Protein AF-0000000067174290 (afdb_homodimer)

Secondary structure (DSSP, 8-state):
------HHHHHHHHHHHHHHHHHHHHHHHHGGG--HHHHHHHHTS-HHHHHHH-SSHHHHHHHHHHHHHHHHHHHHHHHTT-S-HHHHHHHHHHHHHHHHHHH--HHHHHHTTT-HHHHHHHHHHHHHHHHHHHHHHHTTSS-TT--HHHHHHHTTHHHHHHHTSSS--TTTHHHHHHHHHHHHSSTT----SSPPP---/------HHHHHHHHHHHHHHHHHHHHHHHHGGG--HHHHHHHHTS-HHHHHHH-SSHHHHHHHHHHHHHHHHHHHHHHHTT-S-HHHHHHHHHHHHHHHHHHH--HHHHHHTTT-HHHHHHHHHHHHHHHHHHHHHHHTTSS-TT--HHHHHHHTTHHHHHHHTSSS--TTTHHHHHHHHHHHHSSTT----SSPPP---

InterPro domains:
  IPR001647 DNA-binding HTH domain, TetR-type [PF00440] (19-64)
  IPR001647 DNA-binding HTH domain, TetR-type [PR00455] (19-32)
  IPR001647 DNA-binding HTH domain, TetR-type [PR00455] (39-62)
  IPR001647 DNA-binding HTH domain, TetR-type [PS50977] (13-72)
  IPR009057 Homedomain-like superfamily [SSF46689] (7-86)
  IPR023772 DNA-binding HTH domain, TetR-type, conserved site [PS01081] (31-61)
  IPR036271 Tetracyclin repressor-like, C-terminal domain superfamily [SSF48498] (83-187)
  IPR049445 Transcriptional regulator SbtR-like, C-terminal domain [PF21597] (84-186)
  IPR050109 HTH-type, TetR-like transcriptional regulator [PTHR30055] (1-163)

Structure (mmCIF, N/CA/C/O backbone):
data_AF-0000000067174290-model_v1
#
loop_
_entity.id
_entity.type
_entity.pdbx_description
1 polymer 'TetR-type regulator'
#
loop_
_atom_site.group_PDB
_atom_site.id
_atom_site.type_symbol
_atom_site.label_atom_id
_atom_site.label_alt_id
_atom_site.label_comp_id
_atom_site.label_asym_id
_atom_site.label_entity_id
_atom_site.label_seq_id
_atom_site.pdbx_PDB_ins_code
_atom_site.Cartn_x
_atom_site.Cartn_y
_atom_site.Cartn_z
_atom_site.occupancy
_atom_site.B_iso_or_equiv
_atom_site.auth_seq_id
_atom_site.auth_comp_id
_atom_site.auth_asym_id
_atom_site.auth_atom_id
_atom_site.pdbx_PDB_model_num
ATOM 1 N N . MET A 1 1 ? 39.781 38.219 22.359 1 39 1 MET A N 1
ATOM 2 C CA . MET A 1 1 ? 38.312 38.281 22.391 1 39 1 MET A CA 1
ATOM 3 C C . MET A 1 1 ? 37.688 37.25 21.438 1 39 1 MET A C 1
ATOM 5 O O . MET A 1 1 ? 37.656 37.438 20.234 1 39 1 MET A O 1
ATOM 9 N N . THR A 1 2 ? 38.031 35.969 21.562 1 43.5 2 THR A N 1
ATOM 10 C CA . THR A 1 2 ? 37.5 34.844 20.828 1 43.5 2 THR A CA 1
ATOM 11 C C . THR A 1 2 ? 36 34.875 20.75 1 43.5 2 THR A C 1
ATOM 13 O O . THR A 1 2 ? 35.312 34.969 21.781 1 43.5 2 THR A O 1
ATOM 16 N N . SER A 1 3 ? 35.438 35.562 19.766 1 41.34 3 SER A N 1
ATOM 17 C CA . SER A 1 3 ? 34.031 35.656 19.453 1 41.34 3 SER A CA 1
ATOM 18 C C . SER A 1 3 ? 33.344 34.281 19.562 1 41.34 3 SER A C 1
ATOM 20 O O . SER A 1 3 ? 33.625 33.375 18.766 1 41.34 3 SER A O 1
ATOM 22 N N . SER A 1 4 ? 33.156 33.75 20.828 1 43.16 4 SER A N 1
ATOM 23 C CA . SER A 1 4 ? 32.375 32.562 21.141 1 43.16 4 SER A CA 1
ATOM 24 C C . SER A 1 4 ? 31.125 32.5 20.266 1 43.16 4 SER A C 1
ATOM 26 O O . SER A 1 4 ? 30.297 33.438 20.281 1 43.16 4 SER A O 1
ATOM 28 N N . VAL A 1 5 ? 31.172 32.25 19.016 1 43.81 5 VAL A N 1
ATOM 29 C CA . VAL A 1 5 ? 30.094 31.828 18.125 1 43.81 5 VAL A CA 1
ATOM 30 C C . VAL A 1 5 ? 28.938 31.25 18.938 1 43.81 5 VAL A C 1
ATOM 32 O O . VAL A 1 5 ? 29.109 30.234 19.609 1 43.81 5 VAL A O 1
ATOM 35 N N . LYS A 1 6 ? 27.688 31.969 19.391 1 49.22 6 LYS A N 1
ATOM 36 C CA . LYS A 1 6 ? 26.75 32.406 20.422 1 49.22 6 LYS A CA 1
ATOM 37 C C . LYS A 1 6 ? 25.844 31.281 20.859 1 49.22 6 LYS A C 1
ATOM 39 O O . LYS A 1 6 ? 25.234 30.594 20.031 1 49.22 6 LYS A O 1
ATOM 44 N N . PRO A 1 7 ? 25.594 30.531 22.031 1 51.22 7 PRO A N 1
ATOM 45 C CA . PRO A 1 7 ? 24.688 29.734 22.859 1 51.22 7 PRO A CA 1
ATOM 46 C C . PRO A 1 7 ? 23.219 29.891 22.453 1 51.22 7 PRO A C 1
ATOM 48 O O . PRO A 1 7 ? 22.438 28.953 22.594 1 51.22 7 PRO A O 1
ATOM 51 N N . ALA A 1 8 ? 22.812 30.891 21.812 1 53.38 8 ALA A N 1
ATOM 52 C CA . ALA A 1 8 ? 21.422 31.203 21.516 1 53.38 8 ALA A CA 1
ATOM 53 C C . ALA A 1 8 ? 20.906 30.406 20.328 1 53.38 8 ALA A C 1
ATOM 55 O O . ALA A 1 8 ? 19.781 29.906 20.328 1 53.38 8 ALA A O 1
ATOM 56 N N . ARG A 1 9 ? 21.766 30.25 19.375 1 58.72 9 ARG A N 1
ATOM 57 C CA . ARG A 1 9 ? 21.375 29.484 18.188 1 58.72 9 ARG A CA 1
ATOM 58 C C . ARG A 1 9 ? 21.25 28 18.516 1 58.72 9 ARG A C 1
ATOM 60 O O . ARG A 1 9 ? 20.312 27.344 18.062 1 58.72 9 ARG A O 1
ATOM 67 N N . ALA A 1 10 ? 22.172 27.484 19.266 1 61.91 10 ALA A N 1
ATOM 68 C CA . ALA A 1 10 ? 22.109 26.094 19.703 1 61.91 10 ALA A CA 1
ATOM 69 C C . ALA A 1 10 ? 20.875 25.844 20.562 1 61.91 10 ALA A C 1
ATOM 71 O O . ALA A 1 10 ? 20.219 24.812 20.438 1 61.91 10 ALA A O 1
ATOM 72 N N . ASP A 1 11 ? 20.609 26.797 21.391 1 67.56 11 ASP A N 1
ATOM 73 C CA . ASP A 1 11 ? 19.438 26.688 22.234 1 67.56 11 ASP A CA 1
ATOM 74 C C . ASP A 1 11 ? 18.156 26.734 21.406 1 67.56 11 ASP A C 1
ATOM 76 O O . ASP A 1 11 ? 17.219 25.984 21.672 1 67.56 11 ASP A O 1
ATOM 80 N N . ALA A 1 12 ? 18.297 27.547 20.359 1 70.25 12 ALA A N 1
ATOM 81 C CA . ALA A 1 12 ? 17.141 27.672 19.469 1 70.25 12 ALA A CA 1
ATOM 82 C C . ALA A 1 12 ? 16.906 26.375 18.703 1 70.25 12 ALA A C 1
ATOM 84 O O . ALA A 1 12 ? 15.758 25.938 18.547 1 70.25 12 ALA A O 1
ATOM 85 N N . THR A 1 13 ? 17.969 25.828 18.281 1 74.88 13 THR A N 1
ATOM 86 C CA . THR A 1 13 ? 17.891 24.562 17.547 1 74.88 13 THR A CA 1
ATOM 87 C C . THR A 1 13 ? 17.406 23.438 18.469 1 74.88 13 THR A C 1
ATOM 89 O O . THR A 1 13 ? 16.578 22.625 18.078 1 74.88 13 THR A O 1
ATOM 92 N N . ARG A 1 14 ? 17.922 23.406 19.609 1 75.69 14 ARG A N 1
ATOM 93 C CA . ARG A 1 14 ? 17.5 22.406 20.594 1 75.69 14 ARG A CA 1
ATOM 94 C C . ARG A 1 14 ? 16.031 22.547 20.922 1 75.69 14 ARG A C 1
ATOM 96 O O . ARG A 1 14 ? 15.312 21.547 21.047 1 75.69 14 ARG A O 1
ATOM 103 N N . ASN A 1 15 ? 15.57 23.766 21 1 82.44 15 ASN A N 1
ATOM 104 C CA . ASN A 1 15 ? 14.164 24.016 21.281 1 82.44 15 ASN A CA 1
ATOM 105 C C . ASN A 1 15 ? 13.266 23.594 20.141 1 82.44 15 ASN A C 1
ATOM 107 O O . ASN A 1 15 ? 12.211 22.984 20.359 1 82.44 15 ASN A O 1
ATOM 111 N N . ARG A 1 16 ? 13.828 23.859 18.969 1 88.94 16 ARG A N 1
ATOM 112 C CA . ARG A 1 16 ? 13.055 23.469 17.781 1 88.94 16 ARG A CA 1
ATOM 113 C C . ARG A 1 16 ? 12.898 21.953 17.703 1 88.94 16 ARG A C 1
ATOM 115 O O . ARG A 1 16 ? 11.812 21.453 17.438 1 88.94 16 ARG A O 1
ATOM 122 N N . GLU A 1 17 ? 13.953 21.266 18.031 1 89.94 17 GLU A N 1
ATOM 123 C CA . GLU A 1 17 ? 13.938 19.812 17.984 1 89.94 17 GLU A CA 1
ATOM 124 C C . GLU A 1 17 ? 13.023 19.234 19.062 1 89.94 17 GLU A C 1
ATOM 126 O O . GLU A 1 17 ? 12.32 18.25 18.828 1 89.94 17 GLU A O 1
ATOM 131 N N . ALA A 1 18 ? 13.086 19.812 20.156 1 89.12 18 ALA A N 1
ATOM 132 C CA . ALA A 1 18 ? 12.219 19.391 21.25 1 89.12 18 ALA A CA 1
ATOM 133 C C . ALA A 1 18 ? 10.742 19.594 20.906 1 89.12 18 ALA A C 1
ATOM 135 O O . ALA A 1 18 ? 9.898 18.766 21.219 1 89.12 18 ALA A O 1
ATOM 136 N N . LEU A 1 19 ? 10.5 20.688 20.281 1 92.5 19 LEU A N 1
ATOM 137 C CA . LEU A 1 19 ? 9.141 20.984 19.859 1 92.5 19 LEU A CA 1
ATOM 138 C C . LEU A 1 19 ? 8.656 19.984 18.812 1 92.5 19 LEU A C 1
ATOM 140 O O .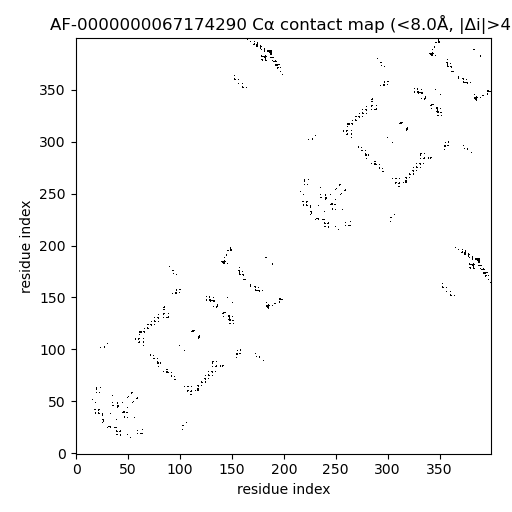 LEU A 1 19 ? 7.52 19.516 18.891 1 92.5 19 LEU A O 1
ATOM 144 N N . LEU A 1 20 ? 9.539 19.672 17.906 1 93.5 20 LEU A N 1
ATOM 145 C CA . LEU A 1 20 ? 9.188 18.688 16.875 1 93.5 20 LEU A CA 1
ATOM 146 C C . LEU A 1 20 ? 8.898 17.328 17.5 1 93.5 20 LEU A C 1
ATOM 148 O O . LEU A 1 20 ? 7.938 16.656 17.125 1 93.5 20 LEU A O 1
ATOM 152 N N . ALA A 1 21 ? 9.711 16.984 18.453 1 92.81 21 ALA A N 1
ATOM 153 C CA . ALA A 1 21 ? 9.531 15.703 19.125 1 92.81 21 ALA A CA 1
ATOM 154 C C . ALA A 1 21 ? 8.211 15.664 19.875 1 92.81 21 ALA A C 1
ATOM 156 O O . ALA A 1 21 ? 7.48 14.68 19.812 1 92.81 21 ALA A O 1
ATOM 157 N N . ALA A 1 22 ? 7.91 16.672 20.547 1 94.25 22 ALA A N 1
ATOM 158 C CA . ALA A 1 22 ? 6.652 16.781 21.281 1 94.25 22 ALA A CA 1
ATOM 159 C C . ALA A 1 22 ? 5.457 16.734 20.344 1 94.25 22 ALA A C 1
ATOM 161 O O . ALA A 1 22 ? 4.453 16.078 20.625 1 94.25 22 ALA A O 1
ATOM 162 N N . ALA A 1 23 ? 5.59 17.469 19.266 1 94.44 23 ALA A N 1
ATOM 163 C CA . ALA A 1 23 ? 4.52 17.5 18.281 1 94.44 23 ALA A CA 1
ATOM 164 C C . ALA A 1 23 ? 4.273 16.109 17.688 1 94.44 23 ALA A C 1
ATOM 166 O O . ALA A 1 23 ? 3.125 15.664 17.578 1 94.44 23 ALA A O 1
ATOM 167 N N . GLU A 1 24 ? 5.309 15.445 17.328 1 92.56 24 GLU A N 1
ATOM 168 C CA . GLU A 1 24 ? 5.195 14.109 16.766 1 92.56 24 GLU A CA 1
ATOM 169 C C . GLU A 1 24 ? 4.484 13.164 17.734 1 92.56 24 GLU A C 1
ATOM 171 O O . GLU A 1 24 ? 3.641 12.367 17.328 1 92.56 24 GLU A O 1
ATOM 176 N N . GLU A 1 25 ? 4.832 13.266 18.969 1 92.5 25 GLU A N 1
ATOM 177 C CA . GLU A 1 25 ? 4.211 12.422 20 1 92.5 25 GLU A CA 1
ATOM 178 C C . GLU A 1 25 ? 2.725 12.734 20.141 1 92.5 25 GLU A C 1
ATOM 180 O O . GLU A 1 25 ? 1.901 11.828 20.25 1 92.5 25 GLU A O 1
ATOM 185 N N . GLU A 1 26 ? 2.367 13.977 20.141 1 93.38 26 GLU A N 1
ATOM 186 C CA . GLU A 1 26 ? 0.969 14.383 20.25 1 93.38 26 GLU A CA 1
ATOM 187 C C . GLU A 1 26 ? 0.163 13.906 19.047 1 93.38 26 GLU A C 1
ATOM 189 O O . GLU A 1 26 ? -0.939 13.375 19.203 1 93.38 26 GLU A O 1
ATOM 194 N N . PHE A 1 27 ? 0.795 14.078 17.875 1 92.5 27 PHE A N 1
ATOM 195 C CA . PHE A 1 27 ? 0.119 13.633 16.656 1 92.5 27 PHE A CA 1
ATOM 196 C C . PHE A 1 27 ? -0.029 12.117 16.641 1 92.5 27 PHE A C 1
ATOM 198 O O . PHE A 1 27 ? -1.019 11.594 16.125 1 92.5 27 PHE A O 1
ATOM 205 N N . ALA A 1 28 ? 0.944 11.422 17.141 1 87.94 28 ALA A N 1
ATOM 206 C CA . ALA A 1 28 ? 0.881 9.961 17.203 1 87.94 28 ALA A CA 1
ATOM 207 C C . ALA A 1 28 ? -0.272 9.5 18.094 1 87.94 28 ALA A C 1
ATOM 209 O O . ALA A 1 28 ? -0.925 8.5 17.797 1 87.94 28 ALA A O 1
ATOM 210 N N . GLU A 1 29 ? -0.539 10.234 19.109 1 88.69 29 GLU A N 1
ATOM 211 C CA . GLU A 1 29 ? -1.548 9.859 20.094 1 88.69 29 GLU A CA 1
ATOM 212 C C . GLU A 1 29 ? -2.932 10.352 19.688 1 88.69 29 GLU A C 1
ATOM 214 O O . GLU A 1 29 ? -3.924 9.641 19.844 1 88.69 29 GLU A O 1
ATOM 219 N N . ARG A 1 30 ? -3.027 11.523 19.078 1 90.31 30 ARG A N 1
ATOM 220 C CA . ARG A 1 30 ? -4.332 12.164 18.922 1 90.31 30 ARG A CA 1
ATOM 221 C C . ARG A 1 30 ? -4.633 12.453 17.453 1 90.31 30 ARG A C 1
ATOM 223 O O . ARG A 1 30 ? -5.711 12.945 17.109 1 90.31 30 ARG A O 1
ATOM 230 N N . GLY A 1 31 ? -3.729 12.102 16.625 1 88.25 31 GLY A N 1
ATOM 231 C CA . GLY A 1 31 ? -3.932 12.438 15.227 1 88.25 31 GLY A CA 1
ATOM 232 C C . GLY A 1 31 ? -3.957 13.93 14.969 1 88.25 31 GLY A C 1
ATOM 233 O O . GLY A 1 31 ? -3.277 14.695 15.656 1 88.25 31 GLY A O 1
ATOM 234 N N . LEU A 1 32 ? -4.684 14.344 13.945 1 89.06 32 LEU A N 1
ATOM 235 C CA . LEU A 1 32 ? -4.719 15.742 13.539 1 89.06 32 LEU A CA 1
ATOM 236 C C . LEU A 1 32 ? -5.566 16.578 14.5 1 89.06 32 LEU A C 1
ATOM 238 O O . LEU A 1 32 ? -5.59 17.797 14.414 1 89.06 32 LEU A O 1
ATOM 242 N N . ALA A 1 33 ? -6.16 15.945 15.453 1 90.31 33 ALA A N 1
ATOM 243 C CA . ALA A 1 33 ? -6.945 16.641 16.469 1 90.31 33 ALA A CA 1
ATOM 244 C C . ALA A 1 33 ? -6.035 17.297 17.5 1 90.31 33 ALA A C 1
ATOM 246 O O . ALA A 1 33 ? -6.477 18.172 18.266 1 90.31 33 ALA A O 1
ATOM 247 N N . ALA A 1 34 ? -4.816 16.812 17.531 1 92.56 34 ALA A N 1
ATOM 248 C CA . ALA A 1 34 ? -3.869 17.438 18.453 1 92.56 34 ALA A CA 1
ATOM 249 C C . ALA A 1 34 ? -3.779 18.938 18.219 1 92.56 34 ALA A C 1
ATOM 251 O O . ALA A 1 34 ? -3.703 19.391 17.078 1 92.56 34 ALA A O 1
ATOM 252 N N . SER A 1 35 ? -3.795 19.734 19.344 1 93.44 35 SER A N 1
ATOM 253 C CA . SER A 1 35 ? -3.748 21.188 19.234 1 93.44 35 SER A CA 1
ATOM 254 C C . SER A 1 35 ? -2.344 21.719 19.516 1 93.44 35 SER A C 1
ATOM 256 O O . SER A 1 35 ? -1.525 21.031 20.125 1 93.44 35 SER A O 1
ATOM 258 N N . VAL A 1 36 ? -2.189 22.906 19.016 1 93.62 36 VAL A N 1
ATOM 259 C CA . VAL A 1 36 ? -0.921 23.578 19.297 1 93.62 36 VAL A CA 1
ATOM 260 C C . VAL A 1 36 ? -0.767 23.781 20.797 1 93.62 36 VAL A C 1
ATOM 262 O O . VAL A 1 36 ? 0.34 23.703 21.344 1 93.62 36 VAL A O 1
ATOM 265 N N . ALA A 1 37 ? -1.863 24.047 21.453 1 94.44 37 ALA A N 1
ATOM 266 C CA . ALA A 1 37 ? -1.839 24.188 22.906 1 94.44 37 ALA A CA 1
ATOM 267 C C . ALA A 1 37 ? -1.35 22.922 23.578 1 94.44 37 ALA A C 1
ATOM 269 O O . ALA A 1 37 ? -0.529 22.969 24.5 1 94.44 37 ALA A O 1
ATOM 270 N N . ASP A 1 38 ? -1.781 21.781 23.172 1 95 38 ASP A N 1
ATOM 271 C CA . ASP A 1 38 ? -1.356 20.484 23.703 1 95 38 ASP A CA 1
ATOM 272 C C . ASP A 1 38 ? 0.132 20.25 23.453 1 95 38 ASP A C 1
ATOM 274 O O . ASP A 1 38 ? 0.845 19.766 24.328 1 95 38 ASP A O 1
ATOM 278 N N . ILE A 1 39 ? 0.584 20.594 22.297 1 95.12 39 ILE A N 1
ATOM 279 C CA . ILE A 1 39 ? 1.976 20.406 21.891 1 95.12 39 ILE A CA 1
ATOM 280 C C . ILE A 1 39 ? 2.877 21.297 22.75 1 95.12 39 ILE A C 1
ATOM 282 O O . ILE A 1 39 ? 3.914 20.844 23.234 1 95.12 39 ILE A O 1
ATOM 286 N N . ALA A 1 40 ? 2.43 22.516 22.906 1 95 40 ALA A N 1
ATOM 287 C CA . ALA A 1 40 ? 3.174 23.453 23.75 1 95 40 ALA A CA 1
ATOM 288 C C . ALA A 1 40 ? 3.291 22.922 25.172 1 95 40 ALA A C 1
ATOM 290 O O . ALA A 1 40 ? 4.379 22.922 25.766 1 95 40 ALA A O 1
ATOM 291 N N . ARG A 1 41 ? 2.225 22.484 25.703 1 95.38 41 ARG A N 1
ATOM 292 C CA . ARG A 1 41 ? 2.193 21.922 27.062 1 95.38 41 ARG A CA 1
ATOM 293 C C . ARG A 1 41 ? 3.15 20.75 27.188 1 95.38 41 ARG A C 1
ATOM 295 O O . ARG A 1 41 ? 3.934 20.672 28.141 1 95.38 41 ARG A O 1
ATOM 302 N N . ARG A 1 42 ? 3.133 19.891 26.234 1 95 42 ARG A N 1
ATOM 303 C CA . ARG A 1 42 ? 3.996 18.719 26.266 1 95 42 ARG A CA 1
ATOM 304 C C . ARG A 1 42 ? 5.465 19.109 26.188 1 95 42 ARG A C 1
ATOM 306 O O . ARG A 1 42 ? 6.32 18.469 26.797 1 95 42 ARG A O 1
ATOM 313 N N . ALA A 1 43 ? 5.734 20.078 25.391 1 94.19 43 ALA A N 1
ATOM 314 C CA . ALA A 1 43 ? 7.109 20.516 25.188 1 94.19 43 ALA A CA 1
ATOM 315 C C . ALA A 1 43 ? 7.582 21.391 26.359 1 94.19 43 ALA A C 1
ATOM 317 O O . ALA A 1 43 ? 8.766 21.719 26.453 1 94.19 43 ALA A O 1
ATOM 318 N N . GLY A 1 44 ? 6.68 21.797 27.203 1 94.31 44 GLY A N 1
ATOM 319 C CA . GLY A 1 44 ? 7.027 22.625 28.344 1 94.31 44 GLY A CA 1
ATOM 320 C C . GLY A 1 44 ? 7.34 24.062 27.953 1 94.31 44 GLY A C 1
ATOM 321 O O . GLY A 1 44 ? 8.242 24.688 28.516 1 94.31 44 GLY A O 1
ATOM 322 N N . VAL A 1 45 ? 6.688 24.562 26.922 1 93.94 45 VAL A N 1
ATOM 323 C CA . VAL A 1 45 ? 6.91 25.938 26.453 1 93.94 45 VAL A CA 1
ATOM 324 C C . VAL A 1 45 ? 5.57 26.656 26.312 1 93.94 45 VAL A C 1
ATOM 326 O O . VAL A 1 45 ? 4.512 26.031 26.422 1 93.94 45 VAL A O 1
ATOM 329 N N . ALA A 1 46 ? 5.605 27.953 26.141 1 92.12 46 ALA A N 1
ATOM 330 C CA . ALA A 1 46 ? 4.402 28.734 25.859 1 92.12 46 ALA A CA 1
ATOM 331 C C . ALA A 1 46 ? 3.932 28.547 24.422 1 92.12 46 ALA A C 1
ATOM 333 O O . ALA A 1 46 ? 4.738 28.281 23.531 1 92.12 46 ALA A O 1
ATOM 334 N N . LYS A 1 47 ? 2.623 28.688 24.234 1 93.06 47 LYS A N 1
ATOM 335 C CA . LYS A 1 47 ? 2.041 28.562 22.906 1 93.06 47 LYS A CA 1
ATOM 336 C C . LYS A 1 47 ? 2.717 29.516 21.922 1 93.06 47 LYS A C 1
ATOM 338 O O . LYS A 1 47 ? 2.955 29.156 20.766 1 93.06 47 LYS A O 1
ATOM 343 N N . GLY A 1 48 ? 3.02 30.688 22.391 1 92.5 48 GLY A N 1
ATOM 344 C CA . GLY A 1 48 ? 3.678 31.672 21.562 1 92.5 48 GLY A CA 1
ATOM 345 C C . GLY A 1 48 ? 5.031 31.219 21.047 1 92.5 48 GLY A C 1
ATOM 346 O O . GLY A 1 48 ? 5.43 31.562 19.938 1 92.5 48 GLY A O 1
ATOM 347 N N . THR A 1 49 ? 5.723 30.438 21.828 1 92.12 49 THR A N 1
ATOM 348 C CA . THR A 1 49 ? 7.02 29.891 21.438 1 92.12 49 THR A CA 1
ATOM 349 C C . THR A 1 49 ? 6.867 28.938 20.25 1 92.12 49 THR A C 1
ATOM 351 O O . THR A 1 49 ? 7.68 28.953 19.328 1 92.12 49 THR A O 1
ATOM 354 N N . VAL A 1 50 ? 5.777 28.125 20.25 1 93.69 50 VAL A N 1
ATOM 355 C CA . VAL A 1 50 ? 5.516 27.219 19.141 1 93.69 50 VAL A CA 1
ATOM 356 C C . VAL A 1 50 ? 5.297 28.016 17.859 1 93.69 50 VAL A C 1
ATOM 358 O O . VAL A 1 50 ? 5.91 27.734 16.828 1 93.69 50 VAL A O 1
ATOM 361 N N . PHE A 1 51 ? 4.543 29.078 17.938 1 93.31 51 PHE A N 1
ATOM 362 C CA . PHE A 1 51 ? 4.164 29.859 16.766 1 93.31 51 PHE A CA 1
ATOM 363 C C . PHE A 1 51 ? 5.348 30.656 16.25 1 93.31 51 PHE A C 1
ATOM 365 O O . PHE A 1 51 ? 5.414 30.984 15.062 1 93.31 51 PHE A O 1
ATOM 372 N N . ARG A 1 52 ? 6.273 31 17.156 1 93.81 52 ARG A N 1
ATOM 373 C CA . ARG A 1 52 ? 7.496 31.672 16.734 1 93.81 52 ARG A CA 1
ATOM 374 C C . ARG A 1 52 ? 8.32 30.781 15.812 1 93.81 52 ARG A C 1
ATOM 376 O O . ARG A 1 52 ? 8.906 31.25 14.836 1 93.81 52 ARG A O 1
ATOM 383 N N . HIS A 1 53 ? 8.289 29.5 16.094 1 93.44 53 HIS A N 1
ATOM 384 C CA . HIS A 1 53 ? 9.062 28.547 15.305 1 93.44 53 HIS A CA 1
ATOM 385 C C . HIS A 1 53 ? 8.258 28.047 14.109 1 93.44 53 HIS A C 1
ATOM 387 O O . HIS A 1 53 ? 8.812 27.844 13.023 1 93.44 53 HIS A O 1
ATOM 393 N N . PHE A 1 54 ? 6.949 27.859 14.367 1 95.69 54 PHE A N 1
ATOM 394 C CA . PHE A 1 54 ? 6.035 27.328 13.367 1 95.69 54 PHE A CA 1
ATOM 395 C C . PHE A 1 54 ? 4.758 28.156 13.305 1 95.69 54 PHE A C 1
ATOM 397 O O . PHE A 1 54 ? 3.803 27.906 14.039 1 95.69 54 PHE A O 1
ATOM 404 N N . PRO A 1 55 ? 4.691 29.031 12.367 1 95.19 55 PRO A N 1
ATOM 405 C CA . PRO A 1 55 ? 3.609 30.016 12.312 1 95.19 55 PRO A CA 1
ATOM 406 C C . PRO A 1 55 ? 2.227 29.375 12.227 1 95.19 55 PRO A C 1
ATOM 408 O O . PRO A 1 55 ? 1.244 29.953 12.695 1 95.19 55 PRO A O 1
ATOM 411 N N . THR A 1 56 ? 2.186 28.203 11.594 1 94 56 THR A N 1
ATOM 412 C CA . THR A 1 56 ? 0.914 27.5 11.523 1 94 56 THR A CA 1
ATOM 413 C C . THR A 1 56 ? 1.095 26.031 11.883 1 94 56 THR A C 1
ATOM 415 O O . THR A 1 56 ? 2.217 25.516 11.898 1 94 56 THR A O 1
ATOM 418 N N . LYS A 1 57 ? -0.018 25.344 12.188 1 93.38 57 LYS A N 1
ATOM 419 C CA . LYS A 1 57 ? 0.004 23.906 12.422 1 93.38 57 LYS A CA 1
ATOM 420 C C . LYS A 1 57 ? 0.513 23.141 11.195 1 93.38 57 LYS A C 1
ATOM 422 O O . LYS A 1 57 ? 1.235 22.156 11.328 1 93.38 57 LYS A O 1
ATOM 427 N N . GLU A 1 58 ? 0.185 23.688 10.047 1 94.19 58 GLU A N 1
ATOM 428 C CA . GLU A 1 58 ? 0.638 23.094 8.789 1 94.19 58 GLU A CA 1
ATOM 429 C C . GLU A 1 58 ? 2.154 23.188 8.648 1 94.19 58 GLU A C 1
ATOM 431 O O . GLU A 1 58 ? 2.797 22.25 8.172 1 94.19 58 GLU A O 1
ATOM 436 N N . ASP A 1 59 ? 2.635 24.25 9.086 1 95.44 59 ASP A N 1
ATOM 437 C CA . ASP A 1 59 ? 4.086 24.406 9.062 1 95.44 59 ASP A CA 1
ATOM 438 C C . ASP A 1 59 ? 4.762 23.391 9.977 1 95.44 59 ASP A C 1
ATOM 440 O O . ASP A 1 59 ? 5.828 22.875 9.641 1 95.44 59 ASP A O 1
ATOM 444 N N . LEU A 1 60 ? 4.156 23.219 11.07 1 95.25 60 LEU A N 1
ATOM 445 C CA . LEU A 1 60 ? 4.676 22.266 12.031 1 95.25 60 LEU A CA 1
ATOM 446 C C . LEU A 1 60 ? 4.637 20.844 11.469 1 95.25 60 LEU A C 1
ATOM 448 O O . LEU A 1 60 ? 5.621 20.109 11.547 1 95.25 60 LEU A O 1
ATOM 452 N N . ILE A 1 61 ? 3.592 20.469 10.836 1 95.56 61 ILE A N 1
ATOM 453 C CA . ILE A 1 61 ? 3.428 19.156 10.219 1 95.56 61 ILE A CA 1
ATOM 454 C C . ILE A 1 61 ? 4.453 18.984 9.102 1 95.56 61 ILE A C 1
ATOM 456 O O . ILE A 1 61 ? 5.133 17.953 9.031 1 95.56 61 ILE A O 1
ATOM 460 N N . ALA A 1 62 ? 4.562 19.953 8.289 1 96.75 62 ALA A N 1
ATOM 461 C CA . ALA A 1 62 ? 5.531 19.906 7.199 1 96.75 62 ALA A CA 1
ATOM 462 C C . ALA A 1 62 ? 6.949 19.719 7.73 1 96.75 62 ALA A C 1
ATOM 464 O O . ALA A 1 62 ? 7.738 18.969 7.148 1 96.75 62 ALA A O 1
ATOM 465 N N . ALA A 1 63 ? 7.219 20.375 8.789 1 96.31 63 ALA A N 1
ATOM 466 C CA . ALA A 1 63 ? 8.555 20.281 9.375 1 96.31 63 ALA A CA 1
ATOM 467 C C . ALA A 1 63 ? 8.844 18.859 9.859 1 96.31 63 ALA A C 1
ATOM 469 O O . ALA A 1 63 ? 9.953 18.344 9.688 1 96.31 63 ALA A O 1
ATOM 470 N N . ILE A 1 64 ? 7.887 18.234 10.43 1 95.38 64 ILE A N 1
ATOM 471 C CA . ILE A 1 64 ? 8.039 16.859 10.906 1 95.38 64 ILE A CA 1
ATOM 472 C C . ILE A 1 64 ? 8.305 15.938 9.727 1 95.38 64 ILE A C 1
ATOM 474 O O . ILE A 1 64 ? 9.266 15.164 9.742 1 95.38 64 ILE A O 1
ATOM 478 N N . VAL A 1 65 ? 7.527 15.992 8.711 1 95.88 65 VAL A N 1
ATOM 479 C CA . VAL A 1 65 ? 7.637 15.133 7.535 1 95.88 65 VAL A CA 1
ATOM 480 C C . VAL A 1 65 ? 8.969 15.375 6.836 1 95.88 65 VAL A C 1
ATOM 482 O O . VAL A 1 65 ? 9.672 14.43 6.461 1 95.88 65 VAL A O 1
ATOM 485 N N . THR A 1 66 ? 9.305 16.656 6.68 1 96.56 66 THR A N 1
ATOM 486 C CA . THR A 1 66 ? 10.562 17.016 6.035 1 96.56 66 THR A CA 1
ATOM 487 C C . THR A 1 66 ? 11.75 16.422 6.793 1 96.56 66 THR A C 1
ATOM 489 O O . THR A 1 66 ? 12.672 15.883 6.184 1 96.56 66 THR A O 1
ATOM 492 N N . ALA A 1 67 ? 11.711 16.531 8.086 1 94.88 67 ALA A N 1
ATOM 493 C CA . ALA A 1 67 ? 12.805 16.031 8.906 1 94.88 67 ALA A CA 1
ATOM 494 C C . ALA A 1 67 ? 12.969 14.523 8.727 1 94.88 67 ALA A C 1
ATOM 496 O O . ALA A 1 67 ? 14.094 14.031 8.57 1 94.88 67 ALA A O 1
ATOM 497 N N . HIS A 1 68 ? 11.914 13.805 8.734 1 95 68 HIS A N 1
ATOM 498 C CA . HIS A 1 68 ? 11.977 12.352 8.57 1 95 68 HIS A CA 1
ATOM 499 C C . HIS A 1 68 ? 12.453 11.984 7.164 1 95 68 HIS A C 1
ATOM 501 O O . HIS A 1 68 ? 13.258 11.062 7 1 95 68 HIS A O 1
ATOM 507 N N . THR A 1 69 ? 11.953 12.688 6.168 1 96.56 69 THR A N 1
ATOM 508 C CA . THR A 1 69 ? 12.375 12.445 4.793 1 96.56 69 THR A CA 1
ATOM 509 C C . THR A 1 69 ? 13.859 12.734 4.617 1 96.56 69 THR A C 1
ATOM 511 O O . THR A 1 69 ? 14.562 11.992 3.932 1 96.56 69 THR A O 1
ATOM 514 N N . ALA A 1 70 ? 14.312 13.781 5.254 1 96.44 70 ALA A N 1
ATOM 515 C CA . ALA A 1 70 ? 15.727 14.141 5.191 1 96.44 70 ALA A CA 1
ATOM 516 C C . ALA A 1 70 ? 16.594 13.055 5.816 1 96.44 70 ALA A C 1
ATOM 518 O O . ALA A 1 70 ? 17.688 12.766 5.32 1 96.44 70 ALA A O 1
ATOM 519 N N . THR A 1 71 ? 16.141 12.5 6.895 1 96 71 THR A N 1
ATOM 520 C CA . THR A 1 71 ? 16.859 11.398 7.531 1 96 71 THR A CA 1
ATOM 521 C C . THR A 1 71 ? 17.016 10.227 6.57 1 96 71 THR A C 1
ATOM 523 O O . THR A 1 71 ? 18.078 9.609 6.492 1 96 71 THR A O 1
ATOM 526 N N . LEU A 1 72 ? 16 9.906 5.828 1 97.31 72 LEU A N 1
ATOM 527 C CA . LEU A 1 72 ? 16.062 8.836 4.84 1 97.31 72 LEU A CA 1
ATOM 528 C C . LEU A 1 72 ? 17.016 9.188 3.713 1 97.31 72 LEU A C 1
ATOM 530 O O . LEU A 1 72 ? 17.75 8.328 3.221 1 97.31 72 LEU A O 1
ATOM 534 N N . SER A 1 73 ? 17 10.477 3.33 1 98.44 73 SER A N 1
ATOM 535 C CA . SER A 1 73 ? 17.953 10.93 2.314 1 98.44 73 SER A CA 1
ATOM 536 C C . SER A 1 73 ? 19.391 10.711 2.764 1 98.44 73 SER A C 1
ATOM 538 O O . SER A 1 73 ? 20.219 10.234 1.986 1 98.44 73 SER A O 1
ATOM 540 N N . GLU A 1 74 ? 19.625 11.039 3.998 1 98.19 74 GLU A N 1
ATOM 541 C CA . GLU A 1 74 ? 20.969 10.852 4.535 1 98.19 74 GLU A CA 1
ATOM 542 C C . GLU A 1 74 ? 21.344 9.375 4.559 1 98.19 74 GLU A C 1
ATOM 544 O O . GLU A 1 74 ? 22.484 9.023 4.242 1 98.19 74 GLU A O 1
ATOM 549 N N . THR A 1 75 ? 20.422 8.539 4.938 1 98.31 75 THR A N 1
ATOM 550 C CA . THR A 1 75 ? 20.656 7.098 4.922 1 98.31 75 THR A CA 1
ATOM 551 C C . THR A 1 75 ? 21 6.621 3.51 1 98.31 75 THR A C 1
ATOM 553 O O . THR A 1 75 ? 21.984 5.906 3.311 1 98.31 75 THR A O 1
ATOM 556 N N . ALA A 1 76 ? 20.203 7.031 2.547 1 98.75 76 ALA A N 1
ATOM 557 C CA . ALA A 1 76 ? 20.453 6.656 1.157 1 98.75 76 ALA A CA 1
ATOM 558 C C . ALA A 1 76 ? 21.828 7.148 0.689 1 98.75 76 ALA A C 1
ATOM 560 O O . ALA A 1 76 ? 22.594 6.387 0.109 1 98.75 76 ALA A O 1
ATOM 561 N N . ARG A 1 77 ? 22.094 8.391 0.974 1 98.31 77 ARG A N 1
ATOM 562 C CA . ARG A 1 77 ? 23.359 9.016 0.571 1 98.31 77 ARG A CA 1
ATOM 563 C C . ARG A 1 77 ? 24.547 8.234 1.106 1 98.31 77 ARG A C 1
ATOM 565 O O . ARG A 1 77 ? 25.531 8.023 0.391 1 98.31 77 ARG A O 1
ATOM 572 N N . SER A 1 78 ? 24.469 7.801 2.338 1 98.38 78 SER A N 1
ATOM 573 C CA . SER A 1 78 ? 25.578 7.105 2.988 1 98.38 78 SER A CA 1
ATOM 574 C C . SER A 1 78 ? 25.797 5.727 2.371 1 98.38 78 SER A C 1
ATOM 576 O O . SER A 1 78 ? 26.859 5.125 2.561 1 98.38 78 SER A O 1
ATOM 578 N N . LEU A 1 79 ? 24.844 5.172 1.614 1 98.62 79 LEU A N 1
ATOM 579 C CA . LEU A 1 79 ? 24.906 3.803 1.112 1 98.62 79 LEU A CA 1
ATOM 580 C C . LEU A 1 79 ? 25.234 3.781 -0.374 1 98.62 79 LEU A C 1
ATOM 582 O O . LEU A 1 79 ? 25.531 2.723 -0.932 1 98.62 79 LEU A O 1
ATOM 586 N N . VAL A 1 80 ? 25.219 4.895 -1.089 1 97.25 80 VAL A N 1
ATOM 587 C CA . VAL A 1 80 ? 25.359 4.977 -2.539 1 97.25 80 VAL A CA 1
ATOM 588 C C . VAL A 1 80 ? 26.688 4.379 -2.973 1 97.25 80 VAL A C 1
ATOM 590 O O . VAL A 1 80 ? 26.766 3.701 -4 1 97.25 80 VAL A O 1
ATOM 593 N N . ASP A 1 81 ? 27.719 4.551 -2.182 1 96 81 ASP A N 1
ATOM 594 C CA . ASP A 1 81 ? 29.062 4.117 -2.592 1 96 81 ASP A CA 1
ATOM 595 C C . ASP A 1 81 ? 29.469 2.832 -1.873 1 96 81 ASP A C 1
ATOM 597 O O . ASP A 1 81 ? 30.641 2.49 -1.824 1 96 81 ASP A O 1
ATOM 601 N N . ALA A 1 82 ? 28.516 2.164 -1.297 1 97.88 82 ALA A N 1
ATOM 602 C CA . ALA A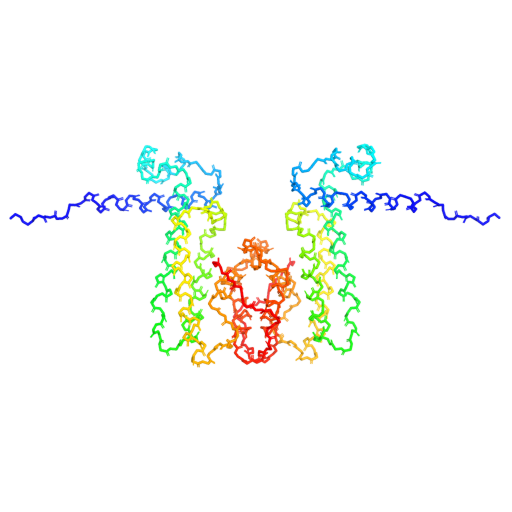 1 82 ? 28.812 0.907 -0.616 1 97.88 82 ALA A CA 1
ATOM 603 C C . ALA A 1 82 ? 29.375 -0.125 -1.589 1 97.88 82 ALA A C 1
ATOM 605 O O . ALA A 1 82 ? 29 -0.146 -2.766 1 97.88 82 ALA A O 1
ATOM 606 N N . PRO A 1 83 ? 30.234 -0.99 -1.159 1 97.94 83 PRO A N 1
ATOM 607 C CA . PRO A 1 83 ? 30.891 -1.96 -2.031 1 97.94 83 PRO A CA 1
ATOM 608 C C . PRO A 1 83 ? 29.922 -2.973 -2.637 1 97.94 83 PRO A C 1
ATOM 610 O O . PRO A 1 83 ? 30.156 -3.484 -3.732 1 97.94 83 PRO A O 1
ATOM 613 N N . ASP A 1 84 ? 28.906 -3.377 -1.939 1 98.62 84 ASP A N 1
ATOM 614 C CA . ASP A 1 84 ? 27.859 -4.27 -2.43 1 98.62 84 ASP A CA 1
ATOM 615 C C . ASP A 1 84 ? 26.562 -3.51 -2.674 1 98.62 84 ASP A C 1
ATOM 617 O O . ASP A 1 84 ? 25.75 -3.346 -1.76 1 98.62 84 ASP A O 1
ATOM 621 N N . PRO A 1 85 ? 26.297 -3.115 -3.961 1 98.62 85 PRO A N 1
ATOM 622 C CA . PRO A 1 85 ? 25.156 -2.25 -4.254 1 98.62 85 PRO A CA 1
ATOM 623 C C . PRO A 1 85 ? 23.812 -2.926 -3.963 1 98.62 85 PRO A C 1
ATOM 625 O O . PRO A 1 85 ? 22.859 -2.258 -3.564 1 98.62 85 PRO A O 1
ATOM 628 N N . GLY A 1 86 ? 23.75 -4.215 -4.172 1 98.5 86 GLY A N 1
ATOM 629 C CA . GLY A 1 86 ? 22.531 -4.934 -3.836 1 98.5 86 GLY A CA 1
ATOM 630 C C . GLY A 1 86 ? 22.219 -4.926 -2.352 1 98.5 86 GLY A C 1
ATOM 631 O O . GLY A 1 86 ? 21.078 -4.656 -1.946 1 98.5 86 GLY A O 1
ATOM 632 N N . ALA A 1 87 ? 23.234 -5.227 -1.565 1 98.69 87 ALA A N 1
ATOM 633 C CA . ALA A 1 87 ? 23.078 -5.203 -0.113 1 98.69 87 ALA A CA 1
ATOM 634 C C . ALA A 1 87 ? 22.766 -3.795 0.384 1 98.69 87 ALA A C 1
ATOM 636 O O . ALA A 1 87 ? 22 -3.619 1.333 1 98.69 87 ALA A O 1
ATOM 637 N N . ALA A 1 88 ? 23.359 -2.832 -0.275 1 98.88 88 ALA A N 1
ATOM 638 C CA . ALA A 1 88 ? 23.125 -1.437 0.085 1 98.88 88 ALA A CA 1
ATOM 639 C C . ALA A 1 88 ? 21.672 -1.044 -0.147 1 98.88 88 ALA A C 1
ATOM 641 O O . ALA A 1 88 ? 21.047 -0.387 0.697 1 98.88 88 ALA A O 1
ATOM 642 N N . LEU A 1 89 ? 21.125 -1.44 -1.278 1 98.88 89 LEU A N 1
ATOM 643 C CA . LEU A 1 89 ? 19.734 -1.138 -1.591 1 98.88 89 LEU A CA 1
ATOM 644 C C . LEU A 1 89 ? 18.797 -1.808 -0.593 1 98.88 89 LEU A C 1
ATOM 646 O O . LEU A 1 89 ? 17.859 -1.178 -0.096 1 98.88 89 LEU A O 1
ATOM 650 N N . LEU A 1 90 ? 19.062 -3.072 -0.272 1 98.75 90 LEU A N 1
ATOM 651 C CA . LEU A 1 90 ? 18.234 -3.785 0.706 1 98.75 90 LEU A CA 1
ATOM 652 C C . LEU A 1 90 ? 18.328 -3.121 2.076 1 98.75 90 LEU A C 1
ATOM 654 O O . LEU A 1 90 ? 17.328 -3 2.777 1 98.75 90 LEU A O 1
ATOM 658 N N . GLU A 1 91 ? 19.5 -2.709 2.465 1 98.75 91 GLU A N 1
ATOM 659 C CA . GLU A 1 91 ? 19.672 -2.014 3.736 1 98.75 91 GLU A CA 1
ATOM 660 C C . GLU A 1 91 ? 18.859 -0.722 3.777 1 98.75 91 GLU A C 1
ATOM 662 O O . GLU A 1 91 ? 18.203 -0.427 4.777 1 98.75 91 GLU A O 1
ATOM 667 N N . PHE A 1 92 ? 18.938 0.03 2.682 1 98.88 92 PHE A N 1
ATOM 668 C CA . PHE A 1 92 ? 18.156 1.259 2.613 1 98.88 92 PHE A CA 1
ATOM 669 C C . PHE A 1 92 ? 16.672 0.966 2.781 1 98.88 92 PHE A C 1
ATOM 671 O O . PHE A 1 92 ? 15.992 1.622 3.572 1 98.88 92 PHE A O 1
ATOM 678 N N . LEU A 1 93 ? 16.141 -0.013 2.062 1 98.69 93 LEU A N 1
ATOM 679 C CA . LEU A 1 93 ? 14.719 -0.349 2.123 1 98.69 93 LEU A CA 1
ATOM 680 C C . LEU A 1 93 ? 14.336 -0.83 3.52 1 98.69 93 LEU A C 1
ATOM 682 O O . LEU A 1 93 ? 13.234 -0.553 3.992 1 98.69 93 LEU A O 1
ATOM 686 N N . THR A 1 94 ? 15.203 -1.498 4.195 1 98.31 94 THR A N 1
ATOM 687 C CA . THR A 1 94 ? 14.984 -1.937 5.566 1 98.31 94 THR A CA 1
ATOM 688 C C . THR A 1 94 ? 14.859 -0.738 6.504 1 98.31 94 THR A C 1
ATOM 690 O O . THR A 1 94 ? 13.93 -0.663 7.309 1 98.31 94 THR A O 1
ATOM 693 N N . GLU A 1 95 ? 15.766 0.169 6.34 1 97.44 95 GLU A N 1
ATOM 694 C CA . GLU A 1 95 ? 15.75 1.363 7.18 1 97.44 95 GLU A CA 1
ATOM 695 C C . GLU A 1 95 ? 14.523 2.219 6.902 1 97.44 95 GLU A C 1
ATOM 697 O O . GLU A 1 95 ? 13.93 2.779 7.828 1 97.44 95 GLU A O 1
ATOM 702 N N . ALA A 1 96 ? 14.211 2.334 5.648 1 96.69 96 ALA A N 1
ATOM 703 C CA . ALA A 1 96 ? 13.031 3.104 5.273 1 96.69 96 ALA A CA 1
ATOM 704 C C . ALA A 1 96 ? 11.773 2.531 5.922 1 96.69 96 ALA A C 1
ATOM 706 O O . ALA A 1 96 ? 10.969 3.27 6.496 1 96.69 96 ALA A O 1
ATOM 707 N N . ALA A 1 97 ? 11.602 1.239 5.883 1 95.44 97 ALA A N 1
ATOM 708 C CA . ALA A 1 97 ? 10.453 0.572 6.484 1 95.44 97 ALA A CA 1
ATOM 709 C C . ALA A 1 97 ? 10.469 0.709 8.008 1 95.44 97 ALA A C 1
ATOM 711 O O . ALA A 1 97 ? 9.445 1.006 8.617 1 95.44 97 ALA A O 1
ATOM 712 N N . ASP A 1 98 ? 11.586 0.54 8.555 1 93.75 98 ASP A N 1
ATOM 713 C CA . ASP A 1 98 ? 11.711 0.628 10.008 1 93.75 98 ASP A CA 1
ATOM 714 C C . ASP A 1 98 ? 11.367 2.029 10.508 1 93.75 98 ASP A C 1
ATOM 716 O O . ASP A 1 98 ? 10.68 2.184 11.523 1 93.75 98 ASP A O 1
ATOM 720 N N . GLN A 1 99 ? 11.836 2.998 9.812 1 91.94 99 GLN A N 1
ATOM 721 C CA . GLN A 1 99 ? 11.531 4.379 10.172 1 91.94 99 GLN A CA 1
ATOM 722 C C . GLN A 1 99 ? 10.039 4.656 10.078 1 91.94 99 GLN A C 1
ATOM 724 O O . GLN A 1 99 ? 9.461 5.297 10.953 1 91.94 99 GLN A O 1
ATOM 729 N N . ARG A 1 100 ? 9.453 4.188 9.023 1 89.69 100 ARG A N 1
ATOM 730 C CA . ARG A 1 100 ? 8.016 4.371 8.828 1 89.69 100 ARG A CA 1
ATOM 731 C C . ARG A 1 100 ? 7.223 3.682 9.93 1 89.69 100 ARG A C 1
ATOM 733 O O . ARG A 1 100 ? 6.227 4.223 10.414 1 89.69 100 ARG A O 1
ATOM 740 N N . ARG A 1 101 ? 7.598 2.537 10.312 1 86.25 101 ARG A N 1
ATOM 741 C CA . ARG A 1 101 ? 6.949 1.779 11.383 1 86.25 101 ARG A CA 1
ATOM 742 C C . ARG A 1 101 ? 7.027 2.525 12.711 1 86.25 101 ARG A C 1
ATOM 744 O O . ARG A 1 101 ? 6.039 2.594 13.445 1 86.25 101 ARG A O 1
ATOM 751 N N . GLN A 1 102 ? 8.125 3.137 12.922 1 82.31 102 GLN A N 1
ATOM 752 C CA . GLN A 1 102 ? 8.383 3.803 14.195 1 82.31 102 GLN A CA 1
ATOM 753 C C . GLN A 1 102 ? 7.586 5.098 14.312 1 82.31 102 GLN A C 1
ATOM 755 O O . GLN A 1 102 ? 7.168 5.48 15.406 1 82.31 102 GLN A O 1
ATOM 760 N N . HIS A 1 103 ? 7.34 5.789 13.266 1 78 103 HIS A N 1
ATOM 761 C CA . HIS A 1 103 ? 6.809 7.141 13.367 1 78 103 HIS A CA 1
ATOM 762 C C . HIS A 1 103 ? 5.414 7.234 12.75 1 78 103 HIS A C 1
ATOM 764 O O . HIS A 1 103 ? 4.691 8.203 12.992 1 78 103 HIS A O 1
ATOM 770 N N . ASP A 1 104 ? 4.816 6.152 12.219 1 75 104 ASP A N 1
ATOM 771 C CA . ASP A 1 104 ? 3.541 6.133 11.508 1 75 104 ASP A CA 1
ATOM 772 C C . ASP A 1 104 ? 3.205 7.508 10.938 1 75 104 ASP A C 1
ATOM 774 O O . ASP A 1 104 ? 2.332 8.203 11.453 1 75 104 ASP A O 1
ATOM 778 N N . LEU A 1 105 ? 3.773 8.023 9.906 1 79.5 105 LEU A N 1
ATOM 779 C CA . LEU A 1 105 ? 3.678 9.383 9.367 1 79.5 105 LEU A CA 1
ATOM 780 C C . LEU A 1 105 ? 2.66 9.445 8.234 1 79.5 105 LEU A C 1
ATOM 782 O O . LEU A 1 105 ? 2.576 10.445 7.523 1 79.5 105 LEU A O 1
ATOM 786 N N . THR A 1 106 ? 1.88 8.438 8.109 1 80.38 106 THR A N 1
ATOM 787 C CA . THR A 1 106 ? 1.008 8.336 6.945 1 80.38 106 THR A CA 1
ATOM 788 C C . THR A 1 106 ? 0.071 9.539 6.871 1 80.38 106 THR A C 1
ATOM 790 O O . THR A 1 106 ? 0.017 10.227 5.848 1 80.38 106 THR A O 1
ATOM 793 N N . PHE A 1 107 ? -0.608 9.852 7.93 1 81.31 107 PHE A N 1
ATOM 794 C CA . PHE A 1 107 ? -1.579 10.938 7.891 1 81.31 107 PHE A CA 1
ATOM 795 C C . PHE A 1 107 ? -0.876 12.289 7.812 1 81.31 107 PHE A C 1
ATOM 797 O O . PHE A 1 107 ? -1.373 13.211 7.172 1 81.31 107 PHE A O 1
ATOM 804 N N . LEU A 1 108 ? 0.324 12.383 8.391 1 89.81 108 LEU A N 1
ATOM 805 C CA . LEU A 1 108 ? 1.072 13.633 8.328 1 89.81 108 LEU A CA 1
ATOM 806 C C . LEU A 1 108 ? 1.595 13.883 6.914 1 89.81 108 LEU A C 1
ATOM 808 O O . LEU A 1 108 ? 1.597 15.023 6.441 1 89.81 108 LEU A O 1
ATOM 812 N N . GLN A 1 109 ? 1.944 12.836 6.316 1 89.06 109 GLN A N 1
ATOM 813 C CA . GLN A 1 109 ? 2.41 12.93 4.938 1 89.06 109 GLN A CA 1
ATOM 814 C C . GLN A 1 109 ? 1.289 13.398 4.012 1 89.06 109 GLN A C 1
ATOM 816 O O . GLN A 1 109 ? 1.495 14.281 3.174 1 89.06 109 GLN A O 1
ATOM 821 N N . ALA A 1 110 ? 0.183 12.859 4.215 1 85.44 110 ALA A N 1
ATOM 822 C CA . ALA A 1 110 ? -0.97 13.258 3.41 1 85.44 110 ALA A CA 1
ATOM 823 C C . ALA A 1 110 ? -1.324 14.727 3.646 1 85.44 110 ALA A C 1
ATOM 825 O O . ALA A 1 110 ? -1.616 15.461 2.701 1 85.44 110 ALA A O 1
ATOM 826 N N . ALA A 1 111 ? -1.227 15.172 4.848 1 88.5 111 ALA A N 1
ATOM 827 C CA . ALA A 1 111 ? -1.627 16.516 5.254 1 88.5 111 ALA A CA 1
ATOM 828 C C . ALA A 1 111 ? -0.646 17.562 4.73 1 88.5 111 ALA A C 1
ATOM 830 O O . ALA A 1 111 ? -0.981 18.75 4.637 1 88.5 111 ALA A O 1
ATOM 831 N N . SER A 1 112 ? 0.486 17.156 4.371 1 92.25 112 SER A N 1
ATOM 832 C CA . SER A 1 112 ? 1.522 18.109 4.004 1 92.25 112 SER A CA 1
ATOM 833 C C . SER A 1 112 ? 2.016 17.875 2.58 1 92.25 112 SER A C 1
ATOM 835 O O . SER A 1 112 ? 3.062 18.391 2.186 1 92.25 112 SER A O 1
ATOM 837 N N . ALA A 1 113 ? 1.318 17.141 1.815 1 88.5 113 ALA A N 1
ATOM 838 C CA . ALA A 1 113 ? 1.779 16.656 0.518 1 88.5 113 ALA A CA 1
ATOM 839 C C . ALA A 1 113 ? 2.047 17.812 -0.439 1 88.5 113 ALA A C 1
ATOM 841 O O . ALA A 1 113 ? 2.928 17.734 -1.298 1 88.5 113 ALA A O 1
ATOM 842 N N . ASP A 1 114 ? 1.404 18.891 -0.265 1 90.88 114 ASP A N 1
ATOM 843 C CA . ASP A 1 114 ? 1.505 20.016 -1.201 1 90.88 114 ASP A CA 1
ATOM 844 C C . ASP A 1 114 ? 2.504 21.062 -0.708 1 90.88 114 ASP A C 1
ATOM 846 O O . ASP A 1 114 ? 2.768 22.047 -1.395 1 90.88 114 ASP A O 1
ATOM 850 N N . ASP A 1 115 ? 3.025 20.875 0.462 1 95.31 115 ASP A N 1
ATOM 851 C CA . ASP A 1 115 ? 4.012 21.797 1.002 1 95.31 115 ASP A CA 1
ATOM 852 C C . ASP A 1 115 ? 5.32 21.734 0.221 1 95.31 115 ASP A C 1
ATOM 854 O O . ASP A 1 115 ? 5.832 20.641 -0.048 1 95.31 115 ASP A O 1
ATOM 858 N N . SER A 1 116 ? 5.855 22.906 -0.109 1 96.25 116 SER A N 1
ATOM 859 C CA . SER A 1 116 ? 7.027 22.969 -0.979 1 96.25 116 SER A CA 1
ATOM 860 C C . SER A 1 116 ? 8.242 22.328 -0.319 1 96.25 116 SER A C 1
ATOM 862 O O . SER A 1 116 ? 9.07 21.719 -0.994 1 96.25 116 SER A O 1
ATOM 864 N N . SER A 1 117 ? 8.391 22.531 1.007 1 96.62 117 SER A N 1
ATOM 865 C CA . SER A 1 117 ? 9.523 21.938 1.696 1 96.62 117 SER A CA 1
ATOM 866 C C . SER A 1 117 ? 9.43 20.406 1.681 1 96.62 117 SER A C 1
ATOM 868 O O . SER A 1 117 ? 10.445 19.719 1.549 1 96.62 117 SER A O 1
ATOM 870 N N . VAL A 1 118 ? 8.258 19.922 1.776 1 96.62 118 VAL A N 1
ATOM 871 C CA . VAL A 1 118 ? 8.016 18.469 1.732 1 96.62 118 VAL A CA 1
ATOM 872 C C . VAL A 1 118 ? 8.305 17.953 0.329 1 96.62 118 VAL A C 1
ATOM 874 O O . VAL A 1 118 ? 8.992 16.938 0.167 1 96.62 118 VAL A O 1
ATOM 877 N N . THR A 1 119 ? 7.859 18.656 -0.654 1 95.62 119 THR A N 1
ATOM 878 C CA . THR A 1 119 ? 8.094 18.266 -2.037 1 95.62 119 THR A CA 1
ATOM 879 C C . THR A 1 119 ? 9.586 18.266 -2.352 1 95.62 119 THR A C 1
ATOM 881 O O . THR A 1 119 ? 10.094 17.328 -2.977 1 95.62 119 THR A O 1
ATOM 884 N N . ALA A 1 120 ? 10.273 19.266 -1.918 1 97.31 120 ALA A N 1
ATOM 885 C CA . ALA A 1 120 ? 11.719 19.359 -2.143 1 97.31 120 ALA A CA 1
ATOM 886 C C . ALA A 1 120 ? 12.453 18.203 -1.466 1 97.31 120 ALA A C 1
ATOM 888 O O . ALA A 1 120 ? 13.367 17.609 -2.043 1 97.31 120 ALA A O 1
ATOM 889 N N . ALA A 1 121 ? 12.055 17.906 -0.232 1 97.19 121 ALA A N 1
ATOM 890 C CA . ALA A 1 121 ? 12.672 16.797 0.498 1 97.19 121 ALA A CA 1
ATOM 891 C C . ALA A 1 121 ? 12.422 15.469 -0.211 1 97.19 121 ALA A C 1
ATOM 893 O O . ALA A 1 121 ? 13.32 14.633 -0.305 1 97.19 121 ALA A O 1
ATOM 894 N N . ARG A 1 122 ? 11.273 15.305 -0.692 1 96.06 122 ARG A N 1
ATOM 895 C CA . ARG A 1 122 ? 10.922 14.094 -1.427 1 96.06 122 ARG A CA 1
ATOM 896 C C . ARG A 1 122 ? 11.742 13.969 -2.707 1 96.06 122 ARG A C 1
ATOM 898 O O . ARG A 1 122 ? 12.203 12.883 -3.047 1 96.06 122 ARG A O 1
ATOM 905 N N . ASP A 1 123 ? 11.883 15.031 -3.412 1 96.88 123 ASP A N 1
ATOM 906 C CA . ASP A 1 123 ? 12.672 15.031 -4.641 1 96.88 123 ASP A CA 1
ATOM 907 C C . ASP A 1 123 ? 14.125 14.641 -4.355 1 96.88 123 ASP A C 1
ATOM 909 O O . ASP A 1 123 ? 14.727 13.883 -5.117 1 96.88 123 ASP A O 1
ATOM 913 N N . GLU A 1 124 ? 14.602 15.227 -3.307 1 98 124 GLU A N 1
ATOM 914 C CA . GLU A 1 124 ? 15.969 14.891 -2.92 1 98 124 GLU A CA 1
ATOM 915 C C . GLU A 1 124 ? 16.109 13.398 -2.604 1 98 124 GLU A C 1
ATOM 917 O O . GLU A 1 124 ? 17.047 12.742 -3.068 1 98 124 GLU A O 1
ATOM 922 N N . LEU A 1 125 ? 15.195 12.891 -1.859 1 98 125 LEU A N 1
ATOM 923 C CA . LEU A 1 125 ? 15.203 11.469 -1.538 1 98 125 LEU A CA 1
ATOM 924 C C . LEU A 1 125 ? 15.117 10.625 -2.805 1 98 125 LEU A C 1
ATOM 926 O O . LEU A 1 125 ? 15.867 9.656 -2.963 1 98 125 LEU A O 1
ATOM 930 N N . HIS A 1 126 ? 14.234 10.992 -3.676 1 97.69 126 HIS A N 1
ATOM 931 C CA . HIS A 1 126 ? 14.078 10.281 -4.941 1 97.69 126 HIS A CA 1
ATOM 932 C C . HIS A 1 126 ? 15.398 10.227 -5.703 1 97.69 126 HIS A C 1
ATOM 934 O O . HIS A 1 126 ? 15.742 9.195 -6.281 1 97.69 126 HIS A O 1
ATOM 940 N N . GLY A 1 127 ? 16.125 11.289 -5.719 1 98.19 127 GLY A N 1
ATOM 941 C CA . GLY A 1 127 ? 17.422 11.328 -6.375 1 98.19 127 GLY A CA 1
ATOM 942 C C . GLY A 1 127 ? 18.391 10.305 -5.832 1 98.19 127 GLY A C 1
ATOM 943 O O . GLY A 1 127 ? 19.078 9.625 -6.594 1 98.19 127 GLY A O 1
ATOM 944 N N . TYR A 1 128 ? 18.453 10.188 -4.539 1 98.56 128 TYR A N 1
ATOM 945 C CA . TYR A 1 128 ? 19.359 9.227 -3.932 1 98.56 128 TYR A CA 1
ATOM 946 C C . TYR A 1 128 ? 18.891 7.801 -4.168 1 98.56 128 TYR A C 1
ATOM 948 O O . TYR A 1 128 ? 19.703 6.895 -4.371 1 98.56 128 TYR A O 1
ATOM 956 N N . VAL A 1 129 ? 17.609 7.602 -4.152 1 98.62 129 VAL A N 1
ATOM 957 C CA . VAL A 1 129 ? 17.078 6.281 -4.461 1 98.62 129 VAL A CA 1
ATOM 958 C C . VAL A 1 129 ? 17.438 5.895 -5.895 1 98.62 129 VAL A C 1
ATOM 960 O O . VAL A 1 129 ? 17.828 4.75 -6.156 1 98.62 129 VAL A O 1
ATOM 963 N N . GLU A 1 130 ? 17.344 6.836 -6.777 1 98.38 130 GLU A N 1
ATOM 964 C CA . GLU A 1 130 ? 17.75 6.594 -8.156 1 98.38 130 GLU A CA 1
ATOM 965 C C . GLU A 1 130 ? 19.203 6.148 -8.234 1 98.38 130 GLU A C 1
ATOM 967 O O . GLU A 1 130 ? 19.547 5.223 -8.984 1 98.38 130 GLU A O 1
ATOM 972 N N . GLN A 1 131 ? 20.031 6.762 -7.516 1 98.75 131 GLN A N 1
ATOM 973 C CA . GLN A 1 131 ? 21.438 6.414 -7.512 1 98.75 131 GLN A CA 1
ATOM 974 C C . GLN A 1 131 ? 21.656 5.008 -6.957 1 98.75 131 GLN A C 1
ATOM 976 O O . GLN A 1 131 ? 22.438 4.227 -7.52 1 98.75 131 GLN A O 1
ATOM 981 N N . LEU A 1 132 ? 21 4.695 -5.855 1 98.81 132 LEU A N 1
ATOM 982 C CA . LEU A 1 132 ? 21.109 3.367 -5.258 1 98.81 132 LEU A CA 1
ATOM 983 C C . LEU A 1 132 ? 20.672 2.291 -6.246 1 98.81 132 LEU A C 1
ATOM 985 O O . LEU A 1 132 ? 21.344 1.273 -6.402 1 98.81 132 LEU A O 1
ATOM 989 N N . VAL A 1 133 ? 19.562 2.537 -6.91 1 98.69 133 VAL A N 1
ATOM 990 C CA . VAL A 1 133 ? 18.984 1.564 -7.836 1 98.69 133 VAL A CA 1
ATOM 991 C C . VAL A 1 133 ? 19.891 1.432 -9.062 1 98.69 133 VAL A C 1
ATOM 993 O O . VAL A 1 133 ? 20.141 0.322 -9.547 1 98.69 133 VAL A O 1
ATOM 996 N N . ALA A 1 134 ? 20.391 2.541 -9.547 1 98.44 134 ALA A N 1
ATOM 997 C CA . ALA A 1 134 ? 21.297 2.514 -10.688 1 98.44 134 ALA A CA 1
ATOM 998 C C . ALA A 1 134 ? 22.531 1.678 -10.383 1 98.44 134 ALA A C 1
ATOM 1000 O O . ALA A 1 134 ? 22.969 0.865 -11.211 1 98.44 134 ALA A O 1
ATOM 1001 N N . ALA A 1 135 ? 23.125 1.862 -9.25 1 98.56 135 ALA A N 1
ATOM 1002 C CA . ALA A 1 135 ? 24.297 1.102 -8.836 1 98.56 135 ALA A CA 1
ATOM 1003 C C . ALA A 1 135 ? 23.984 -0.388 -8.742 1 98.56 135 ALA A C 1
ATOM 1005 O O . ALA A 1 135 ? 24.781 -1.227 -9.188 1 98.56 135 ALA A O 1
ATOM 1006 N N . ALA A 1 136 ? 22.859 -0.706 -8.148 1 98.75 136 ALA A N 1
ATOM 1007 C CA . ALA A 1 136 ? 22.453 -2.1 -8 1 98.75 136 ALA A CA 1
ATOM 1008 C C . ALA A 1 136 ? 22.203 -2.744 -9.367 1 98.75 136 ALA A C 1
ATOM 1010 O O . ALA A 1 136 ? 22.547 -3.91 -9.578 1 98.75 136 ALA A O 1
ATOM 1011 N N . ARG A 1 137 ? 21.609 -2.002 -10.312 1 98.38 137 ARG A N 1
ATOM 1012 C CA . ARG A 1 137 ? 21.391 -2.488 -11.672 1 98.38 137 ARG A CA 1
ATOM 1013 C C . ARG A 1 137 ? 22.719 -2.744 -12.375 1 98.38 137 ARG A C 1
ATOM 1015 O O . ARG A 1 137 ? 22.906 -3.789 -13 1 98.38 137 ARG A O 1
ATOM 1022 N N . GLU A 1 138 ? 23.562 -1.808 -12.25 1 97.75 138 GLU A N 1
ATOM 1023 C CA . GLU A 1 138 ? 24.875 -1.924 -12.883 1 97.75 138 GLU A CA 1
ATOM 1024 C C . GLU A 1 138 ? 25.641 -3.137 -12.352 1 97.75 138 GLU A C 1
ATOM 1026 O O . GLU A 1 138 ? 26.344 -3.814 -13.109 1 97.75 138 GLU A O 1
ATOM 1031 N N . ALA A 1 139 ? 25.5 -3.428 -11.109 1 98.12 139 ALA A N 1
ATOM 1032 C CA . ALA A 1 139 ? 26.172 -4.555 -10.469 1 98.12 139 ALA A CA 1
ATOM 1033 C C . ALA A 1 139 ? 25.453 -5.867 -10.773 1 98.12 139 ALA A C 1
ATOM 1035 O O . ALA A 1 139 ? 25.922 -6.941 -10.398 1 98.12 139 ALA A O 1
ATOM 1036 N N . GLY A 1 140 ? 24.297 -5.824 -11.383 1 98 140 GLY A N 1
ATOM 1037 C CA . GLY A 1 140 ? 23.531 -7.012 -11.711 1 98 140 GLY A CA 1
ATOM 1038 C C . GLY A 1 140 ? 22.781 -7.59 -10.523 1 98 140 GLY A C 1
ATOM 1039 O O . GLY A 1 140 ? 22.375 -8.75 -10.547 1 98 140 GLY A O 1
ATOM 1040 N N . ALA A 1 141 ? 22.641 -6.746 -9.5 1 97.88 141 ALA A N 1
ATOM 1041 C CA . ALA A 1 141 ? 22.016 -7.223 -8.266 1 97.88 141 ALA A CA 1
ATOM 1042 C C . ALA A 1 141 ? 20.5 -7.148 -8.359 1 97.88 141 ALA A C 1
ATOM 1044 O O . ALA A 1 141 ? 19.781 -7.859 -7.648 1 97.88 141 ALA A O 1
ATOM 1045 N N . ILE A 1 142 ? 19.984 -6.262 -9.164 1 97.88 142 ILE A N 1
ATOM 1046 C CA . ILE A 1 142 ? 18.547 -6.191 -9.391 1 97.88 142 ILE A CA 1
ATOM 1047 C C . ILE A 1 142 ? 18.266 -6.188 -10.891 1 97.88 142 ILE A C 1
ATOM 1049 O O . ILE A 1 142 ? 19.172 -5.996 -11.703 1 97.88 142 ILE A O 1
ATOM 1053 N N . ARG A 1 143 ? 17.047 -6.535 -11.242 1 98.25 143 ARG A N 1
ATOM 1054 C CA . ARG A 1 143 ? 16.625 -6.66 -12.633 1 98.25 143 ARG A CA 1
ATOM 1055 C C . ARG A 1 143 ? 16.797 -5.34 -13.375 1 98.25 143 ARG A C 1
ATOM 1057 O O . ARG A 1 143 ? 16.625 -4.266 -12.789 1 98.25 143 ARG A O 1
ATOM 1064 N N . ALA A 1 144 ? 16.953 -5.332 -14.664 1 97.31 144 ALA A N 1
ATOM 1065 C CA . ALA A 1 144 ? 17.391 -4.207 -15.484 1 97.31 144 ALA A CA 1
ATOM 1066 C C . ALA A 1 144 ? 16.234 -3.268 -15.797 1 97.31 144 ALA A C 1
ATOM 1068 O O . ALA A 1 144 ? 16.438 -2.098 -16.125 1 97.31 144 ALA A O 1
ATOM 1069 N N . ASP A 1 145 ? 15.016 -3.75 -15.727 1 97.88 145 ASP A N 1
ATOM 1070 C CA . ASP A 1 145 ? 13.875 -2.971 -16.203 1 97.88 145 ASP A CA 1
ATOM 1071 C C . ASP A 1 145 ? 13.172 -2.262 -15.055 1 97.88 145 ASP A C 1
ATOM 1073 O O . ASP A 1 145 ? 12.062 -1.741 -15.219 1 97.88 145 ASP A O 1
ATOM 1077 N N . VAL A 1 146 ? 13.805 -2.24 -13.883 1 97.81 146 VAL A N 1
ATOM 1078 C CA . VAL A 1 146 ? 13.305 -1.483 -12.742 1 97.81 146 VAL A CA 1
ATOM 1079 C C . VAL A 1 146 ? 14.062 -0.163 -12.617 1 97.81 146 VAL A C 1
ATOM 1081 O O . VAL A 1 146 ? 15.273 -0.114 -12.836 1 97.81 146 VAL A O 1
ATOM 1084 N N . THR A 1 147 ? 13.414 0.91 -12.297 1 97.38 147 THR A N 1
ATOM 1085 C CA . THR A 1 147 ? 14 2.232 -12.125 1 97.38 147 THR A CA 1
ATOM 1086 C C . THR A 1 147 ? 13.961 2.662 -10.664 1 97.38 147 THR A C 1
ATOM 1088 O O . THR A 1 147 ? 13.328 2.002 -9.836 1 97.38 147 THR A O 1
ATOM 1091 N N . GLY A 1 148 ? 14.68 3.744 -10.391 1 97.81 148 GLY A N 1
ATOM 1092 C CA . GLY A 1 148 ? 14.586 4.336 -9.062 1 97.81 148 GLY A CA 1
ATOM 1093 C C . GLY A 1 148 ? 13.18 4.754 -8.695 1 97.81 148 GLY A C 1
ATOM 1094 O O . GLY A 1 148 ? 12.773 4.621 -7.539 1 97.81 148 GLY A O 1
ATOM 1095 N N . THR A 1 149 ? 12.453 5.203 -9.695 1 96.62 149 THR A N 1
ATOM 1096 C CA . THR A 1 149 ? 11.062 5.598 -9.477 1 96.62 149 THR A CA 1
ATOM 1097 C C . THR A 1 149 ? 10.227 4.398 -9.039 1 96.62 149 THR A C 1
ATOM 1099 O O . THR A 1 149 ? 9.398 4.512 -8.133 1 96.62 149 THR A O 1
ATOM 1102 N N . ASP A 1 150 ? 10.414 3.23 -9.648 1 97.38 150 ASP A N 1
ATOM 1103 C CA . ASP A 1 150 ? 9.703 2.027 -9.227 1 97.38 150 ASP A CA 1
ATOM 1104 C C . ASP A 1 150 ? 9.953 1.733 -7.746 1 97.38 150 ASP A C 1
ATOM 1106 O O . ASP A 1 150 ? 9.008 1.511 -6.984 1 97.38 150 ASP A O 1
ATOM 1110 N N . VAL A 1 151 ? 11.219 1.8 -7.363 1 98.31 151 VAL A N 1
ATOM 1111 C CA . VAL A 1 151 ? 11.609 1.444 -6.004 1 98.31 151 VAL A CA 1
ATOM 1112 C C . VAL A 1 151 ? 11.086 2.488 -5.023 1 98.31 151 VAL A C 1
ATOM 1114 O O . VAL A 1 151 ? 10.617 2.146 -3.934 1 98.31 151 VAL A O 1
ATOM 1117 N N . PHE A 1 152 ? 11.172 3.734 -5.445 1 97.19 152 PHE A N 1
ATOM 1118 C CA . PHE A 1 152 ? 10.648 4.832 -4.637 1 97.19 152 PHE A CA 1
ATOM 1119 C C . PHE A 1 152 ? 9.164 4.637 -4.348 1 97.19 152 PHE A C 1
ATOM 1121 O O . PHE A 1 152 ? 8.719 4.816 -3.211 1 97.19 152 PHE A O 1
ATOM 1128 N N . LEU A 1 153 ? 8.383 4.207 -5.258 1 95.62 153 LEU A N 1
ATOM 1129 C CA . LEU A 1 153 ? 6.941 4.008 -5.117 1 95.62 153 LEU A CA 1
ATOM 1130 C C . LEU A 1 153 ? 6.648 2.768 -4.277 1 95.62 153 LEU A C 1
ATOM 1132 O O . LEU A 1 153 ? 5.641 2.721 -3.564 1 95.62 153 LEU A O 1
ATOM 1136 N N . LEU A 1 154 ? 7.551 1.804 -4.262 1 97.06 154 LEU A N 1
ATOM 1137 C CA . LEU A 1 154 ? 7.312 0.516 -3.619 1 97.06 154 LEU A CA 1
ATOM 1138 C C . LEU A 1 154 ? 7.852 0.514 -2.193 1 97.06 154 LEU A C 1
ATOM 1140 O O . LEU A 1 154 ? 7.512 -0.365 -1.397 1 97.06 154 LEU A O 1
ATOM 1144 N N . MET A 1 155 ? 8.672 1.49 -1.84 1 96.25 155 MET A N 1
ATOM 1145 C CA . MET A 1 155 ? 9.516 1.381 -0.651 1 96.25 155 MET A CA 1
ATOM 1146 C C . MET A 1 155 ? 8.664 1.343 0.615 1 96.25 155 MET A C 1
ATOM 1148 O O . MET A 1 155 ? 9.086 0.801 1.637 1 96.25 155 MET A O 1
ATOM 1152 N N . CYS A 1 156 ? 7.43 1.859 0.588 1 92.62 156 CYS A N 1
ATOM 1153 C CA . CYS A 1 156 ? 6.594 1.853 1.784 1 92.62 156 CYS A CA 1
ATOM 1154 C C . CYS A 1 156 ? 5.637 0.666 1.774 1 92.62 156 CYS A C 1
ATOM 1156 O O . CYS A 1 156 ? 4.938 0.419 2.758 1 92.62 156 CYS A O 1
ATOM 1158 N N . THR A 1 157 ? 5.629 -0.083 0.727 1 94.25 157 THR A N 1
ATOM 1159 C CA . THR A 1 157 ? 4.695 -1.185 0.526 1 94.25 157 THR A CA 1
ATOM 1160 C C . THR A 1 157 ? 4.754 -2.162 1.696 1 94.25 157 THR A C 1
ATOM 1162 O O . THR A 1 157 ? 3.715 -2.572 2.219 1 94.25 157 THR A O 1
ATOM 1165 N N . PRO A 1 158 ? 5.918 -2.584 2.24 1 96.06 158 PRO A N 1
ATOM 1166 C CA . PRO A 1 158 ? 5.953 -3.555 3.336 1 96.06 158 PRO A CA 1
ATOM 1167 C C . PRO A 1 158 ? 5.191 -3.078 4.57 1 96.06 158 PRO A C 1
ATOM 1169 O O . PRO A 1 158 ? 4.559 -3.883 5.258 1 96.06 158 PRO A O 1
ATOM 1172 N N . ILE A 1 159 ? 5.199 -1.815 4.809 1 93.12 159 ILE A N 1
ATOM 1173 C CA . ILE A 1 159 ? 4.516 -1.266 5.973 1 93.12 159 ILE A CA 1
ATOM 1174 C C . ILE A 1 159 ? 3.021 -1.143 5.684 1 93.12 159 ILE A C 1
ATOM 1176 O O . ILE A 1 159 ? 2.189 -1.474 6.531 1 93.12 159 ILE A O 1
ATOM 1180 N N . HIS A 1 160 ? 2.701 -0.678 4.473 1 91.25 160 HIS A N 1
ATOM 1181 C CA . HIS A 1 160 ? 1.3 -0.534 4.09 1 91.25 160 HIS A CA 1
ATOM 1182 C C . HIS A 1 160 ? 0.565 -1.867 4.18 1 91.25 160 HIS A C 1
ATOM 1184 O O . HIS A 1 160 ? -0.587 -1.918 4.613 1 91.25 160 HIS A O 1
ATOM 1190 N N . VAL A 1 161 ? 1.176 -2.916 3.807 1 93.69 161 VAL A N 1
ATOM 1191 C CA . VAL A 1 161 ? 0.574 -4.246 3.807 1 93.69 161 VAL A CA 1
ATOM 1192 C C . VAL A 1 161 ? 0.2 -4.645 5.23 1 93.69 161 VAL A C 1
ATOM 1194 O O . VAL A 1 161 ? -0.906 -5.133 5.477 1 93.69 161 VAL A O 1
ATOM 1197 N N . VAL A 1 162 ? 1.049 -4.391 6.188 1 92.31 162 VAL A N 1
ATOM 1198 C CA . VAL A 1 162 ? 0.835 -4.883 7.547 1 92.31 162 VAL A CA 1
ATOM 1199 C C . VAL A 1 162 ? -0.122 -3.953 8.289 1 92.31 162 VAL A C 1
ATOM 1201 O O . VAL A 1 162 ? -0.749 -4.355 9.273 1 92.31 162 VAL A O 1
ATOM 1204 N N . GLU A 1 163 ? -0.222 -2.715 7.836 1 84.31 163 GLU A N 1
ATOM 1205 C CA . GLU A 1 163 ? -1.131 -1.759 8.461 1 84.31 163 GLU A CA 1
ATOM 1206 C C . GLU A 1 163 ? -2.586 -2.182 8.281 1 84.31 163 GLU A C 1
ATOM 1208 O O . GLU A 1 163 ? -3.469 -1.714 9 1 84.31 163 GLU A O 1
ATOM 1213 N N . ASN A 1 164 ? -2.855 -3.057 7.312 1 79.25 164 ASN A N 1
ATOM 1214 C CA . ASN A 1 164 ? -4.211 -3.543 7.074 1 79.25 164 ASN A CA 1
ATOM 1215 C C . ASN A 1 164 ? -4.598 -4.633 8.07 1 79.25 164 ASN A C 1
ATOM 1217 O O . ASN A 1 164 ? -5.75 -5.066 8.102 1 79.25 164 ASN A O 1
ATOM 1221 N N . LEU A 1 165 ? -3.631 -5.062 8.852 1 87.06 165 LEU A N 1
ATOM 1222 C CA . LEU A 1 165 ? -3.889 -6.062 9.883 1 87.06 165 LEU A CA 1
ATOM 1223 C C . LEU A 1 165 ? -4.195 -5.398 11.219 1 87.06 165 LEU A C 1
ATOM 1225 O O . LEU A 1 165 ? -3.584 -4.387 11.57 1 87.06 165 LEU A O 1
ATOM 1229 N N . PRO A 1 166 ? -5.152 -5.891 12 1 81.25 166 PRO A N 1
ATOM 1230 C CA . PRO A 1 166 ? -5.52 -5.273 13.281 1 81.25 166 PRO A CA 1
ATOM 1231 C C . PRO A 1 166 ? -4.371 -5.273 14.289 1 81.25 166 PRO A C 1
ATOM 1233 O O . PRO A 1 166 ? -4.188 -4.297 15.016 1 81.25 166 PRO A O 1
ATOM 1236 N N . ASP A 1 167 ? -3.611 -6.312 14.391 1 85.06 167 ASP A N 1
ATOM 1237 C CA . ASP A 1 167 ? -2.539 -6.426 15.375 1 85.06 167 ASP A CA 1
ATOM 1238 C C . ASP A 1 167 ? -1.355 -7.207 14.812 1 85.06 167 ASP A C 1
ATOM 1240 O O . ASP A 1 167 ? -1.029 -8.289 15.305 1 85.06 167 ASP A O 1
ATOM 1244 N N . PRO A 1 168 ? -0.778 -6.523 13.93 1 88.19 168 PRO A N 1
ATOM 1245 C CA . PRO A 1 168 ? 0.339 -7.254 13.336 1 88.19 168 PRO A CA 1
ATOM 1246 C C . PRO A 1 168 ? 1.554 -7.34 14.258 1 88.19 168 PRO A C 1
ATOM 1248 O O . PRO A 1 168 ? 1.808 -6.414 15.031 1 88.19 168 PRO A O 1
ATOM 1251 N N . SER A 1 169 ? 2.27 -8.492 14.156 1 92 169 SER A N 1
ATOM 1252 C CA . SER A 1 169 ? 3.58 -8.547 14.789 1 92 169 SER A CA 1
ATOM 1253 C C . SER A 1 169 ? 4.469 -7.395 14.336 1 92 169 SER A C 1
ATOM 1255 O O . SER A 1 169 ? 4.465 -7.023 13.164 1 92 169 SER A O 1
ATOM 1257 N N . PRO A 1 170 ? 5.281 -6.801 15.242 1 90.31 170 PRO A N 1
ATOM 1258 C CA . PRO A 1 170 ? 6.051 -5.598 14.922 1 90.31 170 PRO A CA 1
ATOM 1259 C C . PRO A 1 170 ? 7.039 -5.809 13.773 1 90.31 170 PRO A C 1
ATOM 1261 O O . PRO A 1 170 ? 7.355 -4.867 13.047 1 90.31 170 PRO A O 1
ATOM 1264 N N . ASP A 1 171 ? 7.508 -7.008 13.586 1 94.69 171 ASP A N 1
ATOM 1265 C CA . ASP A 1 171 ? 8.539 -7.23 12.578 1 94.69 171 ASP A CA 1
ATOM 1266 C C . ASP A 1 171 ? 7.957 -7.898 11.336 1 94.69 171 ASP A C 1
ATOM 1268 O O . ASP A 1 171 ? 8.688 -8.25 10.406 1 94.69 171 ASP A O 1
ATOM 1272 N N . LEU A 1 172 ? 6.648 -8.023 11.242 1 96.31 172 LEU A N 1
ATOM 1273 C CA . LEU A 1 172 ? 6.004 -8.75 10.156 1 96.31 172 LEU A CA 1
ATOM 1274 C C . LEU A 1 172 ? 6.309 -8.094 8.812 1 96.31 172 LEU A C 1
ATOM 1276 O O . LEU A 1 172 ? 6.371 -8.773 7.785 1 96.31 172 LEU A O 1
ATOM 1280 N N . TRP A 1 173 ? 6.551 -6.801 8.836 1 96.38 173 TRP A N 1
ATOM 1281 C CA . TRP A 1 173 ? 6.844 -6.074 7.605 1 96.38 173 TRP A CA 1
ATOM 1282 C C . TRP A 1 173 ? 8.078 -6.645 6.918 1 96.38 173 TRP A C 1
ATOM 1284 O O . TRP A 1 173 ? 8.211 -6.566 5.695 1 96.38 173 TRP A O 1
ATOM 1294 N N . GLN A 1 174 ? 8.969 -7.234 7.617 1 97.94 174 GLN A N 1
ATOM 1295 C CA . GLN A 1 174 ? 10.195 -7.793 7.051 1 97.94 174 GLN A CA 1
ATOM 1296 C C . GLN A 1 174 ? 9.883 -8.953 6.105 1 97.94 174 GLN A C 1
ATOM 1298 O O . GLN A 1 174 ? 10.609 -9.18 5.137 1 97.94 174 GLN A O 1
ATOM 1303 N N . ARG A 1 175 ? 8.805 -9.695 6.422 1 97.81 175 ARG A N 1
ATOM 1304 C CA . ARG A 1 175 ? 8.344 -10.773 5.555 1 97.81 175 ARG A CA 1
ATOM 1305 C C . ARG A 1 175 ? 7.973 -10.242 4.172 1 97.81 175 ARG A C 1
ATOM 1307 O O . ARG A 1 175 ? 8.383 -10.812 3.156 1 97.81 175 ARG A O 1
ATOM 1314 N N . TYR A 1 176 ? 7.309 -9.117 4.125 1 98 176 TYR A N 1
ATOM 1315 C CA . TYR A 1 176 ? 6.824 -8.555 2.869 1 98 176 TYR A CA 1
ATOM 1316 C C . TYR A 1 176 ? 7.934 -7.797 2.148 1 98 176 TYR A C 1
ATOM 1318 O O . TYR A 1 176 ? 7.953 -7.738 0.916 1 98 176 TYR A O 1
ATOM 1326 N N . LEU A 1 177 ? 8.914 -7.254 2.906 1 98.44 177 LEU A N 1
ATOM 1327 C CA . LEU A 1 177 ? 10.117 -6.73 2.266 1 98.44 177 LEU A CA 1
ATOM 1328 C C . LEU A 1 177 ? 10.867 -7.832 1.528 1 98.44 177 LEU A C 1
ATOM 1330 O O . LEU A 1 177 ? 11.367 -7.617 0.423 1 98.44 177 LEU A O 1
ATOM 1334 N N . GLY A 1 178 ? 10.938 -9 2.16 1 98.38 178 GLY A N 1
ATOM 1335 C CA . GLY A 1 178 ? 11.578 -10.125 1.505 1 98.38 178 GLY A CA 1
ATOM 1336 C C . GLY A 1 178 ? 10.938 -10.484 0.178 1 98.38 178 GLY A C 1
ATOM 1337 O O . GLY A 1 178 ? 11.633 -10.68 -0.822 1 98.38 178 GLY A O 1
ATOM 1338 N N . ILE A 1 179 ? 9.602 -10.555 0.162 1 98.38 179 ILE A N 1
ATOM 1339 C CA . ILE A 1 179 ? 8.875 -10.891 -1.059 1 98.38 179 ILE A CA 1
ATOM 1340 C C . ILE A 1 179 ? 9.102 -9.797 -2.104 1 98.38 179 ILE A C 1
ATOM 1342 O O . ILE A 1 179 ? 9.391 -10.094 -3.264 1 98.38 179 ILE A O 1
ATOM 1346 N N . LEU A 1 180 ? 8.961 -8.516 -1.675 1 98.38 180 LEU A N 1
ATOM 1347 C CA . LEU A 1 180 ? 9.148 -7.387 -2.574 1 98.38 180 LEU A CA 1
ATOM 1348 C C . LEU A 1 180 ? 10.547 -7.398 -3.188 1 98.38 180 LEU A C 1
ATOM 1350 O O . LEU A 1 180 ? 10.695 -7.262 -4.402 1 98.38 180 LEU A O 1
ATOM 1354 N N . PHE A 1 181 ? 11.562 -7.59 -2.375 1 98.62 181 PHE A N 1
ATOM 1355 C CA . PHE A 1 181 ? 12.938 -7.52 -2.854 1 98.62 181 PHE A CA 1
ATOM 1356 C C . PHE A 1 181 ? 13.242 -8.68 -3.793 1 98.62 181 PHE A C 1
ATOM 1358 O O . PHE A 1 181 ? 13.992 -8.516 -4.762 1 98.62 181 PHE A O 1
ATOM 1365 N N . ASP A 1 182 ? 12.727 -9.844 -3.494 1 98.56 182 ASP A N 1
ATOM 1366 C CA . ASP A 1 182 ? 12.93 -10.977 -4.402 1 98.56 182 ASP A CA 1
ATOM 1367 C C . ASP A 1 182 ? 12.32 -10.688 -5.773 1 98.56 182 ASP A C 1
ATOM 1369 O O . ASP A 1 182 ? 12.836 -11.156 -6.793 1 98.56 182 ASP A O 1
ATOM 1373 N N . GLY A 1 183 ? 11.211 -9.883 -5.828 1 98.44 183 GLY A N 1
ATOM 1374 C CA . GLY A 1 183 ? 10.625 -9.461 -7.09 1 98.44 183 GLY A CA 1
ATOM 1375 C C . GLY A 1 183 ? 11.484 -8.469 -7.848 1 98.44 183 GLY A C 1
ATOM 1376 O O . GLY A 1 183 ? 11.266 -8.234 -9.039 1 98.44 183 GLY A O 1
ATOM 1377 N N . LEU A 1 184 ? 12.445 -7.887 -7.156 1 98.44 184 LEU A N 1
ATOM 1378 C CA . LEU A 1 184 ? 13.359 -6.926 -7.77 1 98.44 184 LEU A CA 1
ATOM 1379 C C . LEU A 1 184 ? 14.609 -7.621 -8.297 1 98.44 184 LEU A C 1
ATOM 1381 O O . LEU A 1 184 ? 15.375 -7.035 -9.062 1 98.44 184 LEU A O 1
ATOM 1385 N N . ARG A 1 185 ? 14.867 -8.773 -7.891 1 98 185 ARG A N 1
ATOM 1386 C CA . ARG A 1 185 ? 16.062 -9.5 -8.305 1 98 185 ARG A CA 1
ATOM 1387 C C . ARG A 1 185 ? 15.953 -9.969 -9.75 1 98 185 ARG A C 1
ATOM 1389 O O . ARG A 1 185 ? 14.844 -10.133 -10.273 1 98 185 ARG A O 1
ATOM 1396 N N . PRO A 1 186 ? 17.094 -10.195 -10.383 1 97.56 186 PRO A N 1
ATOM 1397 C CA . PRO A 1 186 ? 17.062 -10.617 -11.789 1 97.56 186 PRO A CA 1
ATOM 1398 C C . PRO A 1 186 ? 16.641 -12.078 -11.953 1 97.56 186 PRO A C 1
ATOM 1400 O O . PRO A 1 186 ? 16.062 -12.438 -12.984 1 97.56 186 PRO A O 1
ATOM 1403 N N . GLU A 1 187 ? 16.844 -12.883 -10.93 1 95.19 187 GLU A N 1
ATOM 1404 C CA . GLU A 1 187 ? 16.484 -14.289 -11.023 1 95.19 187 GLU A CA 1
ATOM 1405 C C . GLU A 1 187 ? 14.977 -14.477 -11.047 1 95.19 187 GLU A C 1
ATOM 1407 O O . GLU A 1 187 ? 14.273 -14.016 -10.148 1 95.19 187 GLU A O 1
ATOM 1412 N N . GLY A 1 188 ? 14.469 -15.07 -12.125 1 91.19 188 GLY A N 1
ATOM 1413 C CA . GLY A 1 188 ? 13.047 -15.352 -12.242 1 91.19 188 GLY A CA 1
ATOM 1414 C C . GLY A 1 188 ? 12.234 -14.172 -12.742 1 91.19 188 GLY A C 1
ATOM 1415 O O . GLY A 1 188 ? 11.008 -14.227 -12.797 1 91.19 188 GLY A O 1
ATOM 1416 N N . ALA A 1 189 ? 12.977 -13.141 -13.102 1 96.56 189 ALA A N 1
ATOM 1417 C CA . ALA A 1 189 ? 12.305 -11.93 -13.562 1 96.56 189 ALA A CA 1
ATO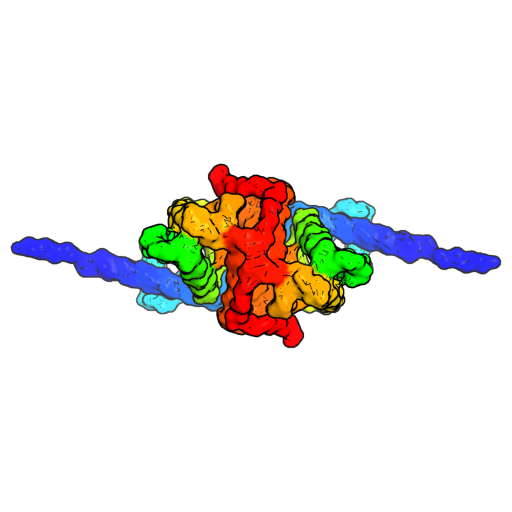M 1418 C C . ALA A 1 189 ? 11.648 -12.148 -14.922 1 96.56 189 ALA A C 1
ATOM 1420 O O . ALA A 1 189 ? 12.203 -12.812 -15.789 1 96.56 189 ALA A O 1
ATOM 1421 N N . HIS A 1 190 ? 10.5 -11.672 -15.07 1 96.94 190 HIS A N 1
ATOM 1422 C CA . HIS A 1 190 ? 9.789 -11.594 -16.344 1 96.94 190 HIS A CA 1
ATOM 1423 C C . HIS A 1 190 ? 9.672 -10.148 -16.812 1 96.94 190 HIS A C 1
ATOM 1425 O O . HIS A 1 190 ? 9.602 -9.227 -16 1 96.94 190 HIS A O 1
ATOM 1431 N N . PRO A 1 191 ? 9.688 -9.93 -18.125 1 97.06 191 PRO A N 1
ATOM 1432 C CA . PRO A 1 191 ? 9.555 -8.562 -18.609 1 97.06 191 PRO A CA 1
ATOM 1433 C C . PRO A 1 191 ? 8.312 -7.855 -18.078 1 97.06 191 PRO A C 1
ATOM 1435 O O . PRO A 1 191 ? 7.238 -8.461 -18 1 97.06 191 PRO A O 1
ATOM 1438 N N . LEU A 1 192 ? 8.492 -6.629 -17.688 1 97 192 LEU A N 1
ATOM 1439 C CA . LEU A 1 192 ? 7.371 -5.859 -17.156 1 97 192 LEU A CA 1
ATOM 1440 C C . LEU A 1 192 ? 6.496 -5.324 -18.281 1 97 192 LEU A C 1
ATOM 1442 O O . LEU A 1 192 ? 7.008 -4.844 -19.297 1 97 192 LEU A O 1
ATOM 1446 N N . PRO A 1 193 ? 5.199 -5.387 -18.141 1 94.12 193 PRO A N 1
ATOM 1447 C CA . PRO A 1 193 ? 4.262 -5.102 -19.219 1 94.12 193 PRO A CA 1
ATOM 1448 C C . PRO A 1 193 ? 4.113 -3.605 -19.5 1 94.12 193 PRO A C 1
ATOM 1450 O O . PRO A 1 193 ? 3.584 -3.217 -20.547 1 94.12 193 PRO A O 1
ATOM 1453 N N . GLN A 1 194 ? 4.441 -2.623 -18.625 1 94.38 194 GLN A N 1
ATOM 1454 C CA . GLN A 1 194 ? 4.266 -1.182 -18.766 1 94.38 194 GLN A CA 1
ATOM 1455 C C . GLN A 1 194 ? 5.582 -0.441 -18.562 1 94.38 194 GLN A C 1
ATOM 1457 O O . GLN A 1 194 ? 6.461 -0.914 -17.844 1 94.38 194 GLN A O 1
ATOM 1462 N N . PRO A 1 195 ? 5.754 0.637 -19.297 1 93.81 195 PRO A N 1
ATOM 1463 C CA . PRO A 1 195 ? 6.941 1.459 -19.047 1 93.81 195 PRO A CA 1
ATOM 1464 C C . PRO A 1 195 ? 6.965 2.064 -17.641 1 93.81 195 PRO A C 1
ATOM 1466 O O . PRO A 1 195 ? 5.926 2.127 -16.984 1 93.81 195 PRO A O 1
ATOM 1469 N N . PRO A 1 196 ? 8.148 2.379 -17.188 1 92.75 196 PRO A N 1
ATOM 1470 C CA . PRO A 1 196 ? 8.227 3.02 -15.867 1 92.75 196 PRO A CA 1
ATOM 1471 C C . PRO A 1 196 ? 7.523 4.375 -15.828 1 92.75 196 PRO A C 1
ATOM 1473 O O . PRO A 1 196 ? 7.457 5.07 -16.844 1 92.75 196 PRO A O 1
ATOM 1476 N N . PRO A 1 197 ? 6.996 4.719 -14.672 1 90.5 197 PRO A N 1
ATOM 1477 C CA . PRO A 1 197 ? 6.367 6.035 -14.531 1 90.5 197 PRO A CA 1
ATOM 1478 C C . PRO A 1 197 ? 7.383 7.168 -14.414 1 90.5 197 PRO A C 1
ATOM 1480 O O . PRO A 1 197 ? 8.555 6.926 -14.094 1 90.5 197 PRO A O 1
ATOM 1483 N N . ARG A 1 198 ? 6.812 8.328 -14.82 1 82 198 ARG A N 1
ATOM 1484 C CA . ARG A 1 198 ? 7.574 9.547 -14.586 1 82 198 ARG A CA 1
ATOM 1485 C C . ARG A 1 198 ? 6.988 10.344 -13.43 1 82 198 ARG A C 1
ATOM 1487 O O . ARG A 1 198 ? 5.77 10.5 -13.328 1 82 198 ARG A O 1
ATOM 1494 N N . LEU A 1 199 ? 7.77 10.641 -12.297 1 74.44 199 LEU A N 1
ATOM 1495 C CA . LEU A 1 199 ? 7.254 11.43 -11.18 1 74.44 199 LEU A CA 1
ATOM 1496 C C . LEU A 1 199 ? 7.09 12.891 -11.578 1 74.44 199 LEU A C 1
ATOM 1498 O O . LEU A 1 199 ? 6.316 13.625 -10.953 1 74.44 199 LEU A O 1
ATOM 1502 N N . THR A 1 200 ? 7.961 13.438 -12.656 1 60.03 200 THR A N 1
ATOM 1503 C CA . THR A 1 200 ? 7.871 14.82 -13.117 1 60.03 200 THR A CA 1
ATOM 1504 C C . THR A 1 200 ? 7.188 14.891 -14.484 1 60.03 200 THR A C 1
ATOM 1506 O O . THR A 1 200 ? 7.23 13.93 -15.25 1 60.03 200 THR A O 1
ATOM 1509 N N . MET B 1 1 ? -53.188 -24.25 -13.734 1 38.81 1 MET B N 1
ATOM 1510 C CA . MET B 1 1 ? -52.875 -23 -13.031 1 38.81 1 MET B CA 1
ATOM 1511 C C . MET B 1 1 ? -51.375 -22.938 -12.695 1 38.81 1 MET B C 1
ATOM 1513 O O . MET B 1 1 ? -50.938 -23.578 -11.734 1 38.81 1 MET B O 1
ATOM 1517 N N . THR B 1 2 ? -50.5 -23.062 -13.641 1 43.97 2 THR B N 1
ATOM 1518 C CA . THR B 1 2 ? -49.031 -22.969 -13.562 1 43.97 2 THR B CA 1
ATOM 1519 C C . THR B 1 2 ? -48.625 -21.734 -12.75 1 43.97 2 THR B C 1
ATOM 1521 O O . THR B 1 2 ? -49.062 -20.625 -13.031 1 43.97 2 THR B O 1
ATOM 1524 N N . SER B 1 3 ? -48.531 -21.859 -11.438 1 40.69 3 SER B N 1
ATOM 1525 C CA . SER B 1 3 ? -48.062 -20.859 -10.5 1 40.69 3 SER B CA 1
ATOM 1526 C C . SER B 1 3 ? -46.844 -20.125 -11.031 1 40.69 3 SER B C 1
ATOM 1528 O O . SER B 1 3 ? -45.75 -20.719 -11.148 1 40.69 3 SER B O 1
ATOM 1530 N N . SER B 1 4 ? -47 -19.234 -12.078 1 43.12 4 SER B N 1
ATOM 1531 C CA . SER B 1 4 ? -46 -18.312 -12.57 1 43.12 4 SER B CA 1
ATOM 1532 C C . SER B 1 4 ? -45.156 -17.734 -11.43 1 43.12 4 SER B C 1
ATOM 1534 O O . SER B 1 4 ? -45.719 -17.094 -10.523 1 43.12 4 SER B O 1
ATOM 1536 N N . VAL B 1 5 ? -44.344 -18.422 -10.766 1 45.19 5 VAL B N 1
ATOM 1537 C CA . VAL B 1 5 ? -43.281 -17.984 -9.883 1 45.19 5 VAL B CA 1
ATOM 1538 C C . VAL B 1 5 ? -42.906 -16.531 -10.188 1 45.19 5 VAL B C 1
ATOM 1540 O O . VAL B 1 5 ? -42.438 -16.234 -11.289 1 45.19 5 VAL B O 1
ATOM 1543 N N . LYS B 1 6 ? -43.406 -15.258 -9.555 1 49.34 6 LYS B N 1
ATOM 1544 C CA . LYS B 1 6 ? -44.062 -13.953 -9.602 1 49.34 6 LYS B CA 1
ATOM 1545 C C . LYS B 1 6 ? -43.062 -12.875 -10.062 1 49.34 6 LYS B C 1
ATOM 1547 O O . LYS B 1 6 ? -41.969 -12.766 -9.531 1 49.34 6 LYS B O 1
ATOM 1552 N N . PRO B 1 7 ? -42.938 -11.898 -11.148 1 51.19 7 PRO B N 1
ATOM 1553 C CA . PRO B 1 7 ? -42.438 -10.625 -11.688 1 51.19 7 PRO B CA 1
ATOM 1554 C C . PRO B 1 7 ? -42 -9.656 -10.594 1 51.19 7 PRO B C 1
ATOM 1556 O O . PRO B 1 7 ? -41.125 -8.828 -10.812 1 51.19 7 PRO B O 1
ATOM 1559 N N . ALA B 1 8 ? -42.438 -9.758 -9.398 1 53.19 8 ALA B N 1
ATOM 1560 C CA . ALA B 1 8 ? -42.219 -8.789 -8.328 1 53.19 8 ALA B CA 1
ATOM 1561 C C . ALA B 1 8 ? -40.812 -8.961 -7.719 1 53.19 8 ALA B C 1
ATOM 1563 O O . ALA B 1 8 ? -40.125 -7.973 -7.438 1 53.19 8 ALA B O 1
ATOM 1564 N N . ARG B 1 9 ? -40.438 -10.188 -7.574 1 58.44 9 ARG B N 1
ATOM 1565 C CA . ARG B 1 9 ? -39.125 -10.445 -6.996 1 58.44 9 ARG B CA 1
ATOM 1566 C C . ARG B 1 9 ? -38 -10.047 -7.965 1 58.44 9 ARG B C 1
ATOM 1568 O O . ARG B 1 9 ? -37 -9.461 -7.555 1 58.44 9 ARG B O 1
ATOM 1575 N N . ALA B 1 10 ? -38.188 -10.359 -9.203 1 61.97 10 ALA B N 1
ATOM 1576 C CA . ALA B 1 10 ? -37.219 -9.953 -10.219 1 61.97 10 ALA B CA 1
ATOM 1577 C C . ALA B 1 10 ? -37.156 -8.43 -10.328 1 61.97 10 ALA B C 1
ATOM 1579 O O . ALA B 1 10 ? -36.062 -7.863 -10.492 1 61.97 10 ALA B O 1
ATOM 1580 N N . ASP B 1 11 ? -38.281 -7.852 -10.25 1 67.44 11 ASP B N 1
ATOM 1581 C CA . ASP B 1 11 ? -38.312 -6.395 -10.289 1 67.44 11 ASP B CA 1
ATOM 1582 C C . ASP B 1 11 ? -37.625 -5.785 -9.078 1 67.44 11 ASP B C 1
ATOM 1584 O O . ASP B 1 11 ? -36.906 -4.789 -9.203 1 67.44 11 ASP B O 1
ATOM 1588 N N . ALA B 1 12 ? -37.844 -6.543 -7.977 1 70.31 12 ALA B N 1
ATOM 1589 C CA . ALA B 1 12 ? -37.188 -6.07 -6.746 1 70.31 12 ALA B CA 1
ATOM 1590 C C . ALA B 1 12 ? -35.688 -6.188 -6.82 1 70.31 12 ALA B C 1
ATOM 1592 O O . ALA B 1 12 ? -34.969 -5.285 -6.391 1 70.31 12 ALA B O 1
ATOM 1593 N N . THR B 1 13 ? -35.281 -7.258 -7.359 1 74.88 13 THR B N 1
ATOM 1594 C CA . THR B 1 13 ? -33.844 -7.48 -7.516 1 74.88 13 THR B CA 1
ATOM 1595 C C . THR B 1 13 ? -33.25 -6.488 -8.516 1 74.88 13 THR B C 1
ATOM 1597 O O . THR B 1 13 ? -32.188 -5.941 -8.281 1 74.88 13 THR B O 1
ATOM 1600 N N . ARG B 1 14 ? -33.938 -6.285 -9.555 1 75.69 14 ARG B N 1
ATOM 1601 C CA . ARG B 1 14 ? -33.469 -5.328 -10.562 1 75.69 14 ARG B CA 1
AT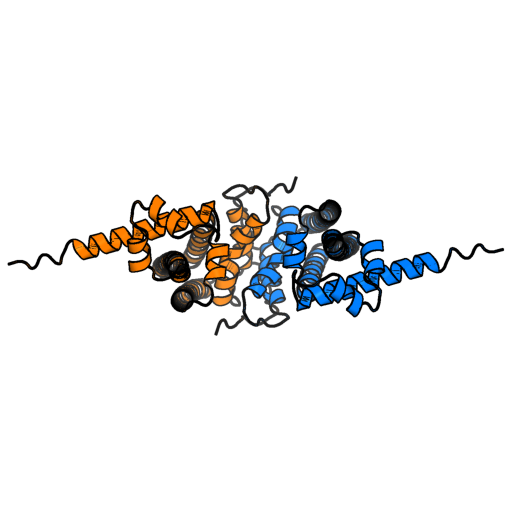OM 1602 C C . ARG B 1 14 ? -33.406 -3.918 -9.984 1 75.69 14 ARG B C 1
ATOM 1604 O O . ARG B 1 14 ? -32.469 -3.174 -10.266 1 75.69 14 ARG B O 1
ATOM 1611 N N . ASN B 1 15 ? -34.344 -3.6 -9.133 1 82.44 15 ASN B N 1
ATOM 1612 C CA . ASN B 1 15 ? -34.344 -2.285 -8.5 1 82.44 15 ASN B CA 1
ATOM 1613 C C . ASN B 1 15 ? -33.219 -2.125 -7.508 1 82.44 15 ASN B C 1
ATOM 1615 O O . ASN B 1 15 ? -32.562 -1.076 -7.461 1 82.44 15 ASN B O 1
ATOM 1619 N N . ARG B 1 16 ? -32.969 -3.25 -6.84 1 88.88 16 ARG B N 1
ATOM 1620 C CA . ARG B 1 16 ? -31.891 -3.211 -5.875 1 88.88 16 ARG B CA 1
ATOM 1621 C C . ARG B 1 16 ? -30.547 -3.008 -6.574 1 88.88 16 ARG B C 1
ATOM 1623 O O . ARG B 1 16 ? -29.719 -2.203 -6.129 1 88.88 16 ARG B O 1
ATOM 1630 N N . GLU B 1 17 ? -30.391 -3.668 -7.684 1 89.75 17 GLU B N 1
ATOM 1631 C CA . GLU B 1 17 ? -29.141 -3.559 -8.445 1 89.75 17 GLU B CA 1
ATOM 1632 C C . GLU B 1 17 ? -28.984 -2.164 -9.039 1 89.75 17 GLU B C 1
ATOM 1634 O O . GLU B 1 17 ? -27.875 -1.625 -9.078 1 89.75 17 GLU B O 1
ATOM 1639 N N . ALA B 1 18 ? -30.031 -1.66 -9.492 1 89 18 ALA B N 1
ATOM 1640 C CA . ALA B 1 18 ? -30.016 -0.305 -10.039 1 89 18 ALA B CA 1
ATOM 1641 C C . ALA B 1 18 ? -29.641 0.714 -8.961 1 89 18 ALA B C 1
ATOM 1643 O O . ALA B 1 18 ? -28.906 1.664 -9.219 1 89 18 ALA B O 1
ATOM 1644 N N . LEU B 1 19 ? -30.188 0.488 -7.828 1 92.38 19 LEU B N 1
ATOM 1645 C CA . LEU B 1 19 ? -29.891 1.369 -6.703 1 92.38 19 LEU B CA 1
ATOM 1646 C C . LEU B 1 19 ? -28.422 1.287 -6.316 1 92.38 19 LEU B C 1
ATOM 1648 O O . LEU B 1 19 ? -27.781 2.312 -6.055 1 92.38 19 LEU B O 1
ATOM 1652 N N . LEU B 1 20 ? -27.922 0.086 -6.305 1 93.5 20 LEU B N 1
ATOM 1653 C CA . LEU B 1 20 ? -26.516 -0.103 -5.977 1 93.5 20 LEU B CA 1
ATOM 1654 C C . LEU B 1 20 ? -25.609 0.581 -7.004 1 93.5 20 LEU B C 1
ATOM 1656 O O . LEU B 1 20 ? -24.641 1.234 -6.645 1 93.5 20 LEU B O 1
ATOM 1660 N N . ALA B 1 21 ? -26 0.45 -8.227 1 92.81 21 ALA B N 1
ATOM 1661 C CA . ALA B 1 21 ? -25.234 1.068 -9.305 1 92.81 21 ALA B CA 1
ATOM 1662 C C . ALA B 1 21 ? -25.25 2.59 -9.188 1 92.81 21 ALA B C 1
ATOM 1664 O O . ALA B 1 21 ? -24.219 3.244 -9.328 1 92.81 21 ALA B O 1
ATOM 1665 N N . ALA B 1 22 ? -26.344 3.125 -8.93 1 94.25 22 ALA B N 1
ATOM 1666 C CA . ALA B 1 22 ? -26.5 4.566 -8.75 1 94.25 22 ALA B CA 1
ATOM 1667 C C . ALA B 1 22 ? -25.688 5.055 -7.551 1 94.25 22 ALA B C 1
ATOM 1669 O O . ALA B 1 22 ? -25.047 6.102 -7.613 1 94.25 22 ALA B O 1
ATOM 1670 N N . ALA B 1 23 ? -25.797 4.305 -6.496 1 94.31 23 ALA B N 1
ATOM 1671 C CA . ALA B 1 23 ? -25.062 4.656 -5.281 1 94.31 23 ALA B CA 1
ATOM 1672 C C . ALA B 1 23 ? -23.562 4.656 -5.531 1 94.31 23 ALA B C 1
ATOM 1674 O O . ALA B 1 23 ? -22.859 5.582 -5.129 1 94.31 23 ALA B O 1
ATOM 1675 N N . GLU B 1 24 ? -23.094 3.645 -6.164 1 92.5 24 GLU B N 1
ATOM 1676 C CA . GLU B 1 24 ? -21.672 3.541 -6.465 1 92.5 24 GLU B CA 1
ATOM 1677 C C . GLU B 1 24 ? -21.188 4.73 -7.293 1 92.5 24 GLU B C 1
ATOM 1679 O O . GLU B 1 24 ? -20.109 5.277 -7.039 1 92.5 24 GLU B O 1
ATOM 1684 N N . GLU B 1 25 ? -21.969 5.117 -8.242 1 92.44 25 GLU B N 1
ATOM 1685 C CA . GLU B 1 25 ? -21.625 6.258 -9.086 1 92.44 25 GLU B CA 1
ATOM 1686 C C . GLU B 1 25 ? -21.594 7.551 -8.281 1 92.44 25 GLU B C 1
ATOM 1688 O O . GLU B 1 25 ? -20.688 8.375 -8.453 1 92.44 25 GLU B O 1
ATOM 1693 N N . GLU B 1 26 ? -22.547 7.75 -7.418 1 93.31 26 GLU B N 1
ATOM 1694 C CA . GLU B 1 26 ? -22.578 8.945 -6.578 1 93.31 26 GLU B CA 1
ATOM 1695 C C . GLU B 1 26 ? -21.391 9 -5.633 1 93.31 26 GLU B C 1
ATOM 1697 O O . GLU B 1 26 ? -20.75 10.047 -5.484 1 93.31 26 GLU B O 1
ATOM 1702 N N . PHE B 1 27 ? -21.109 7.82 -5.062 1 92.25 27 PHE B N 1
ATOM 1703 C CA . PHE B 1 27 ? -19.969 7.758 -4.152 1 92.25 27 PHE B CA 1
ATOM 1704 C C . PHE B 1 27 ? -18.656 7.992 -4.898 1 92.25 27 PHE B C 1
ATOM 1706 O O . PHE B 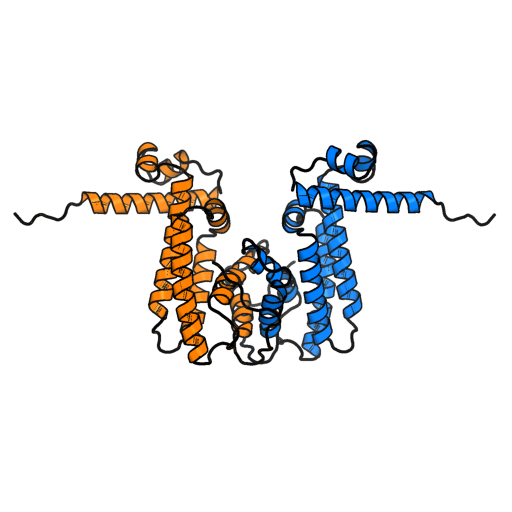1 27 ? -17.719 8.578 -4.355 1 92.25 27 PHE B O 1
ATOM 1713 N N . ALA B 1 28 ? -18.562 7.508 -6.102 1 87.88 28 ALA B N 1
ATOM 1714 C CA . ALA B 1 28 ? -17.375 7.711 -6.914 1 87.88 28 ALA B CA 1
ATOM 1715 C C . ALA B 1 28 ? -17.156 9.195 -7.199 1 87.88 28 ALA B C 1
ATOM 1717 O O . ALA B 1 28 ? -16.016 9.664 -7.234 1 87.88 28 ALA B O 1
ATOM 1718 N N . GLU B 1 29 ? -18.203 9.914 -7.363 1 88.56 29 GLU B N 1
ATOM 1719 C CA . GLU B 1 29 ? -18.125 11.32 -7.742 1 88.56 29 GLU B CA 1
ATOM 1720 C C . GLU B 1 29 ? -17.984 12.211 -6.512 1 88.56 29 GLU B C 1
ATOM 1722 O O . GLU B 1 29 ? -17.234 13.188 -6.523 1 88.56 29 GLU B O 1
ATOM 1727 N N . ARG B 1 30 ? -18.641 11.867 -5.398 1 90.12 30 ARG B N 1
ATOM 1728 C CA . ARG B 1 30 ? -18.766 12.82 -4.305 1 90.12 30 ARG B CA 1
ATOM 1729 C C . ARG B 1 30 ? -18.203 12.25 -3.008 1 90.12 30 ARG B C 1
ATOM 1731 O O . ARG B 1 30 ? -18.172 12.93 -1.982 1 90.12 30 ARG B O 1
ATOM 1738 N N . GLY B 1 31 ? -17.719 11.078 -3.104 1 88.12 31 GLY B N 1
ATOM 1739 C CA . GLY B 1 31 ? -17.25 10.453 -1.874 1 88.12 31 GLY B CA 1
ATOM 1740 C C . GLY B 1 31 ? -18.359 10.219 -0.867 1 88.12 31 GLY B C 1
ATOM 1741 O O . GLY B 1 31 ? -19.516 9.969 -1.245 1 88.12 31 GLY B O 1
ATOM 1742 N N . LEU B 1 32 ? -18.031 10.234 0.416 1 88.94 32 LEU B N 1
ATOM 1743 C CA . LEU B 1 32 ? -18.984 9.93 1.477 1 88.94 32 LEU B CA 1
ATOM 1744 C C . LEU B 1 32 ? -19.953 11.102 1.699 1 88.94 32 LEU B C 1
ATOM 1746 O O . LEU B 1 32 ? -20.922 10.977 2.447 1 88.94 32 LEU B O 1
ATOM 1750 N N . ALA B 1 33 ? -19.75 12.164 1.002 1 90.19 33 ALA B N 1
ATOM 1751 C CA . ALA B 1 33 ? -20.641 13.32 1.083 1 90.19 33 ALA B CA 1
ATOM 1752 C C . ALA B 1 33 ? -21.922 13.078 0.303 1 90.19 33 ALA B C 1
ATOM 1754 O O . ALA B 1 33 ? -22.922 13.789 0.485 1 90.19 33 ALA B O 1
ATOM 1755 N N . ALA B 1 34 ? -21.828 12.109 -0.587 1 92.38 34 ALA B N 1
ATOM 1756 C CA . ALA B 1 34 ? -23.047 11.773 -1.334 1 92.38 34 ALA B CA 1
ATOM 1757 C C . ALA B 1 34 ? -24.203 11.453 -0.391 1 92.38 34 ALA B C 1
ATOM 1759 O O . ALA B 1 34 ? -24.016 10.727 0.59 1 92.38 34 ALA B O 1
ATOM 1760 N N . SER B 1 35 ? -25.406 12.008 -0.693 1 93.31 35 SER B N 1
ATOM 1761 C CA . SER B 1 35 ? -26.578 11.789 0.154 1 93.31 35 SER B CA 1
ATOM 1762 C C . SER B 1 35 ? -27.5 10.719 -0.43 1 93.31 35 SER B C 1
ATOM 1764 O O . SER B 1 35 ? -27.422 10.422 -1.624 1 93.31 35 SER B O 1
ATOM 1766 N N . VAL B 1 36 ? -28.297 10.219 0.477 1 93.5 36 VAL B N 1
ATOM 1767 C CA . VAL B 1 36 ? -29.297 9.258 0.03 1 93.5 36 VAL B CA 1
ATOM 1768 C C . VAL B 1 36 ? -30.266 9.922 -0.945 1 93.5 36 VAL B C 1
ATOM 1770 O O . VAL B 1 36 ? -30.719 9.297 -1.9 1 93.5 36 VAL B O 1
ATOM 1773 N N . ALA B 1 37 ? -30.516 11.172 -0.703 1 94.38 37 ALA B N 1
ATOM 1774 C CA . ALA B 1 37 ? -31.375 11.93 -1.612 1 94.38 37 ALA B CA 1
ATOM 1775 C C . ALA B 1 37 ? -30.781 11.992 -3.014 1 94.38 37 ALA B C 1
ATOM 1777 O O . ALA B 1 37 ? -31.484 11.797 -4.008 1 94.38 37 ALA B O 1
ATOM 1778 N N . ASP B 1 38 ? -29.516 12.227 -3.143 1 94.94 38 ASP B N 1
ATOM 1779 C CA . ASP B 1 38 ? -28.812 12.258 -4.422 1 94.94 38 ASP B CA 1
ATOM 1780 C C . ASP B 1 38 ? -28.859 10.898 -5.113 1 94.94 38 ASP B C 1
ATOM 1782 O O . ASP B 1 38 ? -29.062 10.82 -6.324 1 94.94 38 ASP B O 1
ATOM 1786 N N . ILE B 1 39 ? -28.672 9.875 -4.371 1 95.06 39 ILE B N 1
ATOM 1787 C CA . ILE B 1 39 ? -28.672 8.508 -4.883 1 95.06 39 ILE B CA 1
ATOM 1788 C C . ILE B 1 39 ? -30.062 8.148 -5.418 1 95.06 39 ILE B C 1
ATOM 1790 O O . ILE B 1 39 ? -30.188 7.59 -6.512 1 95.06 39 ILE B O 1
ATOM 1794 N N . ALA B 1 40 ? -31.047 8.5 -4.637 1 94.94 40 ALA B N 1
ATOM 1795 C CA . ALA B 1 40 ? -32.438 8.266 -5.062 1 94.94 40 ALA B CA 1
ATOM 1796 C C . ALA B 1 40 ? -32.719 8.984 -6.371 1 94.94 40 ALA B C 1
ATOM 1798 O O . ALA B 1 40 ? -33.281 8.391 -7.297 1 94.94 40 ALA B O 1
ATOM 1799 N N . ARG B 1 41 ? -32.375 10.211 -6.445 1 95.31 41 ARG B N 1
ATOM 1800 C CA . ARG B 1 41 ? -32.562 11.016 -7.645 1 95.31 41 ARG B CA 1
ATOM 1801 C C . ARG B 1 41 ? -31.891 10.375 -8.852 1 95.31 41 ARG B C 1
ATOM 1803 O O . ARG B 1 41 ? -32.5 10.242 -9.914 1 95.31 41 ARG B O 1
ATOM 1810 N N . ARG B 1 42 ? -30.688 9.945 -8.688 1 94.94 42 ARG B N 1
ATOM 1811 C CA . ARG B 1 42 ? -29.938 9.328 -9.773 1 94.94 42 ARG B CA 1
ATOM 1812 C C . ARG B 1 42 ? -30.578 8.023 -10.227 1 94.94 42 ARG B C 1
ATOM 1814 O O . ARG B 1 42 ? -30.578 7.703 -11.414 1 94.94 42 ARG B O 1
ATOM 1821 N N . ALA B 1 43 ? -31.062 7.297 -9.281 1 94.12 43 ALA B N 1
ATOM 1822 C CA . ALA B 1 43 ? -31.672 6 -9.578 1 94.12 43 ALA B CA 1
ATOM 1823 C C . ALA B 1 43 ? -33.094 6.172 -10.117 1 94.12 43 ALA B C 1
ATOM 1825 O O . ALA B 1 43 ? -33.688 5.207 -10.586 1 94.12 43 ALA B O 1
ATOM 1826 N N . GLY B 1 44 ? -33.625 7.352 -10.023 1 94.25 44 GLY B N 1
ATOM 1827 C CA . GLY B 1 44 ? -34.969 7.613 -10.5 1 94.25 44 GLY B CA 1
ATOM 1828 C C . GLY B 1 44 ? -36.031 7.027 -9.602 1 94.25 44 GLY B C 1
ATOM 1829 O O . GLY B 1 44 ? -37.062 6.527 -10.086 1 94.25 44 GLY B O 1
ATOM 1830 N N . VAL B 1 45 ? -35.781 6.969 -8.32 1 93.81 45 VAL B N 1
ATOM 1831 C CA . VAL B 1 45 ? -36.75 6.426 -7.367 1 93.81 45 VAL B CA 1
ATOM 1832 C C . VAL B 1 45 ? -36.938 7.406 -6.215 1 93.81 45 VAL B C 1
ATOM 1834 O O . VAL B 1 45 ? -36.219 8.391 -6.098 1 93.81 45 VAL B O 1
ATOM 1837 N N . ALA B 1 46 ? -37.938 7.18 -5.398 1 92.06 46 ALA B N 1
ATOM 1838 C CA . ALA B 1 46 ? -38.156 7.973 -4.191 1 92.06 46 ALA B CA 1
ATOM 1839 C C . ALA B 1 46 ? -37.156 7.598 -3.098 1 92.06 46 ALA B C 1
ATOM 1841 O O . ALA B 1 46 ? -36.688 6.461 -3.041 1 92.06 46 ALA B O 1
ATOM 1842 N N . LYS B 1 47 ? -36.875 8.578 -2.248 1 93 47 LYS B N 1
ATOM 1843 C CA . LYS B 1 47 ? -35.969 8.352 -1.13 1 93 47 LYS B CA 1
ATOM 1844 C C . LYS B 1 47 ? -36.438 7.172 -0.277 1 93 47 LYS B C 1
ATOM 1846 O O . LYS B 1 47 ? -35.625 6.375 0.189 1 93 47 LYS B O 1
ATOM 1851 N N . GLY B 1 48 ? -37.719 7.086 -0.097 1 92.5 48 GLY B N 1
ATOM 1852 C CA . GLY B 1 48 ? -38.281 6.004 0.689 1 92.5 48 GLY B CA 1
ATOM 1853 C C . GLY B 1 48 ? -37.969 4.629 0.12 1 92.5 48 GLY B C 1
ATOM 1854 O O . GLY B 1 48 ? -37.812 3.662 0.869 1 92.5 48 GLY B O 1
ATOM 1855 N N . THR B 1 49 ? -37.906 4.543 -1.179 1 92.12 49 THR B N 1
ATOM 1856 C CA . THR B 1 49 ? -37.562 3.291 -1.85 1 92.12 49 THR B CA 1
ATOM 1857 C C . THR B 1 49 ? -36.156 2.855 -1.501 1 92.12 49 THR B C 1
ATOM 1859 O O . THR B 1 49 ? -35.906 1.671 -1.263 1 92.12 49 THR B O 1
ATOM 1862 N N . VAL B 1 50 ? -35.188 3.826 -1.418 1 93.56 50 VAL B N 1
ATOM 1863 C CA . VAL B 1 50 ? -33.812 3.516 -1.039 1 93.56 50 VAL B CA 1
ATOM 1864 C C . VAL B 1 50 ? -33.781 2.943 0.376 1 93.56 50 VAL B C 1
ATOM 1866 O O . VAL B 1 50 ? -33.188 1.895 0.615 1 93.56 50 VAL B O 1
ATOM 1869 N N . PHE B 1 51 ? -34.531 3.531 1.272 1 93.31 51 PHE B N 1
ATOM 1870 C CA . PHE B 1 51 ? -34.5 3.152 2.682 1 93.31 51 PHE B CA 1
ATOM 1871 C C . PHE B 1 51 ? -35.219 1.813 2.893 1 93.31 51 PHE B C 1
ATOM 1873 O O . PHE B 1 51 ? -34.906 1.087 3.838 1 93.31 51 PHE B O 1
ATOM 1880 N N . ARG B 1 52 ? -36.188 1.51 2.016 1 93.75 52 ARG B N 1
ATOM 1881 C CA . ARG B 1 52 ? -36.812 0.2 2.078 1 93.75 52 ARG B CA 1
ATOM 1882 C C . ARG B 1 52 ? -35.812 -0.915 1.8 1 93.75 52 ARG B C 1
ATOM 1884 O O . ARG B 1 52 ? -35.844 -1.971 2.434 1 93.75 52 ARG B O 1
ATOM 1891 N N . HIS B 1 53 ? -34.875 -0.639 0.91 1 93.38 53 HIS B N 1
ATOM 1892 C CA . HIS B 1 53 ? -33.875 -1.639 0.549 1 93.38 53 HIS B CA 1
ATOM 1893 C C . HIS B 1 53 ? -32.688 -1.575 1.481 1 93.38 53 HIS B C 1
ATOM 1895 O O . HIS B 1 53 ? -32.094 -2.607 1.826 1 93.38 53 HIS B O 1
ATOM 1901 N N . PHE B 1 54 ? -32.312 -0.334 1.848 1 95.56 54 PHE B N 1
ATOM 1902 C CA . PHE B 1 54 ? -31.156 -0.07 2.682 1 95.56 54 PHE B CA 1
ATOM 1903 C C . PHE B 1 54 ? -31.5 0.893 3.811 1 95.56 54 PHE B C 1
ATOM 1905 O O . PHE B 1 54 ? -31.422 2.111 3.643 1 95.56 54 PHE B O 1
ATOM 1912 N N . PRO B 1 55 ? -31.75 0.365 4.949 1 95.19 55 PRO B N 1
ATOM 1913 C CA . PRO B 1 55 ? -32.281 1.158 6.062 1 95.19 55 PRO B CA 1
ATOM 1914 C C . PRO B 1 55 ? -31.375 2.322 6.445 1 95.19 55 PRO B C 1
ATOM 1916 O O . PRO B 1 55 ? -31.859 3.35 6.93 1 95.19 55 PRO B O 1
ATOM 1919 N N . THR B 1 56 ? -30.078 2.102 6.266 1 93.88 56 THR B N 1
ATOM 1920 C CA . THR B 1 56 ? -29.141 3.182 6.551 1 93.88 56 THR B CA 1
ATOM 1921 C C . THR B 1 56 ? -28.141 3.348 5.414 1 93.88 56 THR B C 1
ATOM 1923 O O . THR B 1 56 ? -27.984 2.455 4.574 1 93.88 56 THR B O 1
ATOM 1926 N N . LYS B 1 57 ? -27.438 4.496 5.367 1 93.31 57 LYS B N 1
ATOM 1927 C CA . LYS B 1 57 ? -26.359 4.723 4.406 1 93.31 57 LYS B CA 1
ATOM 1928 C C . LYS B 1 57 ? -25.25 3.691 4.57 1 93.31 57 LYS B C 1
ATOM 1930 O O . LYS B 1 57 ? -24.672 3.236 3.582 1 93.31 57 LYS B O 1
ATOM 1935 N N . GLU B 1 58 ? -25.047 3.295 5.809 1 94.12 58 GLU B N 1
ATOM 1936 C CA . GLU B 1 58 ? -24.047 2.281 6.105 1 94.12 58 GLU B CA 1
ATOM 1937 C C . GLU B 1 58 ? -24.422 0.932 5.5 1 94.12 58 GLU B C 1
ATOM 1939 O O . GLU B 1 58 ? -23.562 0.211 4.992 1 94.12 58 GLU B O 1
ATOM 1944 N N . ASP B 1 59 ? -25.656 0.684 5.559 1 95.38 59 ASP B N 1
ATOM 1945 C CA . ASP B 1 59 ? -26.125 -0.553 4.945 1 95.38 59 ASP B CA 1
ATOM 1946 C C . ASP B 1 59 ? -25.891 -0.54 3.436 1 95.38 59 ASP B C 1
ATOM 1948 O O . ASP B 1 59 ? -25.547 -1.566 2.846 1 95.38 59 ASP B O 1
ATOM 1952 N N . LEU B 1 60 ? -26.141 0.575 2.902 1 95.12 60 LEU B N 1
ATOM 1953 C CA . LEU B 1 60 ? -25.953 0.743 1.466 1 95.12 60 LEU B CA 1
ATOM 1954 C C . LEU B 1 60 ? -24.484 0.585 1.092 1 95.12 60 LEU B C 1
ATOM 1956 O O . LEU B 1 60 ? -24.156 -0.136 0.148 1 95.12 60 LEU B O 1
ATOM 1960 N N . ILE B 1 61 ? -23.594 1.146 1.829 1 95.5 61 ILE B N 1
ATOM 1961 C CA . ILE B 1 61 ? -22.156 1.053 1.604 1 95.5 61 ILE B CA 1
ATOM 1962 C C . ILE B 1 61 ? -21.703 -0.398 1.756 1 95.5 61 ILE B C 1
ATOM 1964 O O . ILE B 1 61 ? -20.984 -0.92 0.907 1 95.5 61 ILE B O 1
ATOM 1968 N N . ALA B 1 62 ? -22.141 -1.005 2.777 1 96.69 62 ALA B N 1
ATOM 1969 C CA . ALA B 1 62 ? -21.797 -2.404 3.014 1 96.69 62 ALA B CA 1
ATOM 1970 C C . ALA B 1 62 ? -22.25 -3.283 1.85 1 96.69 62 ALA B C 1
ATOM 1972 O O . ALA B 1 62 ? -21.531 -4.199 1.44 1 96.69 62 ALA B O 1
ATOM 1973 N N . ALA B 1 63 ? -23.391 -2.988 1.364 1 96.19 63 ALA B N 1
ATOM 1974 C CA . ALA B 1 63 ? -23.922 -3.777 0.258 1 96.19 63 ALA B CA 1
ATOM 1975 C C . ALA B 1 63 ? -23.062 -3.641 -0.987 1 96.19 63 ALA B C 1
ATOM 1977 O O . ALA B 1 63 ? -22.828 -4.621 -1.7 1 96.19 63 ALA B O 1
ATOM 1978 N N . ILE B 1 64 ? -22.594 -2.484 -1.242 1 95.31 64 ILE B N 1
ATOM 1979 C CA . ILE B 1 64 ? -21.719 -2.242 -2.391 1 95.31 64 ILE B CA 1
ATOM 1980 C C . ILE B 1 64 ? -20.422 -3.033 -2.234 1 95.31 64 ILE B C 1
ATOM 1982 O O . ILE B 1 64 ? -20.031 -3.764 -3.143 1 95.31 64 ILE B O 1
ATOM 1986 N N . VAL B 1 65 ? -19.781 -2.938 -1.137 1 95.81 65 VAL B N 1
ATOM 1987 C CA . VAL B 1 65 ? -18.5 -3.6 -0.873 1 95.81 65 VAL B CA 1
ATOM 1988 C C . VAL B 1 65 ? -18.688 -5.113 -0.923 1 95.81 65 VAL B C 1
ATOM 1990 O O . VAL B 1 65 ? -17.891 -5.824 -1.535 1 95.81 65 VAL B O 1
ATOM 1993 N N . THR B 1 66 ? -19.75 -5.574 -0.278 1 96.5 66 THR B N 1
ATOM 1994 C CA . THR B 1 66 ? -20.047 -7.004 -0.26 1 96.5 66 THR B CA 1
ATOM 1995 C C . THR B 1 66 ? -20.219 -7.535 -1.68 1 96.5 66 THR B C 1
ATOM 1997 O O . THR B 1 66 ? -19.688 -8.594 -2.02 1 96.5 66 THR B O 1
ATOM 2000 N N . ALA B 1 67 ? -20.938 -6.812 -2.482 1 94.81 67 ALA B N 1
ATOM 2001 C CA . ALA B 1 67 ? -21.188 -7.238 -3.857 1 94.81 67 ALA B CA 1
ATOM 2002 C C . ALA B 1 67 ? -19.891 -7.359 -4.641 1 94.81 67 ALA B C 1
ATOM 2004 O O . ALA B 1 67 ? -19.672 -8.336 -5.355 1 94.81 67 ALA B O 1
ATOM 2005 N N . HIS B 1 68 ? -19.031 -6.414 -4.52 1 95 68 HIS B N 1
ATOM 2006 C CA . HIS B 1 68 ? -17.766 -6.445 -5.223 1 95 68 HIS B CA 1
ATOM 2007 C C . HIS B 1 68 ? -16.875 -7.57 -4.711 1 95 68 HIS B C 1
ATOM 2009 O O . HIS B 1 68 ? -16.219 -8.266 -5.496 1 95 68 HIS B O 1
ATOM 2015 N N . THR B 1 69 ? -16.844 -7.77 -3.416 1 96.5 69 THR B N 1
ATOM 2016 C CA . THR B 1 69 ? -16.062 -8.852 -2.82 1 96.5 69 THR B CA 1
ATOM 2017 C C . THR B 1 69 ? -16.578 -10.211 -3.277 1 96.5 69 THR B C 1
ATOM 2019 O O . THR B 1 69 ? -15.797 -11.109 -3.574 1 96.5 69 THR B O 1
ATOM 2022 N N . ALA B 1 70 ? -17.875 -10.312 -3.348 1 96.44 70 ALA B N 1
ATOM 2023 C CA . ALA B 1 70 ? -18.5 -11.555 -3.807 1 96.44 70 ALA B CA 1
ATOM 2024 C C . ALA B 1 70 ? -18.109 -11.852 -5.254 1 96.44 70 ALA B C 1
ATOM 2026 O O . ALA B 1 70 ? -17.891 -13.016 -5.613 1 96.44 70 ALA B O 1
ATOM 2027 N N . THR B 1 71 ? -18.062 -10.844 -6.066 1 95.94 71 THR B N 1
ATOM 2028 C CA . THR B 1 71 ? -17.641 -11.016 -7.453 1 95.94 71 THR B CA 1
ATOM 2029 C C . THR B 1 71 ? -16.219 -11.57 -7.516 1 95.94 71 THR B C 1
ATOM 2031 O O . THR B 1 71 ? -15.93 -12.453 -8.328 1 95.94 71 THR B O 1
ATOM 2034 N N . LEU B 1 72 ? -15.344 -11.102 -6.688 1 97.31 72 LEU B N 1
ATOM 2035 C CA . LEU B 1 72 ? -13.977 -11.609 -6.629 1 97.31 72 LEU B CA 1
ATOM 2036 C C . LEU B 1 72 ? -13.953 -13.055 -6.148 1 97.31 72 LEU B C 1
ATOM 2038 O O . LEU B 1 72 ? -13.164 -13.867 -6.645 1 97.31 72 LEU B O 1
ATOM 2042 N N . SER B 1 73 ? -14.836 -13.352 -5.176 1 98.38 73 SER B N 1
ATOM 2043 C CA . SER B 1 73 ? -14.945 -14.727 -4.707 1 98.38 73 SER B CA 1
ATOM 2044 C C . SER B 1 73 ? -15.336 -15.672 -5.844 1 98.38 73 SER B C 1
ATOM 2046 O O . SER B 1 73 ? -14.758 -16.75 -5.984 1 98.38 73 SER B O 1
ATOM 2048 N N . GLU B 1 74 ? -16.266 -15.211 -6.613 1 98.19 74 GLU B N 1
ATOM 2049 C CA . GLU B 1 74 ? -16.703 -16.031 -7.742 1 98.19 74 GLU B CA 1
ATOM 2050 C C . GLU B 1 74 ? -15.578 -16.219 -8.75 1 98.19 74 GLU B C 1
ATOM 2052 O O . GLU B 1 74 ? -15.406 -17.312 -9.297 1 98.19 74 GLU B O 1
ATOM 2057 N N . THR B 1 75 ? -14.836 -15.172 -9.008 1 98.31 75 THR B N 1
ATOM 2058 C CA . THR B 1 75 ? -13.68 -15.266 -9.898 1 98.31 75 THR B CA 1
ATOM 2059 C C . THR B 1 75 ? -12.672 -16.281 -9.367 1 98.31 75 THR B C 1
ATOM 2061 O O . THR B 1 75 ? -12.219 -17.156 -10.109 1 98.31 75 THR B O 1
ATOM 2064 N N . ALA B 1 76 ? -12.344 -16.188 -8.109 1 98.75 76 ALA B N 1
ATOM 2065 C CA . ALA B 1 76 ? -11.406 -17.109 -7.492 1 98.75 76 ALA B CA 1
ATOM 2066 C C . ALA B 1 76 ? -11.922 -18.547 -7.582 1 98.75 76 ALA B C 1
ATOM 2068 O O . ALA B 1 76 ? -11.188 -19.453 -7.988 1 98.75 76 ALA B O 1
ATOM 2069 N N . ARG B 1 77 ? -13.172 -18.719 -7.23 1 98.38 77 ARG B N 1
ATOM 2070 C CA . ARG B 1 77 ? -13.797 -20.047 -7.238 1 98.38 77 ARG B CA 1
ATOM 2071 C C . ARG B 1 77 ? -13.703 -20.688 -8.617 1 98.38 77 ARG B C 1
ATOM 2073 O O . ARG B 1 77 ? -13.406 -21.875 -8.727 1 98.38 77 ARG B O 1
ATOM 2080 N N . SER B 1 78 ? -13.93 -19.906 -9.633 1 98.38 78 SER B N 1
ATOM 2081 C CA . SER B 1 78 ? -13.945 -20.422 -11 1 98.38 78 SER B CA 1
ATOM 2082 C C . SER B 1 78 ? -12.547 -20.844 -11.445 1 98.38 78 SER B C 1
ATOM 2084 O O . SER B 1 78 ? -12.391 -21.578 -12.422 1 98.38 78 SER B O 1
ATOM 2086 N N . LEU B 1 79 ? -11.469 -20.422 -10.781 1 98.62 79 LEU B N 1
ATOM 2087 C CA . LEU B 1 79 ? -10.094 -20.625 -11.211 1 98.62 79 LEU B CA 1
ATOM 2088 C C . LEU B 1 79 ? -9.422 -21.719 -10.383 1 98.62 79 LEU B C 1
ATOM 2090 O O . LEU B 1 79 ? -8.336 -22.188 -10.727 1 98.62 79 LEU B O 1
ATOM 2094 N N . VAL B 1 80 ? -10 -22.188 -9.289 1 97.25 80 VAL B N 1
ATOM 2095 C CA . VAL B 1 80 ? -9.383 -23.109 -8.328 1 97.25 80 VAL B CA 1
ATOM 2096 C C . VAL B 1 80 ? -8.992 -24.406 -9.016 1 97.25 80 VAL B C 1
ATOM 2098 O O . VAL B 1 80 ? -7.941 -24.984 -8.734 1 97.25 80 VAL B O 1
ATOM 2101 N N . ASP B 1 81 ? -9.789 -24.844 -9.969 1 96 81 ASP B N 1
ATOM 2102 C CA . ASP B 1 81 ? -9.547 -26.156 -10.586 1 96 81 ASP B CA 1
ATOM 2103 C C . ASP B 1 81 ? -8.93 -26 -11.969 1 96 81 ASP B C 1
ATOM 2105 O O . ASP B 1 81 ? -8.961 -26.922 -12.781 1 96 81 ASP B O 1
ATOM 2109 N N . ALA B 1 82 ? -8.43 -24.828 -12.258 1 97.81 82 ALA B N 1
ATOM 2110 C CA . ALA B 1 82 ? -7.785 -24.609 -13.555 1 97.81 82 ALA B CA 1
ATOM 2111 C C . ALA B 1 82 ? -6.582 -25.516 -13.734 1 97.81 82 ALA B C 1
ATOM 2113 O O . ALA B 1 82 ? -5.895 -25.859 -12.766 1 97.81 82 ALA B O 1
ATOM 2114 N N . PRO B 1 83 ? -6.27 -25.922 -14.906 1 97.94 83 PRO B N 1
ATOM 2115 C CA . PRO B 1 83 ? -5.191 -26.875 -15.18 1 97.94 83 PRO B CA 1
ATOM 2116 C C . PRO B 1 83 ? -3.811 -26.312 -14.844 1 97.94 83 PRO B C 1
ATOM 2118 O O . PRO B 1 83 ? -2.898 -27.078 -14.5 1 97.94 83 PRO B O 1
ATOM 2121 N N . ASP B 1 84 ? -3.576 -25.062 -15.039 1 98.62 84 ASP B N 1
ATOM 2122 C CA . ASP B 1 84 ? -2.334 -24.391 -14.68 1 98.62 84 ASP B CA 1
ATOM 2123 C C . ASP B 1 84 ? -2.527 -23.5 -13.461 1 98.62 84 ASP B C 1
ATOM 2125 O O . ASP B 1 84 ? -2.924 -22.328 -13.586 1 98.62 84 ASP B O 1
ATOM 2129 N N . PRO B 1 85 ? -2.152 -24.016 -12.25 1 98.62 85 PRO B N 1
ATOM 2130 C CA . PRO B 1 85 ? -2.449 -23.281 -11.016 1 98.62 85 PRO B CA 1
ATOM 2131 C C . PRO B 1 85 ? -1.705 -21.953 -10.922 1 98.62 85 PRO B C 1
ATOM 2133 O O . PRO B 1 85 ? -2.225 -20.984 -10.352 1 98.62 85 PRO B O 1
ATOM 2136 N N . GLY B 1 86 ? -0.507 -21.906 -11.438 1 98.5 86 GLY B N 1
ATOM 2137 C CA . GLY B 1 86 ? 0.224 -20.641 -11.453 1 98.5 86 GLY B CA 1
ATOM 2138 C C . GLY B 1 86 ? -0.44 -19.578 -12.297 1 98.5 86 GLY B C 1
ATOM 2139 O O . GLY B 1 86 ? -0.591 -18.438 -11.867 1 98.5 86 GLY B O 1
ATOM 2140 N N . ALA B 1 87 ? -0.828 -19.969 -13.492 1 98.69 87 ALA B N 1
ATOM 2141 C CA . ALA B 1 87 ? -1.531 -19.062 -14.391 1 98.69 87 ALA B CA 1
ATOM 2142 C C . ALA B 1 87 ? -2.877 -18.641 -13.805 1 98.69 87 ALA B C 1
ATOM 2144 O O . ALA B 1 87 ? -3.307 -17.5 -13.977 1 98.69 87 ALA B O 1
ATOM 2145 N N . ALA B 1 88 ? -3.496 -19.578 -13.125 1 98.88 88 ALA B N 1
ATOM 2146 C CA . ALA B 1 88 ? -4.781 -19.297 -12.492 1 98.88 88 ALA B CA 1
ATOM 2147 C C . ALA B 1 88 ? -4.641 -18.234 -11.406 1 98.88 88 ALA B C 1
ATOM 2149 O O . ALA B 1 88 ? -5.457 -17.312 -11.312 1 98.88 88 ALA B O 1
ATOM 2150 N N . LEU B 1 89 ? -3.621 -18.359 -10.586 1 98.88 89 LEU B N 1
ATOM 2151 C CA . LEU B 1 89 ? -3.379 -17.391 -9.523 1 98.88 89 LEU B CA 1
ATOM 2152 C C . LEU B 1 89 ? -3.086 -16 -10.102 1 98.88 89 LEU B C 1
ATOM 2154 O O . LEU B 1 89 ? -3.631 -15 -9.633 1 98.88 89 LEU B O 1
ATOM 2158 N N . LEU B 1 90 ? -2.244 -15.945 -11.141 1 98.75 90 LEU B N 1
ATOM 2159 C CA . LEU B 1 90 ? -1.935 -14.68 -11.789 1 98.75 90 LEU B CA 1
ATOM 2160 C C . LEU B 1 90 ? -3.189 -14.062 -12.398 1 98.75 90 LEU B C 1
ATOM 2162 O O . LEU B 1 90 ? -3.391 -12.844 -12.312 1 98.75 90 LEU B O 1
ATOM 2166 N N . GLU B 1 91 ? -4.008 -14.852 -13.016 1 98.75 91 GLU B N 1
ATOM 2167 C CA . GLU B 1 91 ? -5.262 -14.367 -13.586 1 98.75 91 GLU B CA 1
ATOM 2168 C C . GLU B 1 91 ? -6.164 -13.773 -12.508 1 98.75 91 GLU B C 1
ATOM 2170 O O . GLU B 1 91 ? -6.742 -12.703 -12.703 1 98.75 91 GLU B O 1
ATOM 2175 N N . PHE B 1 92 ? -6.266 -14.5 -11.391 1 98.88 92 PHE B N 1
ATOM 2176 C CA . PHE B 1 92 ? -7.07 -13.977 -10.289 1 98.88 92 PHE B CA 1
ATOM 2177 C C . PHE B 1 92 ? -6.547 -12.625 -9.828 1 98.88 92 PHE B C 1
ATOM 2179 O O . PHE B 1 92 ? -7.316 -11.672 -9.672 1 98.88 92 PHE B O 1
ATOM 2186 N N . LEU B 1 93 ? -5.242 -12.484 -9.609 1 98.69 93 LEU B N 1
ATOM 2187 C CA . LEU B 1 93 ? -4.648 -11.242 -9.133 1 98.69 93 LEU B CA 1
ATOM 2188 C C . LEU B 1 93 ? -4.844 -10.125 -10.156 1 98.69 93 LEU B C 1
ATOM 2190 O O . LEU B 1 93 ? -5.039 -8.969 -9.781 1 98.69 93 LEU B O 1
ATOM 2194 N N . THR B 1 94 ? -4.832 -10.43 -11.406 1 98.31 94 THR B N 1
ATOM 2195 C CA . THR B 1 94 ? -5.094 -9.469 -12.469 1 98.31 94 THR B CA 1
ATOM 2196 C C . THR B 1 94 ? -6.527 -8.953 -12.391 1 98.31 94 THR B C 1
ATOM 2198 O O . THR B 1 94 ? -6.758 -7.738 -12.43 1 98.31 94 THR B O 1
ATOM 2201 N N . GLU B 1 95 ? -7.418 -9.859 -12.234 1 97.44 95 GLU B N 1
ATOM 2202 C CA . GLU B 1 95 ? -8.828 -9.484 -12.141 1 97.44 95 GLU B CA 1
ATOM 2203 C C . GLU B 1 95 ? -9.102 -8.672 -10.875 1 97.44 95 GLU B C 1
ATOM 2205 O O . GLU B 1 95 ? -9.883 -7.719 -10.906 1 97.44 95 GLU B O 1
ATOM 2210 N N . ALA B 1 96 ? -8.508 -9.102 -9.812 1 96.75 96 ALA B N 1
ATOM 2211 C CA . ALA B 1 96 ? -8.672 -8.383 -8.555 1 96.75 96 ALA B CA 1
ATOM 2212 C C . ALA B 1 96 ? -8.211 -6.934 -8.688 1 96.75 96 ALA B C 1
ATOM 2214 O O . ALA B 1 96 ? -8.922 -6.008 -8.281 1 96.75 96 ALA B O 1
ATOM 2215 N N . ALA B 1 97 ? -7.066 -6.715 -9.281 1 95.5 97 ALA B N 1
ATOM 2216 C CA . ALA B 1 97 ? -6.527 -5.371 -9.492 1 95.5 97 ALA B CA 1
ATOM 2217 C C . ALA B 1 97 ? -7.398 -4.574 -10.453 1 95.5 97 ALA B C 1
ATOM 2219 O O . ALA B 1 97 ? -7.695 -3.402 -10.203 1 95.5 97 ALA B O 1
ATOM 2220 N N . ASP B 1 98 ? -7.805 -5.195 -11.469 1 93.81 98 ASP B N 1
ATOM 2221 C CA . ASP B 1 98 ? -8.625 -4.52 -12.469 1 93.81 98 ASP B CA 1
ATOM 2222 C C . ASP B 1 98 ? -9.961 -4.07 -11.875 1 93.81 98 ASP B C 1
ATOM 2224 O O . ASP B 1 98 ? -10.422 -2.959 -12.141 1 93.81 98 ASP B O 1
ATOM 2228 N N . GLN B 1 99 ? -10.539 -4.906 -11.117 1 92 99 GLN B N 1
ATOM 2229 C CA . GLN B 1 99 ? -11.797 -4.562 -10.461 1 92 99 GLN B CA 1
ATOM 2230 C C . GLN B 1 99 ? -11.617 -3.387 -9.508 1 92 99 GLN B C 1
ATOM 2232 O O . GLN B 1 99 ? -12.445 -2.479 -9.469 1 92 99 GLN B O 1
ATOM 2237 N N . ARG B 1 100 ? -10.57 -3.443 -8.758 1 89.69 100 ARG B N 1
ATOM 2238 C CA . ARG B 1 100 ? -10.281 -2.365 -7.816 1 89.69 100 ARG B CA 1
ATOM 2239 C C . ARG B 1 100 ? -10.047 -1.047 -8.547 1 89.69 100 ARG B C 1
ATOM 2241 O O . ARG B 1 100 ? -10.5 0.007 -8.094 1 89.69 100 ARG B O 1
ATOM 2248 N N . ARG B 1 101 ? -9.367 -1.061 -9.617 1 86.38 101 ARG B N 1
ATOM 2249 C CA . ARG B 1 101 ? -9.102 0.121 -10.43 1 86.38 101 ARG B CA 1
ATOM 2250 C C . ARG B 1 101 ? -10.398 0.72 -10.961 1 86.38 101 ARG B C 1
ATOM 2252 O O . ARG B 1 101 ? -10.586 1.938 -10.938 1 86.38 101 ARG B O 1
ATOM 2259 N N . GLN B 1 102 ? -11.297 -0.138 -11.32 1 82.62 102 GLN B N 1
ATOM 2260 C CA . GLN B 1 102 ? -12.547 0.286 -11.945 1 82.62 102 GLN B CA 1
ATOM 2261 C C . GLN B 1 102 ? -13.484 0.912 -10.914 1 82.62 102 GLN B C 1
ATOM 2263 O O . GLN B 1 102 ? -14.25 1.823 -11.242 1 82.62 102 GLN B O 1
ATOM 2268 N N . HIS B 1 103 ? -13.508 0.484 -9.703 1 77.81 103 HIS B N 1
ATOM 2269 C CA . HIS B 1 103 ? -14.547 0.877 -8.758 1 77.81 103 HIS B CA 1
ATOM 2270 C C . HIS B 1 103 ? -13.969 1.669 -7.594 1 77.81 103 HIS B C 1
ATOM 2272 O O . HIS B 1 103 ? -14.711 2.295 -6.832 1 77.81 103 HIS B O 1
ATOM 2278 N N . ASP B 1 104 ? -12.664 2.035 -7.574 1 75.06 104 ASP B N 1
ATOM 2279 C CA . ASP B 1 104 ? -11.969 2.699 -6.473 1 75.06 104 ASP B CA 1
ATOM 2280 C C . ASP B 1 104 ? -12.758 2.568 -5.172 1 75.06 104 ASP B C 1
ATOM 2282 O O . ASP B 1 104 ? -13.375 3.531 -4.711 1 75.06 104 ASP B O 1
ATOM 2286 N N . LEU B 1 105 ? -12.82 1.48 -4.461 1 79.38 105 LEU B N 1
ATOM 2287 C CA . LEU B 1 105 ? -13.664 1.168 -3.311 1 79.38 105 LEU B CA 1
ATOM 2288 C C . LEU B 1 105 ? -12.898 1.389 -2.008 1 79.38 105 LEU B C 1
ATOM 2290 O O . LEU B 1 105 ? -13.367 0.991 -0.937 1 79.38 105 LEU B O 1
ATOM 2294 N N . THR B 1 106 ? -11.812 2.053 -2.092 1 80.25 106 THR B N 1
ATOM 2295 C CA . THR B 1 106 ? -10.938 2.15 -0.929 1 80.25 106 THR B CA 1
ATOM 2296 C C . THR B 1 106 ? -11.664 2.799 0.244 1 80.25 106 THR B C 1
ATOM 2298 O O . THR B 1 106 ? -11.711 2.24 1.341 1 80.25 106 THR B O 1
ATOM 2301 N N . PHE B 1 107 ? -12.281 3.918 0.023 1 81.19 107 PHE B N 1
ATOM 2302 C CA . PHE B 1 107 ? -12.93 4.629 1.121 1 81.19 107 PHE B CA 1
ATOM 2303 C C . PHE B 1 107 ? -14.188 3.891 1.576 1 81.19 107 PHE B C 1
ATOM 2305 O O . PHE B 1 107 ? -14.516 3.889 2.764 1 81.19 107 PHE B O 1
ATOM 2312 N N . LEU B 1 108 ? -14.852 3.199 0.648 1 89.75 108 LEU B N 1
ATOM 2313 C CA . LEU B 1 108 ? -16.047 2.441 1.013 1 89.75 108 LEU B CA 1
ATOM 2314 C C . LEU B 1 108 ? -15.672 1.217 1.844 1 89.75 108 LEU B C 1
ATOM 2316 O O . LEU B 1 108 ? -16.391 0.865 2.787 1 89.75 108 LEU B O 1
ATOM 2320 N N . GLN B 1 109 ? -14.602 0.671 1.505 1 88.88 109 GLN B N 1
ATOM 2321 C CA . GLN B 1 109 ? -14.109 -0.475 2.264 1 88.88 109 GLN B CA 1
ATOM 2322 C C . GLN B 1 109 ? -13.766 -0.079 3.695 1 88.88 109 GLN B C 1
ATOM 2324 O O . GLN B 1 109 ? -14.125 -0.778 4.645 1 88.88 109 GLN B O 1
ATOM 2329 N N . ALA B 1 110 ? -13.133 1.004 3.809 1 85.31 110 ALA B N 1
ATOM 2330 C CA . ALA B 1 110 ? -12.789 1.499 5.137 1 85.31 110 ALA B CA 1
ATOM 2331 C C . ALA B 1 110 ? -14.039 1.805 5.953 1 85.31 110 ALA B C 1
ATOM 2333 O O . ALA B 1 110 ? -14.109 1.472 7.141 1 85.31 110 ALA B O 1
ATOM 2334 N N . ALA B 1 111 ? -15.039 2.338 5.344 1 88.5 111 ALA B N 1
ATOM 2335 C CA . ALA B 1 111 ? -16.266 2.785 6.004 1 88.5 111 ALA B CA 1
ATOM 2336 C C . ALA B 1 111 ? -17.109 1.6 6.445 1 88.5 111 ALA B C 1
ATOM 2338 O O . ALA B 1 111 ? -17.969 1.734 7.32 1 88.5 111 ALA B O 1
ATOM 2339 N N . SER B 1 112 ? -16.875 0.489 5.902 1 92.19 112 SER B N 1
ATOM 2340 C CA . SER B 1 112 ? -17.734 -0.654 6.164 1 92.19 112 SER B CA 1
ATOM 2341 C C . SER B 1 112 ? -16.953 -1.823 6.75 1 92.19 112 SER B C 1
ATOM 2343 O O . SER B 1 112 ? -17.438 -2.955 6.777 1 92.19 112 SER B O 1
ATOM 2345 N N . ALA B 1 113 ? -15.789 -1.604 7.215 1 88.5 113 ALA B N 1
ATOM 2346 C CA . ALA B 1 113 ? -14.852 -2.656 7.598 1 88.5 113 ALA B CA 1
ATOM 2347 C C . ALA B 1 113 ? -15.406 -3.496 8.742 1 88.5 113 ALA B C 1
ATOM 2349 O O . ALA B 1 113 ? -15.125 -4.691 8.844 1 88.5 113 ALA B O 1
ATOM 2350 N N . ASP B 1 114 ? -16.234 -2.949 9.539 1 90.81 114 ASP B N 1
ATOM 2351 C CA . ASP B 1 114 ? -16.719 -3.635 10.727 1 90.81 114 ASP B CA 1
ATOM 2352 C C . ASP B 1 114 ? -18.094 -4.281 10.477 1 90.81 114 ASP B C 1
ATOM 2354 O O . ASP B 1 114 ? -18.641 -4.953 11.352 1 90.81 114 ASP B O 1
ATOM 2358 N N . ASP B 1 115 ? -18.641 -4.07 9.328 1 95.31 115 ASP B N 1
ATOM 2359 C CA . ASP B 1 115 ? -19.938 -4.668 8.992 1 95.31 115 ASP B CA 1
ATOM 2360 C C . ASP B 1 115 ? -19.812 -6.18 8.836 1 95.31 115 ASP B C 1
ATOM 2362 O O . ASP B 1 115 ? -18.891 -6.672 8.164 1 95.31 115 ASP B O 1
ATOM 2366 N N . SER B 1 116 ? -20.75 -6.898 9.438 1 96.19 116 SER B N 1
ATOM 2367 C CA . SER B 1 116 ? -20.672 -8.359 9.492 1 96.19 116 SER B CA 1
ATOM 2368 C C . SER B 1 116 ? -20.766 -8.961 8.094 1 96.19 116 SER B C 1
ATOM 2370 O O . SER B 1 116 ? -20.109 -9.969 7.801 1 96.19 116 SER B O 1
ATOM 2372 N N . SER B 1 117 ? -21.625 -8.383 7.234 1 96.56 117 SER B N 1
ATOM 2373 C CA . SER B 1 117 ? -21.75 -8.898 5.875 1 96.56 117 SER B CA 1
ATOM 2374 C C . SER B 1 117 ? -20.453 -8.711 5.102 1 96.56 117 SER B C 1
ATOM 2376 O O . SER B 1 117 ? -20.062 -9.578 4.312 1 96.56 117 SER B O 1
ATOM 2378 N N . VAL B 1 118 ? -19.781 -7.637 5.348 1 96.56 118 VAL B N 1
ATOM 2379 C CA . VAL B 1 118 ? -18.516 -7.348 4.707 1 96.56 118 VAL B CA 1
ATOM 2380 C C . VAL B 1 118 ? -17.438 -8.312 5.223 1 96.56 118 VAL B C 1
ATOM 2382 O O . VAL B 1 118 ? -16.688 -8.898 4.438 1 96.56 118 VAL B O 1
ATOM 2385 N N . THR B 1 119 ? -17.453 -8.531 6.496 1 95.5 119 THR B N 1
ATOM 2386 C CA . THR B 1 119 ? -16.484 -9.453 7.094 1 95.5 119 THR B CA 1
ATOM 2387 C C . THR B 1 119 ? -16.703 -10.867 6.574 1 95.5 119 THR B C 1
ATOM 2389 O O . THR B 1 119 ? -15.734 -11.562 6.234 1 95.5 119 THR B O 1
ATOM 2392 N N . ALA B 1 120 ? -17.922 -11.289 6.488 1 97.25 120 ALA B N 1
ATOM 2393 C CA . ALA B 1 120 ? -18.234 -12.617 5.977 1 97.25 120 ALA B CA 1
ATOM 2394 C C . ALA B 1 120 ? -17.781 -12.773 4.527 1 97.25 120 ALA B C 1
ATOM 2396 O O . ALA B 1 120 ? -17.234 -13.812 4.145 1 97.25 120 ALA B O 1
ATOM 2397 N N . ALA B 1 121 ? -18.062 -11.75 3.729 1 97.12 121 ALA B N 1
ATOM 2398 C CA . ALA B 1 121 ? -17.656 -11.773 2.328 1 97.12 121 ALA B CA 1
ATOM 2399 C C . ALA B 1 121 ? -16.125 -11.852 2.207 1 97.12 121 ALA B C 1
ATOM 2401 O O . ALA B 1 121 ? -15.602 -12.586 1.368 1 97.12 121 ALA B O 1
ATOM 2402 N N . ARG B 1 122 ? -15.461 -11.141 3.008 1 96 122 ARG B N 1
ATOM 2403 C CA . ARG B 1 122 ? -14 -11.148 3.023 1 96 122 ARG B CA 1
ATOM 2404 C C . ARG B 1 122 ? -13.469 -12.523 3.414 1 96 122 ARG B C 1
ATOM 2406 O O . ARG B 1 122 ? -12.508 -13.016 2.82 1 96 122 ARG B O 1
ATOM 2413 N N . ASP B 1 123 ? -14.047 -13.117 4.402 1 96.81 123 ASP B N 1
ATOM 2414 C CA . ASP B 1 123 ? -13.633 -14.445 4.844 1 96.81 123 ASP B CA 1
ATOM 2415 C C . ASP B 1 123 ? -13.805 -15.469 3.727 1 96.81 123 ASP B C 1
ATOM 2417 O O . ASP B 1 123 ? -12.945 -16.328 3.529 1 96.81 123 ASP B O 1
ATOM 2421 N N . GLU B 1 124 ? -14.93 -15.336 3.092 1 97.94 124 GLU B N 1
ATOM 2422 C CA . GLU B 1 124 ? -15.172 -16.234 1.972 1 97.94 124 GLU B CA 1
ATOM 2423 C C . GLU B 1 124 ? -14.125 -16.062 0.88 1 97.94 124 GLU B C 1
ATOM 2425 O O . GLU B 1 124 ? -13.57 -17.047 0.374 1 97.94 124 GLU B O 1
ATOM 2430 N N . LEU B 1 125 ? -13.844 -14.859 0.544 1 98 125 LEU B N 1
ATOM 2431 C CA . LEU B 1 125 ? -12.812 -14.578 -0.452 1 98 125 LEU B CA 1
ATOM 2432 C C . LEU B 1 125 ? -11.469 -15.141 -0.013 1 98 125 LEU B C 1
ATOM 2434 O O . LEU B 1 125 ? -10.766 -15.773 -0.804 1 98 125 LEU B O 1
ATOM 2438 N N . HIS B 1 126 ? -11.117 -14.914 1.21 1 97.62 126 HIS B N 1
ATOM 2439 C CA . HIS B 1 126 ? -9.867 -15.422 1.756 1 97.62 126 HIS B CA 1
ATOM 2440 C C . HIS B 1 126 ? -9.766 -16.938 1.588 1 97.62 126 HIS B C 1
ATOM 2442 O O . HIS B 1 126 ? -8.703 -17.453 1.241 1 97.62 126 HIS B O 1
ATOM 2448 N N . GLY B 1 127 ? -10.828 -17.625 1.828 1 98.12 127 GLY B N 1
ATOM 2449 C CA . GLY B 1 127 ? -10.852 -19.062 1.65 1 98.12 127 GLY B CA 1
ATOM 2450 C C . GLY B 1 127 ? -10.5 -19.5 0.239 1 98.12 127 GLY B C 1
ATOM 2451 O O . GLY B 1 127 ? -9.727 -20.438 0.044 1 98.12 127 GLY B O 1
ATOM 2452 N N . TYR B 1 128 ? -11.055 -18.844 -0.729 1 98.56 128 TYR B N 1
ATOM 2453 C CA . TYR B 1 128 ? -10.781 -19.188 -2.117 1 98.56 128 TYR B CA 1
ATOM 2454 C C . TYR B 1 128 ? -9.359 -18.812 -2.502 1 98.56 128 TYR B C 1
ATOM 2456 O O . TYR B 1 128 ? -8.703 -19.531 -3.262 1 98.56 128 TYR B O 1
ATOM 2464 N N . VAL B 1 129 ? -8.883 -17.719 -1.989 1 98.62 129 VAL B N 1
ATOM 2465 C CA . VAL B 1 129 ? -7.5 -17.328 -2.236 1 98.62 129 VAL 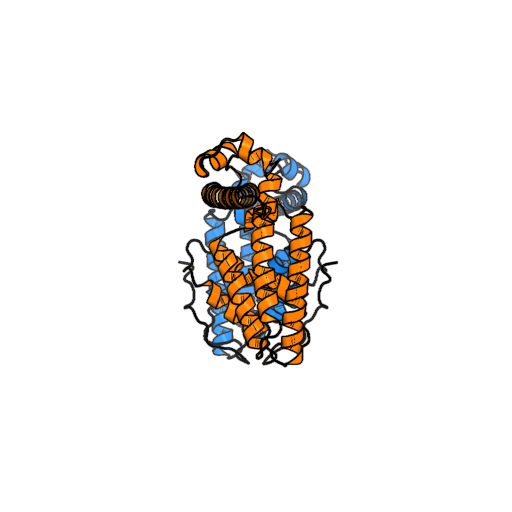B CA 1
ATOM 2466 C C . VAL B 1 129 ? -6.559 -18.391 -1.659 1 98.62 129 VAL B C 1
ATOM 2468 O O . VAL B 1 129 ? -5.566 -18.75 -2.293 1 98.62 129 VAL B O 1
ATOM 2471 N N . GLU B 1 130 ? -6.883 -18.859 -0.497 1 98.38 130 GLU B N 1
ATOM 2472 C CA . GLU B 1 130 ? -6.094 -19.938 0.107 1 98.38 130 GLU B CA 1
ATOM 2473 C C . GLU B 1 130 ? -6.039 -21.156 -0.803 1 98.38 130 GLU B C 1
ATOM 2475 O O . GLU B 1 130 ? -4.98 -21.766 -0.967 1 98.38 130 GLU B O 1
ATOM 2480 N N . GLN B 1 131 ? -7.109 -21.5 -1.356 1 98.75 131 GLN B N 1
ATOM 2481 C CA . GLN B 1 131 ? -7.164 -22.656 -2.25 1 98.75 131 GLN B CA 1
ATOM 2482 C C . GLN B 1 131 ? -6.316 -22.422 -3.498 1 98.75 131 GLN B C 1
ATOM 2484 O O . GLN B 1 131 ? -5.574 -23.297 -3.926 1 98.75 131 GLN B O 1
ATOM 2489 N N . LEU B 1 132 ? -6.438 -21.234 -4.094 1 98.81 132 LEU B N 1
ATOM 2490 C CA . LEU B 1 132 ? -5.652 -20.906 -5.273 1 98.81 132 LEU B CA 1
ATOM 2491 C C . LEU B 1 132 ? -4.16 -20.984 -4.973 1 98.81 132 LEU B C 1
ATOM 2493 O O . LEU B 1 132 ? -3.395 -21.547 -5.754 1 98.81 132 LEU B O 1
ATOM 2497 N N . VAL B 1 133 ? -3.764 -20.438 -3.836 1 98.69 133 VAL B N 1
ATOM 2498 C CA . VAL B 1 133 ? -2.355 -20.391 -3.457 1 98.69 133 VAL B CA 1
ATOM 2499 C C . VAL B 1 133 ? -1.855 -21.797 -3.143 1 98.69 133 VAL B C 1
ATOM 2501 O O . VAL B 1 133 ? -0.751 -22.172 -3.543 1 98.69 133 VAL B O 1
ATOM 2504 N N . ALA B 1 134 ? -2.668 -22.562 -2.457 1 98.38 134 ALA B N 1
ATOM 2505 C CA . ALA B 1 134 ? -2.297 -23.938 -2.145 1 98.38 134 ALA B CA 1
ATOM 2506 C C . ALA B 1 134 ? -2.053 -24.75 -3.418 1 98.38 134 ALA B C 1
ATOM 2508 O O . ALA B 1 134 ? -1.07 -25.484 -3.514 1 98.38 134 ALA B O 1
ATOM 2509 N N . ALA B 1 135 ? -2.914 -24.641 -4.379 1 98.56 135 ALA B N 1
ATOM 2510 C CA . ALA B 1 135 ? -2.768 -25.344 -5.652 1 98.56 135 ALA B CA 1
ATOM 2511 C C . ALA B 1 135 ? -1.495 -24.906 -6.371 1 98.56 135 ALA B C 1
ATOM 2513 O O . ALA B 1 135 ? -0.767 -25.734 -6.918 1 98.56 135 ALA B O 1
ATOM 2514 N N . ALA B 1 136 ? -1.251 -23.609 -6.402 1 98.69 136 ALA B N 1
ATOM 2515 C CA . ALA B 1 136 ? -0.059 -23.078 -7.055 1 98.69 136 ALA B CA 1
ATOM 2516 C C . ALA B 1 136 ? 1.211 -23.562 -6.367 1 98.69 136 ALA B C 1
ATOM 2518 O O . ALA B 1 136 ? 2.205 -23.875 -7.031 1 98.69 136 ALA B O 1
ATOM 2519 N N . ARG B 1 137 ? 1.209 -23.641 -5.023 1 98.38 137 ARG B N 1
ATOM 2520 C CA . ARG B 1 137 ? 2.338 -24.172 -4.266 1 98.38 137 ARG B CA 1
ATOM 2521 C C . ARG B 1 137 ? 2.576 -25.641 -4.59 1 98.38 137 ARG B C 1
ATOM 2523 O O . ARG B 1 137 ? 3.713 -26.047 -4.828 1 98.38 137 ARG B O 1
ATOM 2530 N N . GLU B 1 138 ? 1.522 -26.344 -4.578 1 97.75 138 GLU B N 1
ATOM 2531 C CA . GLU B 1 138 ? 1.614 -27.781 -4.863 1 97.75 138 GLU B CA 1
ATOM 2532 C C . GLU B 1 138 ? 2.176 -28.031 -6.262 1 97.75 138 GLU B C 1
ATOM 2534 O O . GLU B 1 138 ? 2.949 -28.969 -6.469 1 97.75 138 GLU B O 1
ATOM 2539 N N . ALA B 1 139 ? 1.833 -27.219 -7.191 1 98.06 139 ALA B N 1
ATOM 2540 C CA . ALA B 1 139 ? 2.293 -27.328 -8.578 1 98.06 139 ALA B CA 1
ATOM 2541 C C . ALA B 1 139 ? 3.713 -26.797 -8.727 1 98.06 139 ALA B C 1
ATOM 2543 O O . ALA B 1 139 ? 4.305 -26.891 -9.805 1 98.06 139 ALA B O 1
ATOM 2544 N N . GLY B 1 140 ? 4.262 -26.156 -7.707 1 98 140 GLY B N 1
ATOM 2545 C CA . GLY B 1 140 ? 5.602 -25.594 -7.75 1 98 140 GLY B CA 1
ATOM 2546 C C . GLY B 1 140 ? 5.676 -24.281 -8.5 1 98 140 GLY B C 1
ATOM 2547 O O . GLY B 1 140 ? 6.754 -23.859 -8.914 1 98 140 GLY B O 1
ATOM 2548 N N . ALA B 1 141 ? 4.5 -23.672 -8.656 1 97.88 141 ALA B N 1
ATOM 2549 C CA . ALA B 1 141 ? 4.441 -22.438 -9.438 1 97.88 141 ALA B CA 1
ATOM 2550 C C . ALA B 1 141 ? 4.793 -21.219 -8.578 1 97.88 141 ALA B C 1
ATOM 2552 O O . ALA B 1 141 ? 5.207 -20.188 -9.094 1 97.88 141 ALA B O 1
ATOM 2553 N N . ILE B 1 142 ? 4.574 -21.312 -7.305 1 97.81 142 ILE B N 1
ATOM 2554 C CA . ILE B 1 142 ? 4.973 -20.234 -6.395 1 97.81 142 ILE B CA 1
ATOM 2555 C C . ILE B 1 142 ? 5.781 -20.828 -5.238 1 97.81 142 ILE B C 1
ATOM 2557 O O . ILE B 1 142 ? 5.797 -22.047 -5.035 1 97.81 142 ILE B O 1
ATOM 2561 N N . ARG B 1 143 ? 6.559 -19.969 -4.602 1 98.25 143 ARG B N 1
ATOM 2562 C CA . ARG B 1 143 ? 7.453 -20.375 -3.523 1 98.25 143 ARG B CA 1
ATOM 2563 C C . ARG B 1 143 ? 6.68 -21.031 -2.383 1 98.25 143 ARG B C 1
ATOM 2565 O O . ARG B 1 143 ? 5.539 -20.656 -2.105 1 98.25 143 ARG B O 1
ATOM 2572 N N . ALA B 1 144 ? 7.262 -21.859 -1.589 1 97.31 144 ALA B N 1
ATOM 2573 C CA . ALA B 1 144 ? 6.613 -22.766 -0.641 1 97.31 144 ALA B CA 1
ATOM 2574 C C . ALA B 1 144 ? 6.273 -22.047 0.659 1 97.31 144 ALA B C 1
ATOM 2576 O O . ALA B 1 144 ? 5.41 -22.5 1.417 1 97.31 144 ALA B O 1
ATOM 2577 N N . ASP B 1 145 ? 6.938 -20.953 0.943 1 97.81 145 ASP B N 1
ATOM 2578 C CA . ASP B 1 145 ? 6.797 -20.312 2.252 1 97.81 145 ASP B CA 1
ATOM 2579 C C . ASP B 1 145 ? 5.805 -19.156 2.201 1 97.81 145 ASP B C 1
ATOM 2581 O O . ASP B 1 145 ? 5.707 -18.375 3.15 1 97.81 145 ASP B O 1
ATOM 2585 N N . VAL B 1 146 ? 5.059 -19.062 1.101 1 97.81 146 VAL B N 1
ATOM 2586 C CA . VAL B 1 146 ? 3.984 -18.078 0.981 1 97.81 146 VAL B CA 1
ATOM 2587 C C . VAL B 1 146 ? 2.639 -18.75 1.243 1 97.81 146 VAL B C 1
ATOM 2589 O O . VAL B 1 146 ? 2.406 -19.875 0.805 1 97.81 146 VAL B O 1
ATOM 2592 N N . THR B 1 147 ? 1.752 -18.125 1.943 1 97.38 147 THR B N 1
ATOM 2593 C CA . THR B 1 147 ? 0.422 -18.625 2.258 1 97.38 147 THR B CA 1
ATOM 2594 C C . THR B 1 147 ? -0.65 -17.828 1.524 1 97.38 147 THR B C 1
ATOM 2596 O O . THR B 1 147 ? -0.356 -16.797 0.916 1 97.38 147 THR B O 1
ATOM 2599 N N . GLY B 1 148 ? -1.875 -18.359 1.58 1 97.81 148 GLY B N 1
ATOM 2600 C CA . GLY B 1 148 ? -3.002 -17.609 1.056 1 97.81 148 GLY B CA 1
ATOM 2601 C C . GLY B 1 148 ? -3.184 -16.266 1.731 1 97.81 148 GLY B C 1
ATOM 2602 O O . GLY B 1 148 ? -3.551 -15.281 1.083 1 97.81 148 GLY B O 1
ATOM 2603 N N . THR B 1 149 ? -2.883 -16.25 3.014 1 96.62 149 THR B N 1
ATOM 2604 C CA . THR B 1 149 ? -2.98 -15 3.764 1 96.62 149 THR B CA 1
ATOM 2605 C C . THR B 1 149 ? -1.996 -13.961 3.227 1 96.62 149 THR B C 1
ATOM 2607 O O . THR B 1 149 ? -2.338 -12.789 3.08 1 96.62 149 THR B O 1
ATOM 2610 N N . ASP B 1 150 ? -0.764 -14.352 2.912 1 97.38 150 ASP B N 1
ATOM 2611 C CA . ASP B 1 150 ? 0.203 -13.438 2.32 1 97.38 150 ASP B CA 1
ATOM 2612 C C . ASP B 1 150 ? -0.342 -12.812 1.036 1 97.38 150 ASP B C 1
ATOM 2614 O O . ASP B 1 150 ? -0.305 -11.594 0.865 1 97.38 150 ASP B O 1
ATOM 2618 N N . VAL B 1 151 ? -0.892 -13.672 0.187 1 98.31 151 VAL B N 1
ATOM 2619 C CA . VAL B 1 151 ? -1.362 -13.234 -1.122 1 98.31 151 VAL B CA 1
ATOM 2620 C C . VAL B 1 151 ? -2.592 -12.344 -0.958 1 98.31 151 VAL B C 1
ATOM 2622 O O . VAL B 1 151 ? -2.732 -11.328 -1.652 1 98.31 151 VAL B O 1
ATOM 2625 N N . PHE B 1 152 ? -3.443 -12.734 -0.036 1 97.19 152 PHE B N 1
ATOM 2626 C CA . PHE B 1 152 ? -4.633 -11.953 0.27 1 97.19 152 PHE B CA 1
ATOM 2627 C C . PHE B 1 152 ? -4.25 -10.539 0.701 1 97.19 152 PHE B C 1
ATOM 2629 O O . PHE B 1 152 ? -4.848 -9.562 0.245 1 97.19 152 PHE B O 1
ATOM 2636 N N . LEU B 1 153 ? -3.254 -10.352 1.474 1 95.69 153 LEU B N 1
ATOM 2637 C CA . LEU B 1 153 ? -2.805 -9.055 1.978 1 95.69 153 LEU B CA 1
ATOM 2638 C C . LEU B 1 153 ? -2.115 -8.25 0.879 1 95.69 153 LEU B C 1
ATOM 2640 O O . LEU B 1 153 ? -2.186 -7.023 0.866 1 95.69 153 LEU B O 1
ATOM 2644 N N . LEU B 1 154 ? -1.529 -8.922 -0.096 1 97.06 154 LEU B N 1
ATOM 2645 C CA . LEU B 1 154 ? -0.714 -8.273 -1.116 1 97.06 154 LEU B CA 1
ATOM 2646 C C . LEU B 1 154 ? -1.548 -7.941 -2.35 1 97.06 154 LEU B C 1
ATOM 2648 O O . LEU B 1 154 ? -1.123 -7.156 -3.199 1 97.06 154 LEU B O 1
ATOM 2652 N N . MET B 1 155 ? -2.738 -8.5 -2.465 1 96.31 155 MET B N 1
ATOM 2653 C CA . MET B 1 155 ? -3.439 -8.539 -3.744 1 96.31 155 MET B CA 1
ATOM 2654 C C . MET B 1 155 ? -3.824 -7.141 -4.203 1 96.31 155 MET B C 1
ATOM 2656 O O . MET B 1 155 ? -3.979 -6.895 -5.398 1 96.31 155 MET B O 1
ATOM 2660 N N . CYS B 1 156 ? -3.949 -6.164 -3.295 1 92.56 156 CYS B N 1
ATOM 2661 C CA . CYS B 1 156 ? -4.328 -4.812 -3.691 1 92.56 156 CYS B CA 1
ATOM 2662 C C . CYS B 1 156 ? -3.1 -3.926 -3.857 1 92.56 156 CYS B C 1
ATOM 2664 O O . CYS B 1 156 ? -3.209 -2.785 -4.312 1 92.56 156 CYS B O 1
ATOM 2666 N N . THR B 1 157 ? -1.952 -4.441 -3.553 1 94.31 157 THR B N 1
ATOM 2667 C CA . THR B 1 157 ? -0.705 -3.686 -3.555 1 94.31 157 THR B CA 1
ATOM 2668 C C . THR B 1 157 ? -0.483 -3.012 -4.906 1 94.31 157 THR B C 1
ATOM 2670 O O . THR B 1 157 ? -0.15 -1.826 -4.965 1 94.31 157 THR B O 1
ATOM 2673 N N . PRO B 1 158 ? -0.685 -3.641 -6.082 1 96 158 PRO B N 1
ATOM 2674 C CA . PRO B 1 158 ? -0.427 -2.992 -7.371 1 96 158 PRO B CA 1
ATOM 2675 C C . PRO B 1 158 ? -1.255 -1.726 -7.57 1 96 158 PRO B C 1
ATOM 2677 O O . PRO B 1 158 ? -0.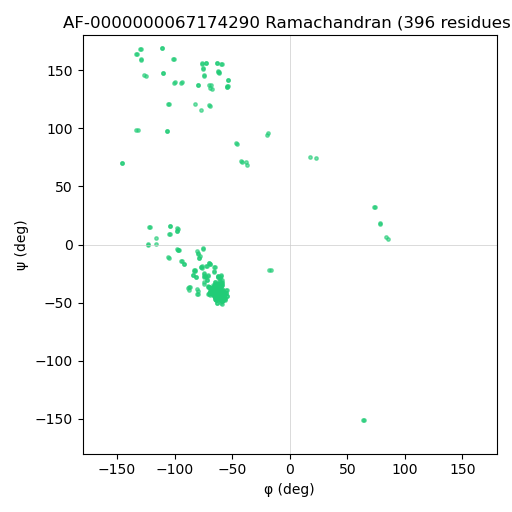772 -0.755 -8.164 1 96 158 PRO B O 1
ATOM 2680 N N . ILE B 1 159 ? -2.434 -1.721 -7.051 1 93.06 159 ILE B N 1
ATOM 2681 C CA . ILE B 1 159 ? -3.307 -0.561 -7.199 1 93.06 159 ILE B CA 1
ATOM 2682 C C . ILE B 1 159 ? -2.906 0.52 -6.199 1 93.06 159 ILE B C 1
ATOM 2684 O O . ILE B 1 159 ? -2.854 1.703 -6.539 1 93.06 159 ILE B O 1
ATOM 2688 N N . HIS B 1 160 ? -2.611 0.091 -4.961 1 91.19 160 HIS B N 1
ATOM 2689 C CA . HIS B 1 160 ? -2.205 1.043 -3.932 1 91.19 160 HIS B CA 1
ATOM 2690 C C . HIS B 1 160 ? -0.961 1.814 -4.355 1 91.19 160 HIS B C 1
ATOM 2692 O O . HIS B 1 160 ? -0.859 3.02 -4.113 1 91.19 160 HIS B O 1
ATOM 2698 N N . VAL B 1 161 ? -0.05 1.186 -4.988 1 93.62 161 VAL B N 1
ATOM 2699 C CA . VAL B 1 161 ? 1.202 1.796 -5.422 1 93.62 161 VAL B CA 1
ATOM 2700 C C . VAL B 1 161 ? 0.914 2.916 -6.418 1 93.62 161 VAL B C 1
ATOM 2702 O O . VAL B 1 161 ? 1.468 4.012 -6.305 1 93.62 161 VAL B O 1
ATOM 2705 N N . VAL B 1 162 ? 0.022 2.713 -7.336 1 92.25 162 VAL B N 1
ATOM 2706 C CA . VAL B 1 162 ? -0.19 3.668 -8.422 1 92.25 162 VAL B CA 1
ATOM 2707 C C . VAL B 1 162 ? -1.111 4.789 -7.949 1 92.25 162 VAL B C 1
ATOM 2709 O O . VAL B 1 162 ? -1.118 5.879 -8.523 1 92.25 162 VAL B O 1
ATOM 2712 N N . GLU B 1 163 ? -1.908 4.52 -6.922 1 84.25 163 GLU B N 1
ATOM 2713 C CA . GLU B 1 163 ? -2.803 5.535 -6.379 1 84.25 163 GLU B CA 1
ATOM 2714 C C . GLU B 1 163 ? -2.018 6.688 -5.762 1 84.25 163 GLU B C 1
ATOM 2716 O O . GLU B 1 163 ? -2.557 7.777 -5.562 1 84.25 163 GLU B O 1
ATOM 2721 N N . ASN B 1 164 ? -0.745 6.461 -5.441 1 79 164 ASN B N 1
ATOM 2722 C CA . ASN B 1 164 ? 0.097 7.504 -4.863 1 79 164 ASN B CA 1
ATOM 2723 C C . ASN B 1 164 ? 0.63 8.453 -5.934 1 79 164 ASN B C 1
ATOM 2725 O O . ASN B 1 164 ? 1.25 9.469 -5.617 1 79 164 ASN B O 1
ATOM 2729 N N . LEU B 1 165 ? 0.356 8.117 -7.172 1 87 165 LEU B N 1
ATOM 2730 C CA . LEU B 1 165 ? 0.757 8.969 -8.281 1 87 165 LEU B CA 1
ATOM 2731 C C . LEU B 1 165 ? -0.378 9.906 -8.688 1 87 165 LEU B C 1
ATOM 2733 O O . LEU B 1 165 ? -1.546 9.508 -8.68 1 87 165 LEU B O 1
ATOM 2737 N N . PRO B 1 166 ? -0.115 11.164 -9 1 81.12 166 PRO B N 1
ATOM 2738 C CA . PRO B 1 166 ? -1.168 12.125 -9.359 1 81.12 166 PRO B CA 1
ATOM 2739 C C . PRO B 1 166 ? -1.94 11.711 -10.609 1 81.12 166 PRO B C 1
ATOM 2741 O O . PRO B 1 166 ? -3.162 11.875 -10.664 1 81.12 166 PRO B O 1
ATOM 2744 N N . ASP B 1 167 ? -1.315 11.211 -11.617 1 85.12 167 ASP B N 1
ATOM 2745 C CA . ASP B 1 167 ? -1.969 10.859 -12.875 1 85.12 167 ASP B CA 1
ATOM 2746 C C . ASP B 1 167 ? -1.319 9.633 -13.508 1 85.12 167 ASP B C 1
ATOM 2748 O O . ASP B 1 167 ? -0.74 9.719 -14.594 1 85.12 167 ASP B O 1
ATOM 2752 N N . PRO B 1 168 ? -1.594 8.617 -12.828 1 88.31 168 PRO B N 1
ATOM 2753 C CA . PRO B 1 168 ? -0.956 7.418 -13.375 1 88.31 168 PRO B CA 1
ATOM 2754 C C . PRO B 1 168 ? -1.636 6.914 -14.648 1 88.31 168 PRO B C 1
ATOM 2756 O O . PRO B 1 168 ? -2.852 7.051 -14.797 1 88.31 168 PRO B O 1
ATOM 2759 N N . SER B 1 169 ? -0.791 6.367 -15.562 1 92 169 SER B N 1
ATOM 2760 C CA . SER B 1 169 ? -1.371 5.629 -16.672 1 92 169 SER B CA 1
ATOM 2761 C C . SER B 1 169 ? -2.326 4.543 -16.188 1 92 169 SER B C 1
ATOM 2763 O O . SER B 1 169 ? -2.055 3.875 -15.188 1 92 169 SER B O 1
ATOM 2765 N N . PRO B 1 170 ? -3.463 4.301 -16.875 1 90.44 170 PRO B N 1
ATOM 2766 C CA . PRO B 1 170 ? -4.5 3.387 -16.391 1 90.44 170 PRO B CA 1
ATOM 2767 C C . PRO B 1 170 ? -3.992 1.957 -16.219 1 90.44 170 PRO B C 1
ATOM 2769 O O . PRO B 1 170 ? -4.496 1.219 -15.375 1 90.44 170 PRO B O 1
ATOM 2772 N N . ASP B 1 171 ? -3.008 1.55 -16.984 1 94.75 171 ASP B N 1
ATOM 2773 C CA . ASP B 1 171 ? -2.57 0.158 -16.922 1 94.75 171 ASP B CA 1
ATOM 2774 C C . ASP B 1 171 ? -1.255 0.025 -16.156 1 94.75 171 ASP B C 1
ATOM 2776 O O . ASP B 1 171 ? -0.68 -1.063 -16.094 1 94.75 171 ASP B O 1
ATOM 2780 N N . LEU B 1 172 ? -0.794 1.08 -15.516 1 96.38 172 LEU B N 1
ATOM 2781 C CA . LEU B 1 172 ? 0.507 1.083 -14.852 1 96.38 172 LEU B CA 1
ATOM 2782 C C . LEU B 1 172 ? 0.554 0.044 -13.734 1 96.38 172 LEU B C 1
ATOM 2784 O O . LEU B 1 172 ? 1.614 -0.517 -13.453 1 96.38 172 LEU B O 1
ATOM 2788 N N . TRP B 1 173 ? -0.599 -0.245 -13.164 1 96.44 173 TRP B N 1
ATOM 2789 C CA . TRP B 1 173 ? -0.667 -1.219 -12.078 1 96.44 173 TRP B CA 1
ATOM 2790 C C . TRP B 1 173 ? -0.154 -2.58 -12.539 1 96.44 173 TRP B C 1
ATOM 2792 O O . TRP B 1 173 ? 0.353 -3.361 -11.727 1 96.44 173 TRP B O 1
ATOM 2802 N N . GLN B 1 174 ? -0.22 -2.895 -13.773 1 97.94 174 GLN B N 1
ATOM 2803 C CA . GLN B 1 174 ? 0.23 -4.176 -14.297 1 97.94 174 GLN B CA 1
ATOM 2804 C C . GLN B 1 174 ? 1.737 -4.344 -14.133 1 97.94 174 GLN B C 1
ATOM 2806 O O . GLN B 1 174 ? 2.229 -5.461 -13.953 1 97.94 174 GLN B O 1
ATOM 2811 N N . ARG B 1 175 ? 2.465 -3.215 -14.219 1 97.88 175 ARG B N 1
ATOM 2812 C CA . ARG B 1 175 ? 3.904 -3.211 -13.984 1 97.88 175 ARG B CA 1
ATOM 2813 C C . ARG B 1 175 ? 4.234 -3.699 -12.578 1 97.88 175 ARG B C 1
ATOM 2815 O O . ARG B 1 175 ? 5.109 -4.547 -12.398 1 97.88 175 ARG B O 1
ATOM 2822 N N . TYR B 1 176 ? 3.484 -3.268 -11.609 1 98.06 176 TYR B N 1
ATOM 2823 C CA . TYR B 1 176 ? 3.75 -3.594 -10.211 1 98.06 176 TYR B CA 1
ATOM 2824 C C . TYR B 1 176 ? 3.205 -4.973 -9.859 1 98.06 176 TYR B C 1
ATOM 2826 O O . TYR B 1 176 ? 3.758 -5.668 -9.008 1 98.06 176 TYR B O 1
ATOM 2834 N N . LEU B 1 177 ? 2.137 -5.422 -10.562 1 98.44 177 LEU B N 1
ATOM 2835 C CA . LEU B 1 177 ? 1.723 -6.812 -10.438 1 98.44 177 LEU B CA 1
ATOM 2836 C C . LEU B 1 177 ? 2.826 -7.754 -10.914 1 98.44 177 LEU B C 1
ATOM 2838 O O . LEU B 1 177 ? 3.07 -8.797 -10.297 1 98.44 177 LEU B O 1
ATOM 2842 N N . GLY B 1 178 ? 3.467 -7.379 -12.016 1 98.38 178 GLY B N 1
ATOM 2843 C CA . GLY B 1 178 ? 4.578 -8.18 -12.5 1 98.38 178 GLY B CA 1
ATOM 2844 C C . GLY B 1 178 ? 5.691 -8.336 -11.477 1 98.38 178 GLY B C 1
ATOM 2845 O O . GLY B 1 178 ? 6.176 -9.445 -11.25 1 98.38 178 GLY B O 1
ATOM 2846 N N . ILE B 1 179 ? 6.082 -7.227 -10.852 1 98.38 179 ILE B N 1
ATOM 2847 C CA . ILE B 1 179 ? 7.141 -7.258 -9.844 1 98.38 179 ILE B CA 1
ATOM 2848 C C . ILE B 1 179 ? 6.691 -8.102 -8.648 1 98.38 179 ILE B C 1
ATOM 2850 O O . ILE B 1 179 ? 7.441 -8.961 -8.172 1 98.38 179 ILE B O 1
ATOM 2854 N N . LEU B 1 180 ? 5.441 -7.859 -8.18 1 98.38 180 LEU B N 1
ATOM 2855 C CA . LEU B 1 180 ? 4.898 -8.602 -7.043 1 98.38 180 LEU B CA 1
ATOM 2856 C C . LEU B 1 180 ? 4.879 -10.094 -7.328 1 98.38 180 LEU B C 1
ATOM 2858 O O . LEU B 1 180 ? 5.332 -10.898 -6.508 1 98.38 180 LEU B O 1
ATOM 2862 N N . PHE B 1 181 ? 4.383 -10.484 -8.477 1 98.62 181 PHE B N 1
ATOM 2863 C CA . PHE B 1 181 ? 4.227 -11.898 -8.797 1 98.62 181 PHE B CA 1
ATOM 2864 C C . PHE B 1 181 ? 5.586 -12.578 -8.945 1 98.62 181 PHE B C 1
ATOM 2866 O O . PHE B 1 181 ? 5.754 -13.734 -8.562 1 98.62 181 PHE B O 1
ATOM 2873 N N . ASP B 1 182 ? 6.535 -11.891 -9.539 1 98.56 182 ASP B N 1
ATOM 2874 C CA . ASP B 1 182 ? 7.879 -12.461 -9.633 1 98.56 182 ASP B CA 1
ATOM 2875 C C . ASP B 1 182 ? 8.461 -12.719 -8.25 1 98.56 182 ASP B C 1
ATOM 2877 O O . ASP B 1 182 ? 9.234 -13.672 -8.062 1 98.56 182 ASP B O 1
ATOM 2881 N N . GLY B 1 183 ? 8.094 -11.891 -7.223 1 98.5 183 GLY B N 1
ATOM 2882 C CA . GLY B 1 183 ? 8.508 -12.117 -5.848 1 98.5 183 GLY B CA 1
ATOM 2883 C C . GLY B 1 183 ? 7.852 -13.328 -5.215 1 98.5 183 GLY B C 1
ATOM 2884 O O . GLY B 1 183 ? 8.297 -13.82 -4.176 1 98.5 183 GLY B O 1
ATOM 2885 N N . LEU B 1 184 ? 6.785 -13.805 -5.844 1 98.44 184 LEU B N 1
ATOM 2886 C CA . LEU B 1 184 ? 6.066 -14.977 -5.352 1 98.44 184 LEU B CA 1
ATOM 2887 C C . LEU B 1 184 ? 6.602 -16.25 -5.992 1 98.44 184 LEU B C 1
ATOM 2889 O O . LEU B 1 184 ? 6.309 -17.359 -5.531 1 98.44 184 LEU B O 1
ATOM 2893 N N . ARG B 1 185 ? 7.301 -16.141 -7.031 1 98 185 ARG B N 1
ATOM 2894 C CA . ARG B 1 185 ? 7.816 -17.312 -7.738 1 98 185 ARG B CA 1
ATOM 2895 C C . ARG B 1 185 ? 8.945 -17.969 -6.953 1 98 185 ARG B C 1
ATOM 2897 O O . ARG B 1 185 ? 9.617 -17.312 -6.152 1 98 185 ARG B O 1
ATOM 2904 N N . PRO B 1 186 ? 9.164 -19.266 -7.207 1 97.56 186 PRO B N 1
ATOM 2905 C CA . PRO B 1 186 ? 10.219 -19.969 -6.469 1 97.56 186 PRO B CA 1
ATOM 2906 C C . PRO B 1 186 ? 11.617 -19.594 -6.945 1 97.56 186 PRO B C 1
ATOM 2908 O O . PRO B 1 186 ? 12.57 -19.656 -6.164 1 97.56 186 PRO B O 1
ATOM 2911 N N . GLU B 1 187 ? 11.727 -19.156 -8.18 1 95.06 187 GLU B N 1
ATOM 2912 C CA . GLU B 1 187 ? 13.039 -18.797 -8.711 1 95.06 187 GLU B CA 1
ATOM 2913 C C . GLU B 1 187 ? 13.586 -17.531 -8.047 1 95.06 187 GLU B C 1
ATOM 2915 O O . GLU B 1 187 ? 12.93 -16.5 -8.047 1 95.06 187 GLU B O 1
ATOM 2920 N N . GLY B 1 188 ? 14.734 -17.656 -7.375 1 90.88 188 GLY B N 1
ATOM 2921 C CA . GLY B 1 188 ? 15.375 -16.5 -6.75 1 90.88 188 GLY B CA 1
ATOM 2922 C C . GLY B 1 188 ? 14.836 -16.203 -5.367 1 90.88 188 GLY B C 1
ATOM 2923 O O . GLY B 1 188 ? 15.211 -15.195 -4.758 1 90.88 188 GLY B O 1
ATOM 2924 N N . ALA B 1 189 ? 13.961 -17.094 -4.934 1 96.56 189 ALA B N 1
ATOM 2925 C CA . ALA B 1 189 ? 13.344 -16.875 -3.631 1 96.56 189 ALA B CA 1
ATOM 2926 C C . ALA B 1 189 ? 14.359 -17.031 -2.504 1 96.56 189 ALA B C 1
ATOM 2928 O O . ALA B 1 189 ? 15.211 -17.922 -2.557 1 96.56 189 ALA B O 1
ATOM 2929 N N . HIS B 1 190 ? 14.312 -16.188 -1.581 1 96.88 190 HIS B N 1
ATOM 2930 C CA . HIS B 1 190 ? 15.047 -16.297 -0.325 1 96.88 190 HIS B CA 1
ATOM 2931 C C . HIS B 1 190 ? 14.109 -16.562 0.844 1 96.88 190 HIS B C 1
ATOM 2933 O O . HIS B 1 190 ? 12.953 -16.141 0.827 1 96.88 190 HIS B O 1
ATOM 2939 N N . PRO B 1 191 ? 14.578 -17.312 1.842 1 96.94 191 PRO B N 1
ATOM 2940 C CA . PRO B 1 191 ? 13.711 -17.578 2.992 1 96.94 191 PRO B CA 1
ATOM 2941 C C . PRO B 1 191 ? 13.148 -16.297 3.619 1 96.94 191 PRO B C 1
ATOM 2943 O O . PRO B 1 191 ? 13.875 -15.312 3.768 1 96.94 191 PRO B O 1
ATOM 2946 N N . LEU B 1 192 ? 11.891 -16.344 3.932 1 96.94 192 LEU B N 1
ATOM 2947 C CA . LEU B 1 192 ? 11.258 -15.18 4.543 1 96.94 192 LEU B CA 1
ATOM 2948 C C . LEU B 1 192 ? 11.57 -15.109 6.031 1 96.94 192 LEU B C 1
ATOM 2950 O O . LEU B 1 192 ? 11.547 -16.125 6.727 1 96.94 192 LEU B O 1
ATOM 2954 N N . PRO B 1 193 ? 11.883 -13.938 6.543 1 94 193 PRO B N 1
ATOM 2955 C CA . PRO B 1 193 ? 12.406 -13.773 7.902 1 94 193 PRO B CA 1
ATOM 2956 C C . PRO B 1 193 ? 11.32 -13.914 8.969 1 94 193 PRO B C 1
ATOM 2958 O O . PRO B 1 193 ? 11.633 -14.078 10.156 1 94 193 PRO B O 1
ATOM 2961 N N . GLN B 1 194 ? 9.992 -13.812 8.758 1 94.19 194 GLN B N 1
ATOM 2962 C CA . GLN B 1 194 ? 8.898 -13.859 9.719 1 94.19 194 GLN B CA 1
ATOM 2963 C C . GLN B 1 194 ? 7.859 -14.906 9.328 1 94.19 194 GLN B C 1
ATOM 2965 O O . GLN B 1 194 ? 7.695 -15.211 8.148 1 94.19 194 GLN B O 1
ATOM 2970 N N . PRO B 1 195 ? 7.277 -15.531 10.336 1 93.69 195 PRO B N 1
ATOM 2971 C CA . PRO B 1 195 ? 6.184 -16.453 10.023 1 93.69 195 PRO B CA 1
ATOM 2972 C C . PRO B 1 195 ? 4.984 -15.758 9.391 1 93.69 195 PRO B C 1
ATOM 2974 O O . PRO B 1 195 ? 4.852 -14.531 9.492 1 93.69 195 PRO B O 1
ATOM 2977 N N . PRO B 1 196 ? 4.207 -16.5 8.656 1 92.62 196 PRO B N 1
ATOM 2978 C CA . PRO B 1 196 ? 3.004 -15.906 8.078 1 92.62 196 PRO B CA 1
ATOM 2979 C C . PRO B 1 196 ? 2.02 -15.414 9.141 1 92.62 196 PRO B C 1
ATOM 2981 O O . PRO B 1 196 ? 1.958 -15.977 10.234 1 92.62 196 PRO B O 1
ATOM 2984 N N . PRO B 1 197 ? 1.292 -14.367 8.812 1 90.31 197 PRO B N 1
ATOM 2985 C CA . PRO B 1 197 ? 0.28 -13.875 9.75 1 90.31 197 PRO B CA 1
ATOM 2986 C C . PRO B 1 197 ? -0.97 -14.75 9.781 1 90.31 197 PRO B C 1
ATOM 2988 O O . PRO B 1 197 ? -1.208 -15.523 8.852 1 90.31 197 PRO B O 1
ATOM 2991 N N . ARG B 1 198 ? -1.597 -14.586 10.969 1 81.88 198 ARG B N 1
ATOM 2992 C CA . ARG B 1 198 ? -2.92 -15.188 11.094 1 81.88 198 ARG B CA 1
ATOM 2993 C C . ARG B 1 198 ? -4.012 -14.133 11.031 1 81.88 198 ARG B C 1
ATOM 2995 O O . ARG B 1 198 ? -3.898 -13.078 11.656 1 81.88 198 ARG B O 1
ATOM 3002 N N . LEU B 1 199 ? -5.012 -14.195 10.031 1 74.19 199 LEU B N 1
ATOM 3003 C CA . LEU B 1 199 ? -6.09 -13.219 9.961 1 74.19 199 LEU B CA 1
ATOM 3004 C C . LEU B 1 199 ? -7.082 -13.414 11.102 1 74.19 199 LEU B C 1
ATOM 3006 O O . LEU B 1 199 ? -7.812 -12.484 11.461 1 74.19 199 LEU B O 1
ATOM 3010 N N . THR B 1 200 ? -7.215 -14.75 11.711 1 60.12 200 THR B N 1
ATOM 3011 C CA . THR B 1 200 ? -8.109 -15.039 12.82 1 60.12 200 THR B CA 1
ATOM 3012 C C . THR B 1 200 ? -7.324 -15.234 14.117 1 60.12 200 THR B C 1
ATOM 3014 O O . THR B 1 200 ? -6.152 -15.617 14.086 1 60.12 200 THR B O 1
#

Organism: Mycolicibacterium smegmatis (strain ATCC 700084 / mc(2)155) (NCBI:txid246196)

Nearest PDB structures (foldseek):
  5ovy-assembly1_A  TM=8.705E-01  e=4.891E-09  Mycobacteroides abscessus ATCC 19977
  2rek-assembly1_B-2  TM=7.201E-01  e=1.359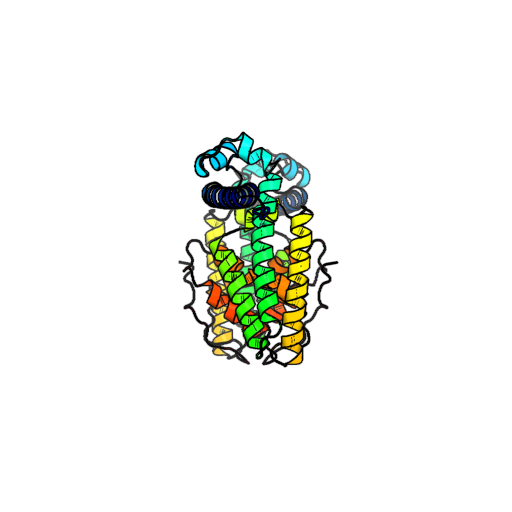E-07  Streptomyces coelicolor A3(2)
  2rek-assembly1_A  TM=7.155E-01  e=3.351E-07  Streptomyces coelicolor A3(2)
  3vpr-assembly2_D  TM=7.571E-01  e=4.682E-05  Thermus thermophilus HB8
  3aqt-assembly1_B  TM=5.754E-01  e=7.528E-05  Corynebacterium glutamicum ATCC 13032

Radius of gyration: 24.86 Å; Cα contacts (8 Å, |Δi|>4): 468; chains: 2; bounding box: 91×66×48 Å

Foldseek 3Di:
DPPPPDPPVVVLVVLLVLLLVLVLVQCVVPNPPRDLCNSCVSSVHDSVSVCVNPVDPLSSLLVNLLVLLLVLLVLLVVLLPPPQLLVSLLVSLVVLQLSCLVRVCVSSCVSNVPPPSNVVSLVSSLVSLQSSVVVCVVVLFFAVQDGSQNCSVCSNVLVVVQVPPPDDDSCSSVVVSVVVSVQGHNVPHDDDPDHDDDPD/DPPPPDPPVVVLVVLLVLLLVLVLVQCVVPNPPRDLCSSCVSSVHDSVSVCVNPVDPLSSLLVNLLVLLLVLLVLLVVLLPPPQLLVSLLVSLVVLQLSCLVRVCVSSCVSNVPPPSNVVSLVSSLVSLQSSVVVCVVVQFFAVQDGSQNCSVCSNVLVVVQVPPPDDDSCSSVVVSVVVSVQGHNVPHDDDPDHDDDPD

Solvent-accessible surface area (backbone atoms only — not comparable to full-atom values): 21411 Å² total; per-residue (Å²): 133,79,79,71,85,64,74,64,59,60,49,48,50,52,49,50,51,45,43,49,52,29,38,52,52,40,35,71,74,50,39,88,74,49,45,66,63,57,28,16,57,69,50,71,48,53,54,65,58,50,39,73,77,26,81,39,72,65,50,45,44,31,50,51,49,26,51,55,39,44,53,51,31,51,53,34,57,72,33,56,78,41,92,50,34,44,60,30,45,52,50,43,45,50,50,51,36,51,51,46,67,72,59,64,49,64,67,51,43,64,75,23,59,82,38,67,66,32,45,52,30,48,51,52,29,48,53,36,43,30,50,28,42,51,46,9,34,73,71,58,46,26,31,81,91,62,51,25,61,56,50,62,55,46,48,54,46,30,51,57,47,43,67,75,41,94,77,56,62,90,62,44,33,50,28,44,41,45,34,51,52,27,20,41,22,46,46,59,54,67,88,58,84,41,78,81,78,71,97,122,132,81,77,70,86,65,74,61,59,58,50,47,51,52,48,50,51,45,42,50,52,28,37,52,52,39,35,70,74,50,40,89,72,46,46,67,61,57,27,17,58,69,48,70,47,52,54,66,59,49,38,71,78,25,80,40,73,64,50,45,43,30,49,53,49,26,51,55,40,44,51,50,30,51,52,33,57,72,35,55,78,42,93,51,33,44,60,31,41,51,49,44,46,49,49,51,35,51,51,45,70,74,60,64,49,63,69,51,46,66,74,25,59,83,37,67,66,31,44,51,30,50,52,52,28,47,53,36,42,30,49,28,41,50,45,8,34,74,70,60,46,26,32,82,90,64,49,26,60,58,49,61,56,48,47,53,45,30,49,58,47,45,66,75,42,98,77,58,64,90,62,45,35,53,26,45,43,45,33,50,51,26,20,42,22,45,46,59,55,68,88,58,84,40,79,83,78,72,98,119

pLDDT: mean 91.31, std 11.7, range [38.81, 98.88]

Sequence (400 aa):
MTSSVKPARADATRNREALLAAAEEEFAERGLAASVADIARRAGVAKGTVFRHFPTKEDLIAAIVTAHTATLSETARSLVDAPDPGAALLEFLTEAADQRRQHDLTFLQAASADDSSVTAARDELHGYVEQLVAAAREAGAIRADVTGTDVFLLMCTPIHVVENLPDPSPDLWQRYLGILFDGLRPEGAHPLPQPPPRLTMTSSVKPARADATRNREALLAAAEEEFAERGLAASVADIARRAGVAKGTVFRHFPTKEDLIAAIVTAHTATLSETARSLVDAPDPGAALLEFLTEAADQRRQHDLTFLQAASADDSSVTAARDELHGYVEQLVAAAREAGAIRADVTGTDVFLLMCTPIHVVENLPDPSPDLWQRYLGILFDGLRPEGAHPLPQPPPRLT